Protein AF-0000000085166624 (afdb_homodimer)

Sequence (508 aa):
MRRLLRFPSCLATVLPLLALWLVGAPRPAMAADPHKLWEITSQQCVPHMQASGQPQPCAMVDLARGFVILKDLVGPAQYLLMPTRRLTGIESPELLEPQAPNYWAYAWQQRARVAQTLGRALSDEQLGVEVNSAAGRSQLHLHLHIDCMRRDVAASLAAHRDDPLQQWRPWHFEGHRYWVMRLPAEALAQHDPFKLAAARSAYAAANMASQSLLLTGARFADGGSGFFLVNMPVNFDLQEQGSAEVLMDHDCRWMRRLLRFPSCLATVLPLLALWLVGAPRPAMAADPHKLWEITSQQCVPHMQASGQPQPCAMVDLARGFVILKDLVGPAQYLLMPTRRLTGIESPELLEPQAPNYWAYAWQQRARVAQTLGRALSDEQLGVEVNSAAGRSQLHLHLHIDCMRRDVAASLAAHRDDPLQQWRPWHFEGHRYWVMRLPAEALAQHDPFKLAAARSAYAAANMASQSLLLTGARFADGGSGFFLVNMPVNFDLQEQGSAEVLMDHDCRW

Solvent-accessible surface area (backbone atoms only — not comparable to full-atom values): 27959 Å² total; per-residue (Å²): 136,84,80,76,78,79,76,79,81,80,79,76,77,76,71,80,77,76,77,76,75,75,75,72,72,79,70,76,74,74,75,78,67,37,54,51,67,46,46,46,44,66,70,31,17,50,50,32,28,74,72,71,68,40,22,52,85,27,79,38,64,39,77,90,81,38,32,34,31,32,70,42,87,63,43,86,37,26,32,30,37,29,55,68,60,95,43,52,38,68,52,37,71,64,63,67,41,93,82,38,76,54,59,65,45,58,44,60,72,50,48,61,53,30,28,62,64,69,71,46,90,68,59,54,52,43,31,34,40,30,33,42,7,48,43,41,52,72,56,64,35,35,53,35,39,34,34,30,30,29,62,67,49,45,59,58,54,50,77,47,43,78,53,64,70,78,39,82,38,84,40,79,56,96,90,38,77,33,34,36,22,31,37,55,65,64,37,58,82,76,47,45,71,67,46,58,54,25,64,72,37,74,65,38,49,75,41,35,16,38,32,9,35,31,40,30,35,34,68,31,83,87,69,46,56,26,30,37,42,34,39,25,46,21,23,49,95,74,72,31,61,5,45,39,61,78,53,41,24,61,78,54,81,109,136,82,77,76,79,79,75,80,78,77,77,75,76,75,72,77,78,75,78,77,74,74,74,72,71,77,69,76,76,74,75,77,68,37,53,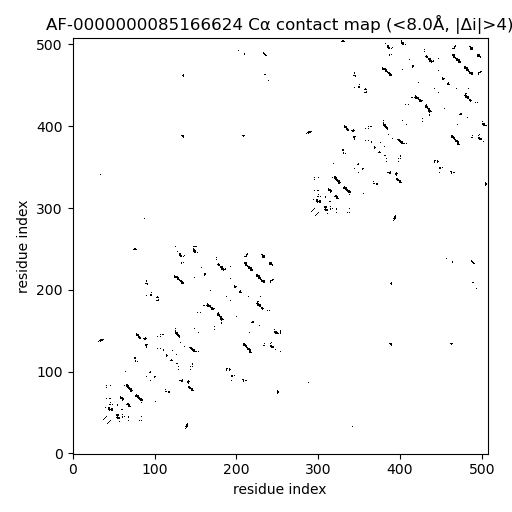50,66,46,46,46,43,66,69,30,16,50,50,32,29,74,72,70,69,41,24,52,86,26,78,36,63,38,78,90,80,37,33,33,33,32,70,42,86,62,42,86,36,26,31,30,36,30,56,66,58,95,41,52,36,70,51,36,70,63,63,67,42,92,83,39,76,54,61,63,44,57,44,59,72,49,48,62,55,31,27,61,65,68,71,45,91,68,59,55,50,42,31,33,40,29,35,41,7,48,43,40,52,72,56,63,36,37,52,34,39,33,32,30,29,27,60,70,51,46,59,59,54,52,76,48,44,80,52,65,69,79,38,82,38,83,41,79,59,96,92,40,77,33,34,35,23,34,37,56,67,63,36,57,82,77,49,44,71,69,48,56,53,24,67,74,36,75,65,39,49,77,40,35,16,39,33,10,36,30,40,29,35,35,69,32,82,88,70,47,55,25,29,38,41,35,38,25,47,20,23,50,93,74,72,31,62,5,44,37,60,78,53,41,24,61,78,54,81,108

pLDDT: mean 90.65, std 18.95, range [27.8, 99.0]

Radius of gyration: 30.93 Å; Cα contacts (8 Å, |Δi|>4): 1020; chains: 2; bounding box: 53×97×169 Å

Secondary structure (DSSP, 8-state):
------------------------------PPPTTHHHHIIIIIIHHHHHHHS--TTSSEEETTTTEEEEE-SSSSS-EEEEESS---STT-GGGGSTT---HHHHHHHTTHHHHHHHTS---GGGEEEEE--STT-S-SS--EEEEEBPHHHHHHHGGGTTSPBT-EEEEEETTEEEEEEEEETTHHHH--HHHHHHTT-HHHHHTGGG--EEEEEEE-TTS-EEEEEEE--EEGGGTEES-GGGGB-TT---/---------------------------------TTHHHHIIIIIIHHHHHHHS--TTSSEEETTTTEEEEE-SSSSS-EEEEESS---STT-GGGGSTT---HHHHHHHTTHHHHHHHTS---GGGEEEEE--STT-S-SS--EEEEEBPHHHHHHHGGGTTSPBT-EEEEEETTEEEEEEEEETTHHHH--HHHHHHTT-HHHHHTGGG--EEEEEEE-TTS-EEEEEEE--EEGGGTEES-GGGGB-TT---

Structure (mmCIF, N/CA/C/O backbone):
data_AF-0000000085166624-model_v1
#
loop_
_entity.id
_entity.type
_entity.pdbx_description
1 polymer 'CDP-diacylglycerol pyrophosphatase'
#
loop_
_atom_site.group_PDB
_atom_site.id
_atom_site.type_symbol
_atom_site.label_atom_id
_atom_site.label_alt_id
_atom_site.label_comp_id
_atom_site.label_asym_id
_atom_site.label_entity_id
_atom_site.label_seq_id
_atom_site.pdbx_PDB_ins_code
_atom_site.Cartn_x
_atom_site.Cartn_y
_atom_site.Cartn_z
_atom_site.occupancy
_atom_site.B_iso_or_equiv
_atom_site.auth_seq_id
_atom_site.auth_comp_id
_atom_site.auth_asym_id
_atom_site.auth_atom_id
_atom_site.pdbx_PDB_model_num
ATOM 1 N N . MET A 1 1 ? 24.156 47.969 -85.312 1 29.12 1 MET A N 1
ATOM 2 C CA . MET A 1 1 ? 23.344 46.844 -84.938 1 29.12 1 MET A CA 1
ATOM 3 C C . MET A 1 1 ? 23.719 46.375 -83.5 1 29.12 1 MET A C 1
ATOM 5 O O . MET A 1 1 ? 24.828 45.875 -83.312 1 29.12 1 MET A O 1
ATOM 9 N N . ARG A 1 2 ? 23.188 47.188 -82.438 1 28.31 2 ARG A N 1
ATOM 10 C CA . ARG A 1 2 ? 23.391 47.219 -81 1 28.31 2 ARG A CA 1
ATOM 11 C C . ARG A 1 2 ? 22.906 45.906 -80.375 1 28.31 2 ARG A C 1
ATOM 13 O O . ARG A 1 2 ? 21.734 45.562 -80.5 1 28.31 2 ARG A O 1
ATOM 20 N N . ARG A 1 3 ? 23.781 44.844 -80.375 1 33.06 3 ARG A N 1
ATOM 21 C CA . ARG A 1 3 ? 23.625 43.5 -79.812 1 33.06 3 ARG A CA 1
ATOM 22 C C . ARG A 1 3 ? 23.188 43.562 -78.312 1 33.06 3 ARG A C 1
ATOM 24 O O . ARG A 1 3 ? 23.906 44.125 -77.5 1 33.06 3 ARG A O 1
ATOM 31 N N . LEU A 1 4 ? 21.875 43.812 -78.062 1 35.03 4 LEU A N 1
ATOM 32 C CA . LEU A 1 4 ? 21.203 43.844 -76.812 1 35.03 4 LEU A CA 1
ATOM 33 C C . LEU A 1 4 ? 21.375 42.531 -76 1 35.03 4 LEU A C 1
ATOM 35 O O . LEU A 1 4 ? 21.016 41.469 -76.5 1 35.03 4 LEU A O 1
ATOM 39 N N . LEU A 1 5 ? 22.484 42.375 -75.312 1 34.97 5 LEU A N 1
ATOM 40 C CA . LEU A 1 5 ? 22.844 41.219 -74.5 1 34.97 5 LEU A CA 1
ATOM 41 C C . LEU A 1 5 ? 21.828 41.031 -73.375 1 34.97 5 LEU A C 1
ATOM 43 O O . LEU A 1 5 ? 21.594 41.938 -72.562 1 34.97 5 LEU A O 1
ATOM 47 N N . ARG A 1 6 ? 20.703 40.219 -73.625 1 34.09 6 ARG A N 1
ATOM 48 C CA . ARG A 1 6 ? 19.641 39.906 -72.688 1 34.09 6 ARG A CA 1
ATOM 49 C C . ARG A 1 6 ? 20.188 39.094 -71.5 1 34.09 6 ARG A C 1
ATOM 51 O O . ARG A 1 6 ? 20.922 38.125 -71.688 1 34.09 6 ARG A O 1
ATOM 58 N N . PHE A 1 7 ? 20.375 39.75 -70.312 1 39.56 7 PHE A N 1
ATOM 59 C CA . PHE A 1 7 ? 20.844 39.188 -69.062 1 39.56 7 PHE A CA 1
ATOM 60 C C . PHE A 1 7 ? 19.859 38.125 -68.562 1 39.56 7 PHE A C 1
ATOM 62 O O . PHE A 1 7 ? 18.656 38.344 -68.625 1 39.56 7 PHE A O 1
ATOM 69 N N . PRO A 1 8 ? 20.172 36.844 -68.688 1 38.47 8 PRO A N 1
ATOM 70 C CA . PRO A 1 8 ? 19.297 35.781 -68.188 1 38.47 8 PRO A CA 1
ATOM 71 C C . PRO A 1 8 ? 18.969 35.906 -66.688 1 38.47 8 PRO A C 1
ATOM 73 O O . PRO A 1 8 ? 19.75 36.5 -65.938 1 38.47 8 PRO A O 1
ATOM 76 N N . SER A 1 9 ? 17.719 36.219 -66.312 1 37.28 9 SER A N 1
ATOM 77 C CA . SER A 1 9 ? 17.156 36.281 -65 1 37.28 9 SER A CA 1
ATOM 78 C C . SER A 1 9 ? 17.312 34.938 -64.25 1 37.28 9 SER A C 1
ATOM 80 O O . SER A 1 9 ? 16.906 33.875 -64.75 1 37.28 9 SER A O 1
ATOM 82 N N . CYS A 1 10 ? 18.406 34.688 -63.562 1 36.03 10 CYS A N 1
ATOM 83 C CA . CYS A 1 10 ? 18.625 33.5 -62.719 1 36.03 10 CYS A CA 1
ATOM 84 C C . CYS A 1 10 ? 17.531 33.375 -61.656 1 36.03 10 CYS A C 1
ATOM 86 O O . CYS A 1 10 ? 17.312 34.312 -60.875 1 36.03 10 CYS A O 1
ATOM 88 N N . LEU A 1 11 ? 16.453 32.625 -61.938 1 36.91 11 LEU A N 1
ATOM 89 C CA . LEU A 1 11 ? 15.383 32.25 -61 1 36.91 11 LEU A CA 1
ATOM 90 C C . LEU A 1 11 ? 15.961 31.609 -59.75 1 36.91 11 LEU A C 1
ATOM 92 O O . LEU A 1 11 ? 16.656 30.594 -59.844 1 36.91 11 LEU A O 1
ATOM 96 N N . ALA A 1 12 ? 16.203 32.375 -58.656 1 40.66 12 ALA A N 1
ATOM 97 C CA . ALA A 1 12 ? 16.594 31.953 -57.312 1 40.66 12 ALA A CA 1
ATOM 98 C C . ALA A 1 12 ? 15.547 31.016 -56.719 1 40.66 12 ALA A C 1
ATOM 100 O O . ALA A 1 12 ? 14.391 31.406 -56.531 1 40.66 12 ALA A O 1
ATOM 101 N N . THR A 1 13 ? 15.578 29.75 -57.156 1 39.72 13 THR A N 1
ATOM 102 C CA . THR A 1 13 ? 14.719 28.781 -56.5 1 39.72 13 THR A CA 1
ATOM 103 C C . THR A 1 13 ? 14.938 28.797 -55 1 39.72 13 THR A C 1
ATOM 105 O O . THR A 1 13 ? 16.062 28.609 -54.531 1 39.72 13 THR A O 1
ATOM 108 N N . VAL A 1 14 ? 14.234 29.641 -54.281 1 44.03 14 VAL A N 1
ATOM 109 C CA . VAL A 1 14 ? 14.227 29.594 -52.812 1 44.03 14 VAL A CA 1
ATOM 110 C C . VAL A 1 14 ? 13.742 28.219 -52.344 1 44.03 14 VAL A C 1
ATOM 112 O O . VAL A 1 14 ? 12.625 27.812 -52.688 1 44.03 14 VAL A O 1
ATOM 115 N N . LEU A 1 15 ? 14.609 27.281 -52.219 1 43.97 15 LEU A N 1
ATOM 116 C CA . LEU A 1 15 ? 14.25 26.031 -51.562 1 43.97 15 LEU A CA 1
ATOM 117 C C . LEU A 1 15 ? 13.742 26.281 -50.156 1 43.97 15 LEU A C 1
ATOM 119 O O . LEU A 1 15 ? 14.391 26.984 -49.375 1 43.97 15 LEU A O 1
ATOM 123 N N . PRO A 1 16 ? 12.398 26.156 -49.969 1 44.03 16 PRO A N 1
ATOM 124 C CA . PRO A 1 16 ? 11.922 26.266 -48.594 1 44.03 16 PRO A CA 1
ATOM 125 C C . PRO A 1 16 ? 12.633 25.297 -47.656 1 44.03 16 PRO A C 1
ATOM 127 O O . PRO A 1 16 ? 12.844 24.141 -48 1 44.03 16 PRO A O 1
ATOM 130 N N . LEU A 1 17 ? 13.602 25.75 -46.875 1 44.53 17 LEU A N 1
ATOM 131 C CA . LEU A 1 17 ? 14.141 24.953 -45.781 1 44.53 17 LEU A CA 1
ATOM 132 C C . LEU A 1 17 ? 13.016 24.469 -44.875 1 44.53 17 LEU A C 1
ATOM 134 O O . LEU A 1 17 ? 12.273 25.266 -44.312 1 44.53 17 LEU A O 1
ATOM 138 N N . LEU A 1 18 ? 12.43 23.281 -45.188 1 43.69 18 LEU A N 1
ATOM 139 C CA . LEU A 1 18 ? 11.57 22.578 -44.25 1 43.69 18 LEU A CA 1
ATOM 140 C C . LEU A 1 18 ? 12.258 22.406 -42.906 1 43.69 18 LEU A C 1
ATOM 142 O O . LEU A 1 18 ? 13.273 21.719 -42.812 1 43.69 18 LEU A O 1
ATOM 146 N N . ALA A 1 19 ? 12.125 23.375 -41.969 1 42.5 19 ALA A N 1
ATOM 147 C CA . ALA A 1 19 ? 12.5 23.203 -40.562 1 42.5 19 ALA A CA 1
ATOM 148 C C . ALA A 1 19 ? 11.836 21.953 -40 1 42.5 19 ALA A C 1
ATOM 150 O O . ALA A 1 19 ? 10.609 21.922 -39.812 1 42.5 19 ALA A O 1
ATOM 151 N N . LEU A 1 20 ? 12.414 20.781 -40.188 1 42.94 20 LEU A N 1
ATOM 152 C CA . LEU A 1 20 ? 12 19.594 -39.469 1 42.94 20 LEU A CA 1
ATOM 153 C C . LEU A 1 20 ? 12 19.875 -37.969 1 42.94 20 LEU A C 1
ATOM 155 O O . LEU A 1 20 ? 13.055 20.062 -37.344 1 42.94 20 LEU A O 1
ATOM 159 N N . TRP A 1 21 ? 10.938 20.453 -37.438 1 42.88 21 TRP A N 1
ATOM 160 C CA . TRP A 1 21 ? 10.742 20.469 -36 1 42.88 21 TRP A CA 1
ATOM 161 C C . TRP A 1 21 ? 10.82 19.062 -35.406 1 42.88 21 TRP A C 1
ATOM 163 O O . TRP A 1 21 ? 9.953 18.219 -35.688 1 42.88 21 TRP A O 1
ATOM 173 N N . LEU A 1 22 ? 11.977 18.594 -35.156 1 41.28 22 LEU A N 1
ATOM 174 C CA . LEU A 1 22 ? 12.078 17.422 -34.281 1 41.28 22 LEU A CA 1
ATOM 175 C C . LEU A 1 22 ? 11.398 17.672 -32.938 1 41.28 22 LEU A C 1
ATOM 177 O O . LEU A 1 22 ? 11.875 18.469 -32.156 1 41.28 22 LEU A O 1
ATOM 181 N N . VAL A 1 23 ? 10.125 17.547 -32.844 1 40.47 23 VAL A N 1
ATOM 182 C CA . VAL A 1 23 ? 9.469 17.391 -31.547 1 40.47 23 VAL A CA 1
ATOM 183 C C . VAL A 1 23 ? 10.156 16.297 -30.75 1 40.47 23 VAL A C 1
ATOM 185 O O . VAL A 1 23 ? 10.156 15.125 -31.141 1 40.47 23 VAL A O 1
ATOM 188 N N . GLY A 1 24 ? 11.117 16.656 -29.953 1 39.62 24 GLY A N 1
ATOM 189 C CA . GLY A 1 24 ? 11.719 15.719 -29 1 39.62 24 GLY A CA 1
ATOM 190 C C . GLY A 1 24 ? 10.695 14.867 -28.266 1 39.62 24 GLY A C 1
ATOM 191 O O . GLY A 1 24 ? 9.641 15.367 -27.859 1 39.62 24 GLY A O 1
ATOM 192 N N . ALA A 1 25 ? 10.664 13.578 -28.516 1 46.09 25 ALA A N 1
ATOM 193 C CA . ALA A 1 25 ? 9.859 12.633 -27.75 1 46.09 25 ALA A CA 1
ATOM 194 C C . ALA A 1 25 ? 9.961 12.922 -26.25 1 46.09 25 ALA A C 1
ATOM 196 O O . ALA A 1 25 ? 11.055 13.18 -25.734 1 46.09 25 ALA A O 1
ATOM 197 N N . PRO A 1 26 ? 8.875 13.297 -25.578 1 41.06 26 PRO A N 1
ATOM 198 C CA . PRO A 1 26 ? 8.961 13.477 -24.125 1 41.06 26 PRO A CA 1
ATOM 199 C C . PRO A 1 26 ? 9.797 12.391 -23.438 1 41.06 26 PRO A C 1
ATOM 201 O O . PRO A 1 26 ? 9.734 11.219 -23.828 1 41.06 26 PRO A O 1
ATOM 204 N N . ARG A 1 27 ? 10.898 12.727 -22.969 1 42.47 27 ARG A N 1
ATOM 205 C CA . ARG A 1 27 ? 11.641 11.812 -22.109 1 42.47 27 ARG A CA 1
ATOM 206 C C . ARG A 1 27 ? 10.719 11.133 -21.094 1 42.47 27 ARG A C 1
ATOM 208 O O . ARG A 1 27 ? 9.914 11.797 -20.453 1 42.47 27 ARG A O 1
ATOM 215 N N . PRO A 1 28 ? 10.516 9.828 -21.156 1 40.41 28 PRO A N 1
ATOM 216 C CA . PRO A 1 28 ? 9.672 9.211 -20.125 1 40.41 28 PRO A CA 1
ATOM 217 C C . PRO A 1 28 ? 10 9.703 -18.719 1 40.41 28 PRO A C 1
ATOM 219 O O . PRO A 1 28 ? 11.172 9.883 -18.375 1 40.41 28 PRO A O 1
ATOM 222 N N . ALA A 1 29 ? 9.297 10.539 -18.156 1 42.22 29 ALA A N 1
ATOM 223 C CA . ALA A 1 29 ? 9.461 11.008 -16.781 1 42.22 29 ALA A CA 1
ATOM 224 C C . ALA A 1 29 ? 10 9.898 -15.883 1 42.22 29 ALA A C 1
ATOM 226 O O . ALA A 1 29 ? 9.352 8.867 -15.703 1 42.22 29 ALA A O 1
ATOM 227 N N . MET A 1 30 ? 11.336 9.617 -15.828 1 48.22 30 MET A N 1
ATOM 228 C CA . MET A 1 30 ? 11.922 8.711 -14.844 1 48.22 30 MET A CA 1
ATOM 229 C C . MET A 1 30 ? 11.117 8.719 -13.547 1 48.22 30 MET A C 1
ATOM 231 O O . MET A 1 30 ? 10.859 9.773 -12.977 1 48.22 30 MET A O 1
ATOM 235 N N . ALA A 1 31 ? 10.5 7.613 -13.367 1 60.78 31 ALA A N 1
ATOM 236 C CA . ALA A 1 31 ? 9.711 7.441 -12.148 1 60.78 31 ALA A CA 1
ATOM 237 C C . ALA A 1 31 ? 10.508 7.875 -10.922 1 60.78 31 ALA A C 1
ATOM 239 O O . ALA A 1 31 ? 11.703 7.582 -10.805 1 60.78 31 ALA A O 1
ATOM 240 N N . ALA A 1 32 ? 9.93 8.711 -10.062 1 78.81 32 ALA A N 1
ATOM 241 C CA . ALA A 1 32 ? 10.523 9.203 -8.828 1 78.81 32 ALA A CA 1
ATOM 242 C C . ALA A 1 32 ? 11.016 8.055 -7.957 1 78.81 32 ALA A C 1
ATOM 244 O O . ALA A 1 32 ? 10.391 6.992 -7.906 1 78.81 32 ALA A O 1
ATOM 245 N N . ASP A 1 33 ? 12.266 8.172 -7.461 1 92.5 33 ASP A N 1
ATOM 246 C CA . ASP A 1 33 ? 12.867 7.211 -6.543 1 92.5 33 ASP A CA 1
ATOM 247 C C . ASP A 1 33 ? 12.055 7.09 -5.262 1 92.5 33 ASP A C 1
ATOM 249 O O . ASP A 1 33 ? 11.969 8.039 -4.48 1 92.5 33 ASP A O 1
ATOM 253 N N . PRO A 1 34 ? 11.484 5.871 -5.008 1 96.62 34 PRO A N 1
ATOM 254 C CA . PRO A 1 34 ? 10.617 5.723 -3.84 1 96.62 34 PRO A CA 1
ATOM 255 C C . PRO A 1 34 ? 11.383 5.727 -2.521 1 96.62 34 PRO A C 1
ATOM 257 O O . PRO A 1 34 ? 10.781 5.695 -1.447 1 96.62 34 PRO A O 1
ATOM 260 N N . HIS A 1 35 ? 12.648 5.832 -2.531 1 96.06 35 HIS A N 1
ATOM 261 C CA . HIS A 1 35 ? 13.469 5.754 -1.329 1 96.06 35 HIS A CA 1
ATOM 262 C C . HIS A 1 35 ? 14.094 7.109 -0.999 1 96.06 35 HIS A C 1
ATOM 264 O O . HIS A 1 35 ? 14.867 7.227 -0.045 1 96.06 35 HIS A O 1
ATOM 270 N N . LYS A 1 36 ? 13.797 8.102 -1.761 1 97.81 36 LYS A N 1
ATOM 271 C CA . LYS A 1 36 ? 14.461 9.398 -1.69 1 97.81 36 LYS A CA 1
ATOM 272 C C . LYS A 1 36 ? 14.273 10.039 -0.32 1 97.81 36 LYS A C 1
ATOM 274 O O . LYS A 1 36 ? 15.219 10.578 0.259 1 97.81 36 LYS A O 1
ATOM 279 N N . LEU A 1 37 ? 13.094 9.961 0.281 1 98.62 37 LEU A N 1
ATOM 280 C CA . LEU A 1 37 ? 12.836 10.609 1.562 1 98.62 37 LEU A CA 1
ATOM 281 C C . LEU A 1 37 ? 13.648 9.961 2.674 1 98.62 37 LEU A C 1
ATOM 283 O O . LEU A 1 37 ? 14.188 10.648 3.545 1 98.62 37 LEU A O 1
ATOM 287 N N . TRP A 1 38 ? 13.734 8.633 2.617 1 98.44 38 TRP A N 1
ATOM 288 C CA . TRP A 1 38 ? 14.555 7.961 3.623 1 98.44 38 TRP A CA 1
ATOM 289 C C . TRP A 1 38 ? 16.031 8.328 3.459 1 98.44 38 TRP A C 1
ATOM 291 O O . TRP A 1 38 ? 16.719 8.555 4.449 1 98.44 38 TRP A O 1
ATOM 301 N N . GLU A 1 39 ? 16.453 8.375 2.242 1 98.44 39 GLU A N 1
ATOM 302 C CA . GLU A 1 39 ? 17.844 8.75 1.969 1 98.44 39 GLU A CA 1
ATOM 303 C C . GLU A 1 39 ? 18.156 10.148 2.496 1 98.44 39 GLU A C 1
ATOM 305 O O . GLU A 1 39 ? 19.188 10.359 3.131 1 98.44 39 GLU A O 1
ATOM 310 N N . ILE A 1 40 ? 17.266 11.07 2.266 1 98.81 40 ILE A N 1
ATOM 311 C CA . ILE A 1 40 ? 17.453 12.438 2.74 1 98.81 40 ILE A CA 1
ATOM 312 C C . ILE A 1 40 ? 17.531 12.445 4.266 1 98.81 40 ILE A C 1
ATOM 314 O O . ILE A 1 40 ? 18.422 13.07 4.84 1 98.81 40 ILE A O 1
ATOM 318 N N . THR A 1 41 ? 16.672 11.695 4.902 1 98.88 41 THR A N 1
ATOM 319 C CA . THR A 1 41 ? 16.594 11.672 6.359 1 98.88 41 THR A CA 1
ATOM 320 C C . THR A 1 41 ? 17.828 10.992 6.953 1 98.88 41 THR A C 1
ATOM 322 O O . THR A 1 41 ? 18.516 11.57 7.801 1 98.88 41 THR A O 1
ATOM 325 N N . SER A 1 42 ? 18.172 9.812 6.434 1 98.75 42 SER A N 1
ATOM 326 C CA . SER A 1 42 ? 19.141 8.938 7.086 1 98.75 42 SER A CA 1
ATOM 327 C C . SER A 1 42 ? 20.562 9.266 6.648 1 98.75 42 SER A C 1
ATOM 329 O O . SER A 1 42 ? 21.531 9 7.379 1 98.75 42 SER A O 1
ATOM 331 N N . GLN A 1 43 ? 20.703 9.891 5.453 1 98.69 43 GLN A N 1
ATOM 332 C CA . GLN A 1 43 ? 22.047 10.07 4.926 1 98.69 43 GLN A CA 1
ATOM 333 C C . GLN A 1 43 ? 22.453 11.539 4.906 1 98.69 43 GLN A C 1
ATOM 335 O O . GLN A 1 43 ? 23.625 11.875 4.738 1 98.69 43 GLN A O 1
ATOM 340 N N . GLN A 1 44 ? 21.469 12.375 5.148 1 98.88 44 GLN A N 1
ATOM 341 C CA . GLN A 1 44 ? 21.797 13.797 5.074 1 98.88 44 GLN A CA 1
ATOM 342 C C . GLN A 1 44 ? 21.375 14.523 6.344 1 98.88 44 GLN A C 1
ATOM 344 O O . GLN A 1 44 ? 22.219 14.82 7.203 1 98.88 44 GLN A O 1
ATOM 349 N N . CYS A 1 45 ? 20.156 14.586 6.641 1 98.94 45 CYS A N 1
ATOM 350 C CA . CYS A 1 45 ? 19.641 15.438 7.699 1 98.94 45 CYS A CA 1
ATOM 351 C C . CYS A 1 45 ? 20.172 15.008 9.062 1 98.94 45 CYS A C 1
ATOM 353 O O . CYS A 1 45 ? 20.734 15.828 9.797 1 98.94 45 CYS A O 1
ATOM 355 N N . VAL A 1 46 ? 19.984 13.727 9.359 1 98.94 46 VAL A N 1
ATOM 356 C CA . VAL A 1 46 ? 20.359 13.227 10.68 1 98.94 46 VAL A CA 1
ATOM 357 C C . VAL A 1 46 ? 21.875 13.258 10.844 1 98.94 46 VAL A C 1
ATOM 359 O O . VAL A 1 46 ? 22.391 13.812 11.812 1 98.94 46 VAL A O 1
ATOM 362 N N . PRO A 1 47 ? 22.609 12.742 9.852 1 98.81 47 PRO A N 1
ATOM 363 C CA . PRO A 1 47 ? 24.062 12.82 9.992 1 98.81 47 PRO A CA 1
ATOM 364 C C . PRO A 1 47 ? 24.578 14.25 10.07 1 98.81 47 PRO A C 1
ATOM 366 O O . PRO A 1 47 ? 25.484 14.547 10.859 1 98.81 47 PRO A O 1
ATOM 369 N N . HIS A 1 48 ? 24.016 15.164 9.289 1 98.62 48 HIS A N 1
ATOM 370 C CA . HIS A 1 48 ? 24.438 16.562 9.344 1 98.62 48 HIS A CA 1
ATOM 371 C C . HIS A 1 48 ? 24.156 17.156 10.711 1 98.62 48 HIS A C 1
ATOM 373 O O . HIS A 1 48 ? 25.016 17.875 11.266 1 98.62 48 HIS A O 1
ATOM 379 N N . MET A 1 49 ? 23.016 16.859 11.273 1 98.75 49 MET A N 1
ATOM 380 C CA . MET A 1 49 ? 22.672 17.375 12.594 1 98.75 49 MET A CA 1
ATOM 381 C C . MET A 1 49 ? 23.609 16.828 13.664 1 98.75 49 MET A C 1
ATOM 383 O O . MET A 1 49 ? 24.062 17.578 14.539 1 98.75 49 MET A O 1
ATOM 387 N N . GLN A 1 50 ? 23.922 15.594 13.602 1 98.56 50 GLN A N 1
ATOM 388 C CA . GLN A 1 50 ? 24.781 14.945 14.586 1 98.56 50 GLN A CA 1
ATOM 389 C C . GLN A 1 50 ? 26.219 15.469 14.492 1 98.56 50 GLN A C 1
ATOM 391 O O . GLN A 1 50 ? 26.875 15.664 15.516 1 98.56 50 GLN A O 1
ATOM 396 N N . ALA A 1 51 ? 26.594 15.703 13.305 1 98.19 51 ALA A N 1
ATOM 397 C CA . ALA A 1 51 ? 27.984 16.062 13.078 1 98.19 51 ALA A CA 1
ATOM 398 C C . ALA A 1 51 ? 28.219 17.547 13.336 1 98.19 51 ALA A C 1
ATOM 400 O O . ALA A 1 51 ? 29.266 17.922 13.883 1 98.19 51 ALA A O 1
ATOM 401 N N . SER A 1 52 ? 27.312 18.406 12.938 1 97.75 52 SER A N 1
ATOM 402 C CA . SER A 1 52 ? 27.625 19.828 12.938 1 97.75 52 SER A CA 1
ATOM 403 C C . SER A 1 52 ? 26.484 20.641 13.539 1 97.75 52 SER A C 1
ATOM 405 O O . SER A 1 52 ? 26.531 21.875 13.562 1 97.75 52 SER A O 1
ATOM 407 N N . GLY A 1 53 ? 25.422 19.969 13.883 1 97.62 53 GLY A N 1
ATOM 408 C CA . GLY A 1 53 ? 24.297 20.672 14.438 1 97.62 53 GLY A CA 1
ATOM 409 C C . GLY A 1 53 ? 23.453 21.391 13.391 1 97.62 53 GLY A C 1
ATOM 410 O O . GLY A 1 53 ? 22.641 22.25 13.711 1 97.62 53 GLY A O 1
ATOM 411 N N . GLN A 1 54 ? 23.781 21.078 12.102 1 97.94 54 GLN A N 1
ATOM 412 C CA . GLN A 1 54 ? 23.062 21.672 10.984 1 97.94 54 GLN A CA 1
ATOM 413 C C . GLN A 1 54 ? 22.125 20.656 10.328 1 97.94 54 GLN A C 1
ATOM 415 O O . GLN A 1 54 ? 22.578 19.625 9.836 1 97.94 54 GLN A O 1
ATOM 420 N N . PRO A 1 55 ? 20.859 20.922 10.258 1 98.31 55 PRO A N 1
ATOM 421 C CA . PRO A 1 55 ? 19.891 19.906 9.828 1 98.31 55 PRO A CA 1
ATOM 422 C C . PRO A 1 55 ? 19.766 19.812 8.305 1 98.31 55 PRO A C 1
ATOM 424 O O . PRO A 1 55 ? 19.047 18.969 7.793 1 98.31 55 PRO A O 1
ATOM 427 N N . GLN A 1 56 ? 20.422 20.656 7.5 1 98.25 56 GLN A N 1
ATOM 428 C CA . GLN A 1 56 ? 20.188 20.719 6.059 1 98.25 56 GLN A CA 1
ATOM 429 C C . GLN A 1 56 ? 20.359 19.344 5.41 1 98.25 56 GLN A C 1
ATOM 431 O O . GLN A 1 56 ? 21.234 18.578 5.793 1 98.25 56 GLN A O 1
ATOM 436 N N . PRO A 1 57 ? 19.453 19.047 4.355 1 98.69 57 PRO A N 1
ATOM 437 C CA . PRO A 1 57 ? 18.484 19.938 3.689 1 98.69 57 PRO A CA 1
ATOM 438 C C . PRO A 1 57 ? 17.156 20.031 4.43 1 98.69 57 PRO A C 1
ATOM 440 O O . PRO A 1 57 ? 16.219 20.672 3.947 1 98.69 57 PRO A O 1
ATOM 443 N N . CYS A 1 58 ? 17.062 19.359 5.586 1 98.94 58 CYS A N 1
ATOM 444 C CA . CYS A 1 58 ? 15.852 19.484 6.375 1 98.94 58 CYS A CA 1
AT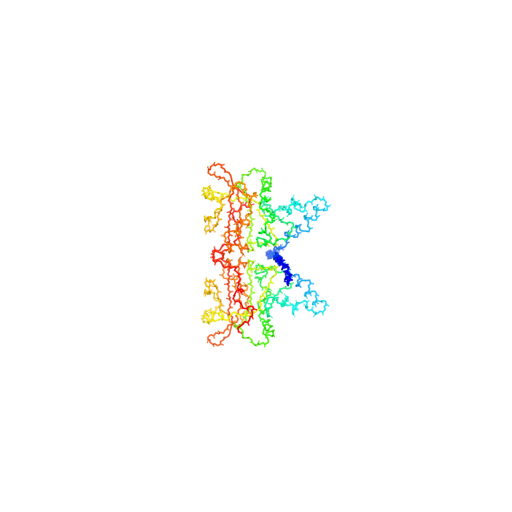OM 445 C C . CYS A 1 58 ? 15.781 20.844 7.062 1 98.94 58 CYS A C 1
ATOM 447 O O . CYS A 1 58 ? 16.812 21.484 7.277 1 98.94 58 CYS A O 1
ATOM 449 N N . ALA A 1 59 ? 14.562 21.297 7.301 1 98.88 59 ALA A N 1
ATOM 450 C CA . ALA A 1 59 ? 14.352 22.531 8.039 1 98.88 59 ALA A CA 1
ATOM 451 C C . ALA A 1 59 ? 14.68 22.359 9.516 1 98.88 59 ALA A C 1
ATOM 453 O O . ALA A 1 59 ? 15.078 23.297 10.195 1 98.88 59 ALA A O 1
ATOM 454 N N . MET A 1 60 ? 14.484 21.125 9.977 1 98.69 60 MET A N 1
ATOM 455 C CA . MET A 1 60 ? 14.711 20.828 11.391 1 98.69 60 MET A CA 1
ATOM 456 C C . MET A 1 60 ? 14.977 19.328 11.594 1 98.69 60 MET A C 1
ATOM 458 O O . MET A 1 60 ? 14.469 18.5 10.844 1 98.69 60 MET A O 1
ATOM 462 N N . VAL A 1 61 ? 15.805 19.031 12.555 1 98.94 61 VAL A N 1
ATOM 463 C CA . VAL A 1 61 ? 15.977 17.688 13.086 1 98.94 61 VAL A CA 1
ATOM 464 C C . VAL A 1 61 ? 15.828 17.719 14.609 1 98.94 61 VAL A C 1
ATOM 466 O O . VAL A 1 61 ? 16.531 18.453 15.297 1 98.94 61 VAL A O 1
ATOM 469 N N . ASP A 1 62 ? 14.914 17.016 15.094 1 98.88 62 ASP A N 1
ATOM 470 C CA . ASP A 1 62 ? 14.781 16.812 16.531 1 98.88 62 ASP A CA 1
ATOM 471 C C . ASP A 1 62 ? 15.242 15.406 16.938 1 98.88 62 ASP A C 1
ATOM 473 O O . ASP A 1 62 ? 14.453 14.461 16.891 1 98.88 62 ASP A O 1
ATOM 477 N N . LEU A 1 63 ? 16.469 15.305 17.344 1 98.5 63 LEU A N 1
ATOM 478 C CA . LEU A 1 63 ? 17.062 14.008 17.641 1 98.5 63 LEU A CA 1
ATOM 479 C C . LEU A 1 63 ? 16.406 13.383 18.859 1 98.5 63 LEU A C 1
ATOM 481 O O . LEU A 1 63 ? 16.203 12.164 18.906 1 98.5 63 LEU A O 1
ATOM 485 N N . ALA A 1 64 ? 16.062 14.133 19.828 1 98.25 64 ALA A N 1
ATOM 486 C CA . ALA A 1 64 ? 15.492 13.633 21.078 1 98.25 64 ALA A CA 1
ATOM 487 C C . ALA A 1 64 ? 14.102 13.039 20.844 1 98.25 64 ALA A C 1
ATOM 489 O O . ALA A 1 64 ? 13.789 11.961 21.359 1 98.25 64 ALA A O 1
ATOM 490 N N . ARG A 1 65 ? 13.297 13.703 20.062 1 98.44 65 ARG A N 1
ATOM 491 C CA . ARG A 1 65 ? 11.922 13.266 19.828 1 98.44 65 ARG A CA 1
ATOM 492 C C . ARG A 1 65 ? 11.852 12.367 18.594 1 98.44 65 ARG A C 1
ATOM 494 O O . ARG A 1 65 ? 10.82 11.734 18.344 1 98.44 65 ARG A O 1
ATOM 501 N N . GLY A 1 66 ? 12.914 12.336 17.766 1 98.69 66 GLY A N 1
ATOM 502 C CA . GLY A 1 66 ? 13.078 11.328 16.734 1 98.69 66 GLY A CA 1
ATOM 503 C C . GLY A 1 66 ? 12.328 11.656 15.453 1 98.69 66 GLY A C 1
ATOM 504 O O . GLY A 1 66 ? 11.664 10.797 14.875 1 98.69 66 GLY A O 1
ATOM 505 N N . PHE A 1 67 ? 12.422 12.969 15.023 1 98.94 67 PHE A N 1
ATOM 506 C CA . PHE A 1 67 ? 11.812 13.297 13.734 1 98.94 67 PHE A CA 1
ATOM 507 C C . PHE A 1 67 ? 12.555 14.438 13.055 1 98.94 67 PHE A C 1
ATOM 509 O O . PHE A 1 67 ? 13.375 15.117 13.688 1 98.94 67 PHE A O 1
ATOM 516 N N . VAL A 1 68 ? 12.328 14.594 11.734 1 99 68 VAL A N 1
ATOM 517 C CA . VAL A 1 68 ? 12.844 15.703 10.938 1 99 68 VAL A CA 1
ATOM 518 C C . VAL A 1 68 ? 11.695 16.438 10.258 1 99 68 VAL A C 1
ATOM 520 O O . VAL A 1 68 ? 10.594 15.891 10.125 1 99 68 VAL A O 1
ATOM 523 N N . ILE A 1 69 ? 11.867 17.703 9.898 1 99 69 ILE A N 1
ATOM 524 C CA . ILE A 1 69 ? 10.961 18.5 9.086 1 99 69 ILE A CA 1
ATOM 525 C C . ILE A 1 69 ? 11.641 18.875 7.77 1 99 69 ILE A C 1
ATOM 527 O O . ILE A 1 69 ? 12.75 19.406 7.77 1 99 69 ILE A O 1
ATOM 531 N N . LEU A 1 70 ? 11.016 18.547 6.684 1 98.94 70 LEU A N 1
ATOM 532 C CA . LEU A 1 70 ? 11.539 18.844 5.355 1 98.94 70 LEU A CA 1
ATOM 533 C C . LEU A 1 70 ? 10.555 19.703 4.566 1 98.94 70 LEU A C 1
ATOM 535 O O . LEU A 1 70 ? 9.359 19.391 4.504 1 98.94 70 LEU A O 1
ATOM 539 N N . LYS A 1 71 ? 11.016 20.844 4.016 1 98.81 71 LYS A N 1
ATOM 540 C CA . LYS A 1 71 ? 10.188 21.562 3.051 1 98.81 71 LYS A CA 1
ATOM 541 C C . LYS A 1 71 ? 10 20.75 1.773 1 98.81 71 LYS A C 1
ATOM 543 O O . LYS A 1 71 ? 10.969 20.406 1.104 1 98.81 71 LYS A O 1
ATOM 548 N N . ASP A 1 72 ? 8.781 20.469 1.533 1 97.94 72 ASP A N 1
ATOM 549 C CA . ASP A 1 72 ? 8.477 19.656 0.362 1 97.94 72 ASP A CA 1
ATOM 550 C C . ASP A 1 72 ? 8.664 20.453 -0.927 1 97.94 72 ASP A C 1
ATOM 552 O O . ASP A 1 72 ? 8.523 21.672 -0.929 1 97.94 72 ASP A O 1
ATOM 556 N N . LEU A 1 73 ? 8.922 19.703 -1.995 1 95.06 73 LEU A N 1
ATOM 557 C CA . LEU A 1 73 ? 9.047 20.328 -3.307 1 95.06 73 LEU A CA 1
ATOM 558 C C . LEU A 1 73 ? 7.684 20.781 -3.828 1 95.06 73 LEU A C 1
ATOM 560 O O . LEU A 1 73 ? 7.594 21.734 -4.598 1 95.06 73 LEU A O 1
ATOM 564 N N . VAL A 1 74 ? 6.656 20.031 -3.355 1 95.44 74 VAL A N 1
ATOM 565 C CA . VAL A 1 74 ? 5.301 20.297 -3.828 1 95.44 74 VAL A CA 1
ATOM 566 C C . VAL A 1 74 ? 4.711 21.484 -3.072 1 95.44 74 VAL A C 1
ATOM 568 O O . VAL A 1 74 ? 4.645 21.469 -1.841 1 95.44 74 VAL A O 1
ATOM 571 N N . GLY A 1 75 ? 4.27 22.516 -3.791 1 97.12 75 GLY A N 1
ATOM 572 C CA . GLY A 1 75 ? 3.604 23.672 -3.207 1 97.12 75 GLY A CA 1
ATOM 573 C C . GLY A 1 75 ? 4.566 24.656 -2.564 1 97.12 75 GLY A C 1
ATOM 574 O O . GLY A 1 75 ? 5.695 24.297 -2.23 1 97.12 75 GLY A O 1
ATOM 575 N N . PRO A 1 76 ? 4.109 25.859 -2.33 1 98.25 76 PRO A N 1
ATOM 576 C CA . PRO A 1 76 ? 4.977 26.906 -1.765 1 98.25 76 PRO A CA 1
ATOM 577 C C . PRO A 1 76 ? 5.238 26.703 -0.273 1 98.25 76 PRO A C 1
ATOM 579 O O . PRO A 1 76 ? 6.266 27.141 0.242 1 98.25 76 PRO A O 1
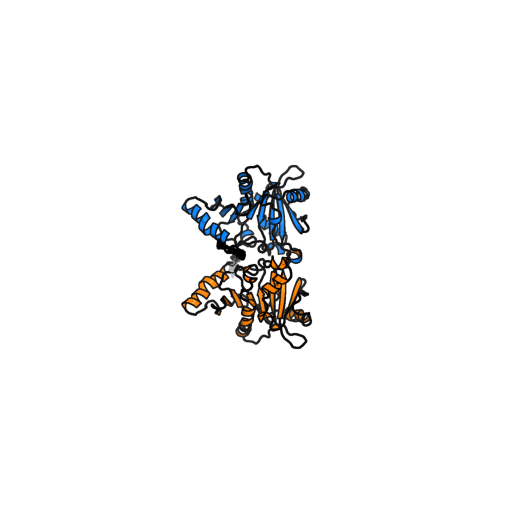ATOM 582 N N . ALA A 1 77 ? 4.352 25.906 0.43 1 98.69 77 ALA A N 1
ATOM 583 C CA . ALA A 1 77 ? 4.453 26.016 1.883 1 98.69 77 ALA A CA 1
ATOM 584 C C . ALA A 1 77 ? 4.312 24.656 2.545 1 98.69 77 ALA A C 1
ATOM 586 O O . ALA A 1 77 ? 4.258 24.547 3.773 1 98.69 77 ALA A O 1
ATOM 587 N N . GLN A 1 78 ? 4.23 23.562 1.785 1 98.81 78 GLN A N 1
ATOM 588 C CA . GLN A 1 78 ? 4.055 22.234 2.357 1 98.81 78 GLN A CA 1
ATOM 589 C C . GLN A 1 78 ? 5.328 21.766 3.057 1 98.81 78 GLN A C 1
ATOM 591 O O . GLN A 1 78 ? 6.43 21.922 2.521 1 98.81 78 GLN A O 1
ATOM 596 N N . TYR A 1 79 ? 5.219 21.219 4.184 1 98.94 79 TYR A N 1
ATOM 597 C CA . TYR A 1 79 ? 6.305 20.578 4.914 1 98.94 79 TYR A CA 1
ATOM 598 C C . TYR A 1 79 ? 5.965 19.109 5.215 1 98.94 79 TYR A C 1
ATOM 600 O O . TYR A 1 79 ? 4.793 18.734 5.227 1 98.94 79 TYR A O 1
ATOM 608 N N . LEU A 1 80 ? 7.004 18.297 5.426 1 98.94 80 LEU A N 1
ATOM 609 C CA . LEU A 1 80 ? 6.875 16.906 5.805 1 98.94 80 LEU A CA 1
ATOM 610 C C . LEU A 1 80 ? 7.508 16.641 7.168 1 98.94 80 LEU A C 1
ATOM 612 O O . LEU A 1 80 ? 8.617 17.109 7.438 1 98.94 80 LEU A O 1
ATOM 616 N N . LEU A 1 81 ? 6.781 15.992 8.016 1 99 81 LEU A N 1
ATOM 617 C CA . LEU A 1 81 ? 7.418 15.375 9.18 1 99 81 LEU A CA 1
ATOM 618 C C . LEU A 1 81 ? 7.738 13.906 8.906 1 99 81 LEU A C 1
ATOM 620 O O . LEU A 1 81 ? 6.883 13.156 8.438 1 99 81 LEU A O 1
ATOM 624 N N . MET A 1 82 ? 8.984 13.5 9.195 1 98.94 82 MET A N 1
ATOM 625 C CA . MET A 1 82 ? 9.43 12.125 9.016 1 98.94 82 MET A CA 1
ATOM 626 C C . MET A 1 82 ? 10.188 11.633 10.242 1 98.94 82 MET A C 1
ATOM 628 O O . MET A 1 82 ? 10.977 12.375 10.828 1 98.94 82 MET A O 1
ATOM 632 N N . PRO A 1 83 ? 9.953 10.383 10.594 1 98.94 83 PRO A N 1
ATOM 633 C CA . PRO A 1 83 ? 10.727 9.828 11.711 1 98.94 83 PRO A CA 1
ATOM 634 C C . PRO A 1 83 ? 12.211 9.664 11.367 1 98.94 83 PRO A C 1
ATOM 636 O O . PRO A 1 83 ? 12.562 9.414 10.211 1 98.94 83 PRO A O 1
ATOM 639 N N . THR A 1 84 ? 13.07 9.719 12.383 1 98.88 84 THR A N 1
ATOM 640 C CA . THR A 1 84 ? 14.492 9.453 12.195 1 98.88 84 THR A CA 1
ATOM 641 C C . THR A 1 84 ? 14.766 7.953 12.117 1 98.88 84 THR A C 1
ATOM 643 O O . THR A 1 84 ? 15.82 7.531 11.656 1 98.88 84 THR A O 1
ATOM 646 N N . ARG A 1 85 ? 13.891 7.18 12.68 1 97.75 85 ARG A N 1
ATOM 647 C CA . ARG A 1 85 ? 13.977 5.738 12.484 1 97.75 85 ARG A CA 1
ATOM 648 C C . ARG A 1 85 ? 13.219 5.309 11.227 1 97.75 85 ARG A C 1
ATOM 650 O O . ARG A 1 85 ? 12.281 5.988 10.797 1 97.75 85 ARG A O 1
ATOM 657 N N . ARG A 1 86 ? 13.648 4.238 10.719 1 97.06 86 ARG A N 1
ATOM 658 C CA . ARG A 1 86 ? 13.039 3.789 9.469 1 97.06 86 ARG A CA 1
ATOM 659 C C . ARG A 1 86 ? 11.688 3.141 9.719 1 97.06 86 ARG A C 1
ATOM 661 O O . ARG A 1 86 ? 11.602 2.068 10.32 1 97.06 86 ARG A O 1
ATOM 668 N N . LEU A 1 87 ? 10.641 3.771 9.297 1 98 87 LEU A N 1
ATOM 669 C CA . LEU A 1 87 ? 9.266 3.285 9.273 1 98 87 LEU A CA 1
ATOM 670 C C . LEU A 1 87 ? 8.688 3.381 7.863 1 98 87 LEU A C 1
ATOM 672 O O . LEU A 1 87 ? 8.781 4.426 7.219 1 98 87 LEU A O 1
ATOM 676 N N . THR A 1 88 ? 8.117 2.363 7.418 1 97.38 88 THR A N 1
ATOM 677 C CA . THR A 1 88 ? 7.664 2.32 6.031 1 97.38 88 THR A CA 1
ATOM 678 C C . THR A 1 88 ? 6.523 3.307 5.805 1 97.38 88 THR A C 1
ATOM 680 O O . THR A 1 88 ? 6.523 4.047 4.816 1 97.38 88 THR A O 1
ATOM 683 N N . GLY A 1 89 ? 5.527 3.291 6.594 1 98.38 89 GLY A N 1
ATOM 684 C CA . GLY A 1 89 ? 4.312 4.078 6.469 1 98.38 89 GLY A CA 1
ATOM 685 C C . GLY A 1 89 ? 3.295 3.789 7.555 1 98.38 89 GLY A C 1
ATOM 686 O O . GLY A 1 89 ? 3.646 3.27 8.617 1 98.38 89 GLY A O 1
ATOM 687 N N . ILE A 1 90 ? 2.057 4.148 7.285 1 98.81 90 ILE A N 1
ATOM 688 C CA . ILE A 1 90 ? 0.952 4.051 8.234 1 98.81 90 ILE A CA 1
ATOM 689 C C . ILE A 1 90 ? 0.781 2.6 8.672 1 98.81 90 ILE A C 1
ATOM 691 O O . ILE A 1 90 ? 0.211 2.328 9.734 1 98.81 90 ILE A O 1
ATOM 695 N N . GLU A 1 91 ? 1.311 1.664 7.922 1 98.12 91 GLU A N 1
ATOM 696 C CA . GLU A 1 91 ? 1.166 0.239 8.203 1 98.12 91 GLU A CA 1
ATOM 697 C C . GLU A 1 91 ? 2.201 -0.231 9.219 1 98.12 91 GLU A C 1
ATOM 699 O O . GLU A 1 91 ? 2.152 -1.374 9.68 1 98.12 91 GLU A O 1
ATOM 704 N N . SER A 1 92 ? 3.195 0.578 9.562 1 98.19 92 SER A N 1
ATOM 705 C CA . SER A 1 92 ? 4.219 0.141 10.508 1 98.19 92 SER A CA 1
ATOM 706 C C . SER A 1 92 ? 3.609 -0.242 11.852 1 98.19 92 SER A C 1
ATOM 708 O O . SER A 1 92 ? 3.002 0.594 12.523 1 98.19 92 SER A O 1
ATOM 710 N N . PRO A 1 93 ? 3.82 -1.511 12.289 1 97.12 93 PRO A N 1
ATOM 711 C CA . PRO A 1 93 ? 3.164 -1.931 13.523 1 97.12 93 PRO A CA 1
ATOM 712 C C . PRO A 1 93 ? 3.666 -1.163 14.75 1 97.12 93 PRO A C 1
ATOM 714 O O . PRO A 1 93 ? 2.939 -1.023 15.734 1 97.12 93 PRO A O 1
ATOM 717 N N . GLU A 1 94 ? 4.844 -0.588 14.656 1 97.56 94 GLU A N 1
ATOM 718 C CA . GLU A 1 94 ? 5.453 0.179 15.742 1 97.56 94 GLU A CA 1
ATOM 719 C C . GLU A 1 94 ? 4.578 1.364 16.141 1 97.56 94 GLU A C 1
ATOM 721 O O . GLU A 1 94 ? 4.609 1.808 17.281 1 97.56 94 GLU A O 1
ATOM 726 N N . LEU A 1 95 ? 3.789 1.819 15.211 1 98.62 95 LEU A N 1
ATOM 727 C CA . LEU A 1 95 ? 2.998 3.025 15.422 1 98.62 95 LEU A CA 1
ATOM 728 C C . LEU A 1 95 ? 1.875 2.77 16.422 1 98.62 95 LEU A C 1
ATOM 730 O O . LEU A 1 95 ? 1.353 3.707 17.031 1 98.62 95 LEU A O 1
ATOM 734 N N . LEU A 1 96 ? 1.499 1.53 16.578 1 98.38 96 LEU A N 1
ATOM 735 C CA . LEU A 1 96 ? 0.37 1.204 17.453 1 98.38 96 LEU A CA 1
ATOM 736 C C . LEU A 1 96 ? 0.85 0.766 18.828 1 98.38 96 LEU A C 1
ATOM 738 O O . LEU A 1 96 ? 0.037 0.504 19.719 1 98.38 96 LEU A O 1
ATOM 742 N N . GLU A 1 97 ? 2.148 0.723 19.016 1 97.56 97 GLU A N 1
ATOM 743 C CA . GLU A 1 97 ? 2.701 0.38 20.328 1 97.56 97 GLU A CA 1
ATOM 744 C C . GLU A 1 97 ? 2.439 1.487 21.344 1 97.56 97 GLU A C 1
ATOM 746 O O . GLU A 1 97 ? 2.361 2.664 20.984 1 97.56 97 GLU A O 1
ATOM 751 N N . PRO A 1 98 ? 2.322 1.15 22.609 1 95.94 98 PRO A N 1
ATOM 752 C CA . PRO A 1 98 ? 2.002 2.135 23.641 1 95.94 98 PRO A CA 1
ATOM 753 C C . PRO A 1 98 ? 3.027 3.264 23.719 1 95.94 98 PRO A C 1
ATOM 755 O O . PRO A 1 98 ? 2.664 4.418 23.969 1 95.94 98 PRO A O 1
ATOM 758 N N . GLN A 1 99 ? 4.328 2.959 23.422 1 95.12 99 GLN A N 1
ATOM 759 C CA . GLN A 1 99 ? 5.375 3.957 23.625 1 95.12 99 GLN A CA 1
ATOM 760 C C . GLN A 1 99 ? 5.719 4.656 22.312 1 95.12 99 GLN A C 1
ATOM 762 O O . GLN A 1 99 ? 6.719 5.375 22.219 1 95.12 99 GLN A O 1
ATOM 767 N N . ALA A 1 100 ? 4.934 4.383 21.312 1 97.19 100 ALA A N 1
ATOM 768 C CA . ALA A 1 100 ? 5.195 5.039 20.031 1 97.19 100 ALA A CA 1
ATOM 769 C C . ALA A 1 100 ? 5.102 6.559 20.156 1 97.19 100 ALA A C 1
ATOM 771 O O . ALA A 1 100 ? 4.203 7.074 20.828 1 97.19 100 ALA A O 1
ATOM 772 N N . PRO A 1 101 ? 6.09 7.285 19.531 1 97.69 101 PRO A N 1
ATOM 773 C CA . PRO A 1 101 ? 5.945 8.742 19.516 1 97.69 101 PRO A CA 1
ATOM 774 C C . PRO A 1 101 ? 4.652 9.195 18.844 1 97.69 101 PRO A C 1
ATOM 776 O O . PRO A 1 101 ? 4.23 8.594 17.844 1 97.69 101 PRO A O 1
ATOM 779 N N . ASN A 1 102 ? 4.039 10.273 19.406 1 98.31 102 ASN A N 1
ATOM 780 C CA . ASN A 1 102 ? 2.881 10.867 18.75 1 98.31 102 ASN A CA 1
ATOM 781 C C . ASN A 1 102 ? 3.301 11.836 17.641 1 98.31 102 ASN A C 1
ATOM 783 O O . ASN A 1 102 ? 3.246 13.055 17.828 1 98.31 102 ASN A O 1
ATOM 787 N N . TYR A 1 103 ? 3.637 11.336 16.5 1 98.88 103 TYR A N 1
ATOM 788 C CA . TYR A 1 103 ? 4.141 12.133 15.375 1 98.88 103 TYR A CA 1
ATOM 789 C C . TYR A 1 103 ? 3.107 13.156 14.93 1 98.88 103 TYR A C 1
ATOM 791 O O . TYR A 1 103 ? 3.463 14.203 14.375 1 98.88 103 TYR A O 1
ATOM 799 N N . TRP A 1 104 ? 1.822 12.891 15.18 1 98.94 104 TRP A N 1
ATOM 800 C CA . TRP A 1 104 ? 0.772 13.836 14.82 1 98.94 104 TRP A CA 1
ATOM 801 C C . TRP A 1 104 ? 0.872 15.102 15.672 1 98.94 104 TRP A C 1
ATOM 803 O O . TRP A 1 104 ? 0.729 16.219 15.156 1 98.94 104 TRP A O 1
ATOM 813 N N . ALA A 1 105 ? 1.03 14.859 16.938 1 98.81 105 ALA A N 1
ATOM 814 C CA . ALA A 1 105 ? 1.217 16 17.828 1 98.81 105 ALA A CA 1
ATOM 815 C C . ALA A 1 105 ? 2.441 16.812 17.422 1 98.81 105 ALA A C 1
ATOM 817 O O . ALA A 1 105 ? 2.385 18.047 17.375 1 98.81 105 ALA A O 1
ATOM 818 N N . TYR A 1 106 ? 3.545 16.109 17.125 1 98.88 106 TYR A N 1
ATOM 819 C CA . TYR A 1 106 ? 4.758 16.797 16.688 1 98.88 106 TYR A CA 1
ATOM 820 C C . TYR A 1 106 ? 4.52 17.562 15.398 1 98.88 106 TYR A C 1
ATOM 822 O O . TYR A 1 106 ? 4.969 18.703 15.258 1 98.88 106 TYR A O 1
ATOM 830 N N . ALA A 1 107 ? 3.828 16.969 14.453 1 98.94 107 ALA A N 1
ATOM 831 C CA . ALA A 1 107 ? 3.545 17.625 13.18 1 98.94 107 ALA A CA 1
ATOM 832 C C . ALA A 1 107 ? 2.678 18.859 13.383 1 98.94 107 ALA A C 1
ATOM 834 O O . ALA A 1 107 ? 2.945 19.922 12.805 1 98.94 107 ALA A O 1
ATOM 835 N N . TRP A 1 108 ? 1.669 18.703 14.188 1 98.88 108 TRP A N 1
ATOM 836 C CA . TRP A 1 108 ? 0.775 19.828 14.438 1 98.88 108 TRP A CA 1
ATOM 837 C C . TRP A 1 108 ? 1.533 21 15.055 1 98.88 108 TRP A C 1
ATOM 839 O O . TRP A 1 108 ? 1.24 22.156 14.766 1 98.88 108 TRP A O 1
ATOM 849 N N . GLN A 1 109 ? 2.463 20.719 15.867 1 98.5 109 GLN A N 1
ATOM 850 C CA . GLN A 1 109 ? 3.277 21.75 16.5 1 98.5 109 GLN A CA 1
ATOM 851 C C . GLN A 1 109 ? 4.121 22.5 15.477 1 98.5 109 GLN A C 1
ATOM 853 O O . GLN A 1 109 ? 4.621 23.594 15.758 1 98.5 109 GLN A O 1
ATOM 858 N N . GLN A 1 110 ? 4.293 21.891 14.305 1 98.75 110 GLN A N 1
ATOM 859 C CA . GLN A 1 110 ? 5.125 22.516 13.273 1 98.75 110 GLN A CA 1
ATOM 860 C C . GLN A 1 110 ? 4.277 23.281 12.266 1 98.75 110 GLN A C 1
ATOM 862 O O . GLN A 1 110 ? 4.809 23.844 11.305 1 98.75 110 GLN A O 1
ATOM 867 N N . ARG A 1 111 ? 2.99 23.391 12.5 1 98.5 111 ARG A N 1
ATOM 868 C CA . ARG A 1 111 ? 2.066 23.938 11.516 1 98.5 111 ARG A CA 1
ATOM 869 C C . ARG A 1 111 ? 2.354 25.422 11.258 1 98.5 111 ARG A C 1
ATOM 871 O O . ARG A 1 111 ? 2.094 25.922 10.164 1 98.5 111 ARG A O 1
ATOM 878 N N . ALA A 1 112 ? 2.977 26.109 12.188 1 98.31 112 ALA A N 1
ATOM 879 C CA . ALA A 1 112 ? 3.273 27.531 12.047 1 98.31 112 ALA A CA 1
ATOM 880 C C . ALA A 1 112 ? 4.227 27.781 10.883 1 98.31 112 ALA A C 1
ATOM 882 O O . ALA A 1 112 ? 4.266 28.891 10.336 1 98.31 112 ALA A O 1
ATOM 883 N N . ARG A 1 113 ? 5.02 26.781 10.484 1 98.75 113 ARG A N 1
ATOM 884 C CA . ARG A 1 113 ? 5.961 26.906 9.375 1 98.75 113 ARG A CA 1
ATOM 885 C C . ARG A 1 113 ? 5.238 27.266 8.086 1 98.75 113 ARG A C 1
ATOM 887 O O . ARG A 1 113 ? 5.773 28 7.25 1 98.75 113 ARG A O 1
ATOM 894 N N . VAL A 1 114 ? 4.039 26.734 7.953 1 98.88 114 VAL A N 1
ATOM 895 C CA . VAL A 1 114 ? 3.26 27.016 6.75 1 98.88 114 VAL A CA 1
ATOM 896 C C . VAL A 1 114 ? 2.932 28.5 6.676 1 98.88 114 VAL A C 1
ATOM 898 O O . VAL A 1 114 ? 3.225 29.156 5.672 1 98.88 114 VAL A O 1
ATOM 901 N N . ALA A 1 115 ? 2.391 29.078 7.777 1 98.38 115 ALA A N 1
ATOM 902 C CA . ALA A 1 115 ? 2.041 30.484 7.832 1 98.38 115 ALA A CA 1
ATOM 903 C C . ALA A 1 115 ? 3.275 31.375 7.645 1 98.38 115 ALA A C 1
ATOM 905 O O . ALA A 1 115 ? 3.227 32.375 6.926 1 98.38 115 ALA A O 1
ATOM 906 N N . GLN A 1 116 ? 4.34 30.984 8.281 1 98.5 116 GLN A N 1
ATOM 907 C CA . GLN A 1 116 ? 5.582 31.75 8.18 1 98.5 116 GLN A CA 1
ATOM 908 C C . GLN A 1 116 ? 6.09 31.797 6.746 1 98.5 116 GLN A C 1
ATOM 910 O O . GLN A 1 116 ? 6.512 32.844 6.262 1 98.5 116 GLN A O 1
ATOM 915 N N . THR A 1 117 ? 6.027 30.688 6.082 1 98.5 117 THR A N 1
ATOM 916 C CA . THR A 1 117 ? 6.496 30.609 4.703 1 98.5 117 THR A CA 1
ATOM 917 C C . THR A 1 117 ? 5.613 31.438 3.779 1 98.5 117 THR A C 1
ATOM 919 O O . THR A 1 117 ? 6.109 32.062 2.842 1 98.5 117 THR A O 1
ATOM 922 N N . LEU A 1 118 ? 4.332 31.5 4.086 1 98.31 118 LEU A N 1
ATOM 923 C CA . LEU A 1 118 ? 3.381 32.219 3.252 1 98.31 118 LEU A CA 1
ATOM 924 C C . LEU A 1 118 ? 3.4 33.719 3.582 1 98.31 118 LEU A C 1
ATOM 926 O O . LEU A 1 118 ? 2.902 34.531 2.807 1 98.31 118 LEU A O 1
ATOM 930 N N . GLY A 1 119 ? 3.9 34.062 4.789 1 97.75 119 GLY A N 1
ATOM 931 C CA . GLY A 1 119 ? 3.953 35.469 5.207 1 97.75 119 GLY A CA 1
ATOM 932 C C . GLY A 1 119 ? 2.607 36 5.652 1 97.75 119 GLY A C 1
ATOM 933 O O . GLY A 1 119 ? 2.328 37.188 5.5 1 97.75 119 GLY A O 1
ATOM 934 N N . ARG A 1 120 ? 1.699 35.125 6.066 1 96.88 120 ARG A N 1
ATOM 935 C CA . ARG A 1 120 ? 0.402 35.562 6.578 1 96.88 120 ARG A CA 1
ATOM 936 C C . ARG A 1 120 ? -0.1 34.594 7.656 1 96.88 120 ARG A C 1
ATOM 938 O O . ARG A 1 120 ? 0.275 33.438 7.68 1 96.88 120 ARG A O 1
ATOM 945 N N . ALA A 1 121 ? -0.929 35.125 8.453 1 96.88 121 ALA A N 1
ATOM 946 C CA . ALA A 1 121 ? -1.511 34.312 9.523 1 96.88 121 ALA A CA 1
ATOM 947 C C . ALA A 1 121 ? -2.537 33.344 8.977 1 96.88 121 ALA A C 1
ATOM 949 O O . ALA A 1 121 ? -3.281 33.656 8.047 1 96.88 121 ALA A O 1
ATOM 950 N N . LEU A 1 122 ? -2.551 32.188 9.492 1 98 122 LEU A N 1
ATOM 951 C CA . LEU A 1 122 ? -3.541 31.141 9.195 1 98 122 LEU A CA 1
ATOM 952 C C . LEU A 1 122 ? -4.207 30.656 10.477 1 98 122 LEU A C 1
ATOM 954 O O . LEU A 1 122 ? -3.539 30.453 11.492 1 98 122 LEU A O 1
ATOM 958 N N . SER A 1 123 ? -5.543 30.594 10.422 1 97 123 SER A N 1
ATOM 959 C CA . SER A 1 123 ? -6.234 29.938 11.531 1 97 123 SER A CA 1
ATOM 960 C C . SER A 1 123 ? -6.09 28.422 11.461 1 97 123 SER A C 1
ATOM 962 O O . SER A 1 123 ? -5.711 27.875 10.422 1 97 123 SER A O 1
ATOM 964 N N . ASP A 1 124 ? -6.367 27.766 12.523 1 97.5 124 ASP A N 1
ATOM 965 C CA . ASP A 1 124 ? -6.148 26.312 12.633 1 97.5 124 ASP A CA 1
ATOM 966 C C . ASP A 1 124 ? -7.016 25.562 11.633 1 97.5 124 ASP A C 1
ATOM 968 O O . ASP A 1 124 ? -6.613 24.5 11.125 1 97.5 124 ASP A O 1
ATOM 972 N N . GLU A 1 125 ? -8.234 26.094 11.281 1 97.06 125 GLU A N 1
ATOM 973 C CA . GLU A 1 125 ? -9.117 25.422 10.336 1 97.06 125 GLU A CA 1
ATOM 974 C C . GLU A 1 125 ? -8.547 25.469 8.922 1 97.06 125 GLU A C 1
ATOM 976 O O . GLU A 1 125 ? -8.992 24.734 8.039 1 97.06 125 GLU A O 1
ATOM 981 N N . GLN A 1 126 ? -7.543 26.297 8.742 1 98.5 126 GLN A N 1
ATOM 982 C CA . GLN A 1 126 ? -6.934 26.469 7.426 1 98.5 126 GLN A CA 1
ATOM 983 C C . GLN A 1 126 ? -5.73 25.547 7.254 1 98.5 126 GLN A C 1
ATOM 985 O O . GLN A 1 126 ? -5.117 25.5 6.188 1 98.5 126 GLN A O 1
ATOM 990 N N . LEU A 1 127 ? -5.363 24.812 8.266 1 98.81 127 LEU A N 1
ATOM 991 C CA . LEU A 1 127 ? -4.18 23.953 8.266 1 98.81 127 LEU A CA 1
ATOM 992 C C . LEU A 1 127 ? -4.562 22.5 8.492 1 98.81 127 LEU A C 1
ATOM 994 O O . LEU A 1 127 ? -5.566 22.219 9.148 1 98.81 127 LEU A O 1
ATOM 998 N N . GLY A 1 128 ? -3.799 21.594 7.91 1 98.88 128 GLY A N 1
ATOM 999 C CA . GLY A 1 128 ? -4.016 20.172 8.109 1 98.88 128 GLY A CA 1
ATOM 1000 C C . GLY A 1 128 ? -2.73 19.375 8.125 1 98.88 128 GLY A C 1
ATOM 1001 O O . GLY A 1 128 ? -1.695 19.828 7.648 1 98.88 128 GLY A O 1
ATOM 1002 N N . VAL A 1 129 ? -2.73 18.203 8.734 1 98.94 129 VAL A N 1
ATOM 1003 C CA . VAL A 1 129 ? -1.714 17.156 8.719 1 98.94 129 VAL A CA 1
ATOM 1004 C C . VAL A 1 129 ? -2.295 15.891 8.109 1 98.94 129 VAL A C 1
ATOM 1006 O O . VAL A 1 129 ? -3.4 15.477 8.461 1 98.94 129 VAL A O 1
ATOM 1009 N N . GLU A 1 130 ? -1.583 15.312 7.164 1 98.94 130 GLU A N 1
ATOM 1010 C CA . GLU A 1 130 ? -2.174 14.211 6.41 1 98.94 130 GLU A CA 1
ATOM 1011 C C . GLU A 1 130 ? -1.158 13.094 6.172 1 98.94 130 GLU A C 1
ATOM 1013 O O . GLU A 1 130 ? 0.031 13.359 5.984 1 98.94 130 GLU A O 1
ATOM 1018 N N . VAL A 1 131 ? -1.567 11.852 6.215 1 98.94 131 VAL A N 1
ATOM 1019 C CA . VAL A 1 131 ? -0.783 10.688 5.816 1 98.94 131 VAL A CA 1
ATOM 1020 C C . VAL A 1 131 ? -1.585 9.836 4.84 1 98.94 131 VAL A C 1
ATOM 1022 O O . VAL A 1 131 ? -2.795 9.664 5 1 98.94 131 VAL A O 1
ATOM 1025 N N . ASN A 1 132 ? -0.951 9.281 3.779 1 98.81 132 ASN A N 1
ATOM 1026 C CA . ASN A 1 132 ? -1.61 8.477 2.76 1 98.81 132 ASN A CA 1
ATOM 1027 C C . ASN A 1 132 ? -1.516 6.984 3.076 1 98.81 132 ASN A C 1
ATOM 1029 O O . ASN A 1 132 ? -0.653 6.562 3.85 1 98.81 132 ASN A O 1
ATOM 1033 N N . SER A 1 133 ? -2.41 6.207 2.459 1 98.88 133 SER A N 1
ATOM 1034 C CA . SER A 1 133 ? -2.361 4.75 2.496 1 98.88 133 SER A CA 1
ATOM 1035 C C . SER A 1 133 ? -1.136 4.219 1.762 1 98.88 133 SER A C 1
ATOM 1037 O O . SER A 1 133 ? -0.433 4.977 1.087 1 98.88 133 SER A O 1
ATOM 1039 N N . ALA A 1 134 ? -0.883 2.918 1.97 1 98.62 134 ALA A N 1
ATOM 1040 C CA . ALA A 1 134 ? 0.211 2.283 1.238 1 98.62 134 ALA A CA 1
ATOM 1041 C C . ALA A 1 134 ? -0.003 2.389 -0.269 1 98.62 134 ALA A C 1
ATOM 1043 O O . ALA A 1 134 ? 0.956 2.543 -1.029 1 98.62 134 ALA A O 1
ATOM 1044 N N . ALA A 1 135 ? -1.219 2.359 -0.695 1 97.81 135 ALA A N 1
ATOM 1045 C CA . ALA A 1 135 ? -1.53 2.406 -2.121 1 97.81 135 ALA A CA 1
ATOM 1046 C C . ALA A 1 135 ? -1.538 3.844 -2.635 1 97.81 135 ALA A C 1
ATOM 1048 O O . ALA A 1 135 ? -1.423 4.078 -3.84 1 97.81 135 ALA A O 1
ATOM 1049 N N . GLY A 1 136 ? -1.67 4.785 -1.72 1 97.44 136 GLY A N 1
ATOM 1050 C CA . GLY A 1 136 ? -1.857 6.172 -2.117 1 97.44 136 GLY A CA 1
ATOM 1051 C C . GLY A 1 136 ? -0.593 7 -1.997 1 97.44 136 GLY A C 1
ATOM 1052 O O . GLY A 1 136 ? -0.657 8.227 -1.92 1 97.44 136 GLY A O 1
ATOM 1053 N N . ARG A 1 137 ? 0.586 6.258 -1.948 1 96.88 137 ARG A N 1
ATOM 1054 C CA . ARG A 1 137 ? 1.815 7.02 -1.753 1 96.88 137 ARG A CA 1
ATOM 1055 C C . ARG A 1 137 ? 2.893 6.586 -2.742 1 96.88 137 ARG A C 1
ATOM 1057 O O . ARG A 1 137 ? 2.822 5.488 -3.303 1 96.88 137 ARG A O 1
ATOM 1064 N N . SER A 1 138 ? 3.963 7.516 -2.818 1 94.88 138 SER A N 1
ATOM 1065 C CA . SER A 1 138 ? 5.035 7.23 -3.766 1 94.88 138 SER A CA 1
ATOM 1066 C C . SER A 1 138 ? 6.355 6.965 -3.045 1 94.88 138 SER A C 1
ATOM 1068 O O . SER A 1 138 ? 7.32 6.508 -3.656 1 94.88 138 SER A O 1
ATOM 1070 N N . GLN A 1 139 ? 6.387 7.32 -1.765 1 97.19 139 GLN A N 1
ATOM 1071 C CA . GLN A 1 139 ? 7.613 7.176 -0.991 1 97.19 139 GLN A CA 1
ATOM 1072 C C . GLN A 1 139 ? 7.473 6.094 0.076 1 97.19 139 GLN A C 1
ATOM 1074 O O . GLN A 1 139 ? 6.391 5.914 0.642 1 97.19 139 GLN A O 1
ATOM 1079 N N . LEU A 1 140 ? 8.555 5.379 0.342 1 97.56 140 LEU A N 1
ATOM 1080 C CA . LEU A 1 140 ? 8.562 4.25 1.265 1 97.56 140 LEU A CA 1
ATOM 1081 C C . LEU A 1 140 ? 9.227 4.629 2.584 1 97.56 140 LEU A C 1
ATOM 1083 O O . LEU A 1 140 ? 10.102 3.908 3.072 1 97.56 140 LEU A O 1
ATOM 1087 N N . HIS A 1 141 ? 8.836 5.73 3.08 1 98.5 141 HIS A N 1
ATOM 1088 C CA . HIS A 1 141 ? 9.164 6.234 4.41 1 98.5 141 HIS A CA 1
ATOM 1089 C C . HIS A 1 141 ? 8.023 7.07 4.977 1 98.5 141 HIS A C 1
ATOM 1091 O O . HIS A 1 141 ? 7.488 7.945 4.289 1 98.5 141 HIS A O 1
ATOM 1097 N N . LEU A 1 142 ? 7.621 6.703 6.195 1 98.88 142 LEU A N 1
ATOM 1098 C CA . LEU A 1 142 ? 6.504 7.426 6.793 1 98.88 142 LEU A CA 1
ATOM 1099 C C . LEU A 1 142 ? 6.719 8.938 6.695 1 98.88 142 LEU A C 1
ATOM 1101 O O . LEU A 1 142 ? 7.789 9.438 7.051 1 98.88 142 LEU A O 1
ATOM 1105 N N . HIS A 1 143 ? 5.738 9.648 6.176 1 98.94 143 HIS A N 1
ATOM 1106 C CA . HIS A 1 143 ? 5.801 11.102 6.07 1 98.94 143 HIS A CA 1
ATOM 1107 C C . HIS A 1 143 ? 4.418 11.719 6.207 1 98.94 143 HIS A C 1
ATOM 1109 O O . HIS A 1 143 ? 3.484 11.336 5.5 1 98.94 143 HIS A O 1
ATOM 1115 N N . LEU A 1 144 ? 4.305 12.609 7.129 1 98.94 144 LEU A N 1
ATOM 1116 C CA . LEU A 1 144 ? 3.08 13.375 7.32 1 98.94 144 LEU A CA 1
ATOM 1117 C C . LEU A 1 144 ? 3.166 14.719 6.602 1 98.94 144 LEU A C 1
ATOM 1119 O O . LEU A 1 144 ? 4.145 15.453 6.762 1 98.94 144 LEU A O 1
ATOM 1123 N N . HIS A 1 145 ? 2.172 15.031 5.793 1 98.94 145 HIS A N 1
ATOM 1124 C CA . HIS A 1 145 ? 2.074 16.312 5.098 1 98.94 145 HIS A CA 1
ATOM 1125 C C . HIS A 1 145 ? 1.479 17.391 6.004 1 98.94 145 HIS A C 1
ATOM 1127 O O . HIS A 1 145 ? 0.424 17.188 6.605 1 98.94 145 HIS A O 1
ATOM 1133 N N . ILE A 1 146 ? 2.141 18.469 6.133 1 98.94 146 ILE A N 1
ATOM 1134 C CA . ILE A 1 146 ? 1.656 19.641 6.836 1 98.94 146 ILE A CA 1
ATOM 1135 C C . ILE A 1 146 ? 1.416 20.781 5.844 1 98.94 146 ILE A C 1
ATOM 1137 O O . ILE A 1 146 ? 2.359 21.297 5.242 1 98.94 146 ILE A O 1
ATOM 1141 N N . ASP A 1 147 ? 0.149 21.172 5.645 1 98.94 147 ASP A N 1
ATOM 1142 C CA . ASP A 1 147 ? -0.126 22.141 4.594 1 98.94 147 ASP A CA 1
ATOM 1143 C C . ASP A 1 147 ? -1.515 22.75 4.762 1 98.94 147 ASP A C 1
ATOM 1145 O O . ASP A 1 147 ? -2.172 22.547 5.785 1 98.94 147 ASP A O 1
ATOM 1149 N N . CYS A 1 148 ? -1.951 23.594 3.768 1 98.94 148 CYS A N 1
ATOM 1150 C CA . CYS A 1 148 ? -3.23 24.297 3.787 1 98.94 148 CYS A CA 1
ATOM 1151 C C . CYS A 1 148 ? -4.375 23.344 3.459 1 98.94 148 CYS A C 1
ATOM 1153 O O . CYS A 1 148 ? -4.211 22.422 2.662 1 98.94 148 CYS A O 1
ATOM 1155 N N . MET A 1 149 ? -5.516 23.703 4.086 1 98.81 149 MET A N 1
ATOM 1156 C CA . MET A 1 149 ? -6.766 23.031 3.768 1 98.81 149 MET A CA 1
ATOM 1157 C C . MET A 1 149 ? -7.496 23.734 2.625 1 98.81 149 MET A C 1
ATOM 1159 O O . MET A 1 149 ? -7.348 24.938 2.441 1 98.81 149 MET A O 1
ATOM 1163 N N . ARG A 1 150 ? -8.227 22.891 1.91 1 98.81 150 ARG A N 1
ATOM 1164 C CA . ARG A 1 150 ? -9.195 23.516 1.021 1 98.81 150 ARG A CA 1
ATOM 1165 C C . ARG A 1 150 ? -10.281 24.234 1.817 1 98.81 150 ARG A C 1
ATOM 1167 O O . ARG A 1 150 ? -10.781 23.703 2.811 1 98.81 150 ARG A O 1
ATOM 1174 N N . ARG A 1 151 ? -10.68 25.375 1.295 1 98.06 151 ARG A N 1
ATOM 1175 C CA . ARG A 1 151 ? -11.688 26.188 1.972 1 98.06 151 ARG A CA 1
ATOM 1176 C C . ARG A 1 151 ? -13.031 25.453 2.025 1 98.06 151 ARG A C 1
ATOM 1178 O O . ARG A 1 151 ? -13.711 25.469 3.053 1 98.06 151 ARG A O 1
ATOM 1185 N N . ASP A 1 152 ? -13.398 24.859 0.909 1 98.56 152 ASP A N 1
ATOM 1186 C CA . ASP A 1 152 ? -14.695 24.188 0.84 1 98.56 152 ASP A CA 1
ATOM 1187 C C . ASP A 1 152 ? -14.734 22.953 1.738 1 98.56 152 ASP A C 1
ATOM 1189 O O . ASP A 1 152 ? -15.789 22.578 2.24 1 98.56 152 ASP A O 1
ATOM 1193 N N . VAL A 1 153 ? -13.609 22.344 1.947 1 98.69 153 VAL A N 1
ATOM 1194 C CA . VAL A 1 153 ? -13.523 21.203 2.852 1 98.69 153 VAL A CA 1
ATOM 1195 C C . VAL A 1 153 ? -13.75 21.672 4.289 1 98.69 153 VAL A C 1
ATOM 1197 O O . VAL A 1 153 ? -14.555 21.078 5.016 1 98.69 153 VAL A O 1
ATOM 1200 N N . ALA A 1 154 ? -13.07 22.734 4.691 1 98.06 154 ALA A N 1
ATOM 1201 C CA . ALA A 1 154 ? -13.25 23.266 6.035 1 98.06 154 ALA A CA 1
ATOM 1202 C C . ALA A 1 154 ? -14.711 23.656 6.277 1 98.06 154 ALA A C 1
ATOM 1204 O O . ALA A 1 154 ? -15.258 23.375 7.348 1 98.06 154 ALA A O 1
ATOM 1205 N N . ALA A 1 155 ? -15.305 24.266 5.277 1 97.31 155 ALA A N 1
ATOM 1206 C CA . ALA A 1 155 ? -16.703 24.656 5.383 1 97.31 155 ALA A CA 1
ATOM 1207 C C . ALA A 1 155 ? -17.609 23.438 5.547 1 97.31 155 ALA A C 1
ATOM 1209 O O . ALA A 1 155 ? -18.547 23.453 6.352 1 97.31 155 ALA A O 1
ATOM 1210 N N . SER A 1 156 ? -17.359 22.406 4.762 1 98.56 156 SER A N 1
ATOM 1211 C CA . SER A 1 156 ? -18.172 21.188 4.82 1 98.56 156 SER A CA 1
ATOM 1212 C C . SER A 1 156 ? -18.016 20.5 6.164 1 98.56 156 SER A C 1
ATOM 1214 O O . SER A 1 156 ? -19 20.016 6.734 1 98.56 156 SER A O 1
ATOM 1216 N N . LEU A 1 157 ? -16.812 20.484 6.695 1 98.44 157 LEU A N 1
ATOM 1217 C CA . LEU A 1 157 ? -16.531 19.828 7.969 1 98.44 157 LEU A CA 1
ATOM 1218 C C . LEU A 1 157 ? -17.219 20.547 9.117 1 98.44 157 LEU A C 1
ATOM 1220 O O . LEU A 1 157 ? -17.516 19.953 10.148 1 98.44 157 LEU A O 1
ATOM 1224 N N . ALA A 1 158 ? -17.469 21.812 8.945 1 95.81 158 ALA A N 1
ATOM 1225 C CA . ALA A 1 158 ? -18.109 22.625 9.984 1 95.81 158 ALA A CA 1
ATOM 1226 C C . ALA A 1 158 ? -19.484 22.078 10.344 1 95.81 158 ALA A C 1
ATOM 1228 O O . ALA A 1 158 ? -19.969 22.297 11.453 1 95.81 158 ALA A O 1
ATOM 1229 N N . ALA A 1 159 ? -20.078 21.297 9.453 1 96.62 159 ALA A N 1
ATOM 1230 C CA . ALA A 1 159 ? -21.375 20.672 9.719 1 96.62 159 ALA A CA 1
ATOM 1231 C C . ALA A 1 159 ? -21.266 19.641 10.828 1 96.62 159 ALA A C 1
ATOM 1233 O O . ALA A 1 159 ? -22.281 19.234 11.398 1 96.62 159 ALA A O 1
ATOM 1234 N N . HIS A 1 160 ? -20.078 19.281 11.211 1 97.69 160 HIS A N 1
ATOM 1235 C CA . HIS A 1 160 ? -19.859 18.234 12.219 1 97.69 160 HIS A CA 1
ATOM 1236 C C . HIS A 1 160 ? -19.438 18.844 13.555 1 97.69 160 HIS A C 1
ATOM 1238 O O . HIS A 1 160 ? -18.984 18.125 14.445 1 97.69 160 HIS A O 1
ATOM 1244 N N . ARG A 1 161 ? -19.609 20.141 13.742 1 96.31 161 ARG A N 1
ATOM 1245 C CA . ARG A 1 161 ? -19.094 20.859 14.906 1 96.31 161 ARG A CA 1
ATOM 1246 C C . ARG A 1 161 ? -19.875 20.5 16.172 1 96.31 161 ARG A C 1
ATOM 1248 O O . ARG A 1 161 ? -19.422 20.781 17.281 1 96.31 161 ARG A O 1
ATOM 1255 N N . ASP A 1 162 ? -21.062 19.844 15.992 1 95.5 162 ASP A N 1
ATOM 1256 C CA . ASP A 1 162 ? -21.875 19.484 17.156 1 95.5 162 ASP A CA 1
ATOM 1257 C C . ASP A 1 162 ? -21.938 17.969 17.328 1 95.5 162 ASP A C 1
ATOM 1259 O O . ASP A 1 162 ? -22.703 17.484 18.156 1 95.5 162 ASP A O 1
ATOM 1263 N N . ASP A 1 163 ? -21.188 17.25 16.531 1 96.88 163 ASP A N 1
ATOM 1264 C CA . ASP A 1 163 ? -21.188 15.797 16.656 1 96.88 163 ASP A CA 1
ATOM 1265 C C . ASP A 1 163 ? -20.641 15.375 18.031 1 96.88 163 ASP A C 1
ATOM 1267 O O . ASP A 1 163 ? -19.922 16.141 18.672 1 96.88 163 ASP A O 1
ATOM 1271 N N . PRO A 1 164 ? -21.094 14.141 18.453 1 96.81 164 PRO A N 1
ATOM 1272 C CA . PRO A 1 164 ? -20.469 13.641 19.672 1 96.81 164 PRO A CA 1
ATOM 1273 C C . PRO A 1 164 ? -18.953 13.477 19.531 1 96.81 164 PRO A C 1
ATOM 1275 O O . PRO A 1 164 ? -18.469 13.094 18.469 1 96.81 164 PRO A O 1
ATOM 1278 N N . LEU A 1 165 ? -18.266 13.805 20.625 1 96.31 165 LEU A N 1
ATOM 1279 C CA . LEU A 1 165 ? -16.797 13.703 20.641 1 96.31 165 LEU A CA 1
ATOM 1280 C C . LEU A 1 165 ? -16.359 12.25 20.516 1 96.31 165 LEU A C 1
ATOM 1282 O O . LEU A 1 165 ? -17 11.352 21.062 1 96.31 165 LEU A O 1
ATOM 1286 N N . GLN A 1 166 ? -15.281 11.984 19.734 1 97.25 166 GLN A N 1
ATOM 1287 C CA . GLN A 1 166 ? -14.508 10.75 19.703 1 97.25 166 GLN A CA 1
ATOM 1288 C C . GLN A 1 166 ? -15.344 9.594 19.156 1 97.25 166 GLN A C 1
ATOM 1290 O O . GLN A 1 166 ? -15.242 8.461 19.625 1 97.25 166 GLN A O 1
ATOM 1295 N N . GLN A 1 167 ? -16.297 9.961 18.281 1 98.12 167 GLN A N 1
ATOM 1296 C CA . GLN A 1 167 ? -17.078 8.977 17.562 1 98.12 167 GLN A CA 1
ATOM 1297 C C . GLN A 1 167 ? -16.969 9.172 16.047 1 98.12 167 GLN A C 1
ATOM 1299 O O . GLN A 1 167 ? -17.109 10.289 15.555 1 98.12 167 GLN A O 1
ATOM 1304 N N . TRP A 1 168 ? -16.719 8.078 15.414 1 98.44 168 TRP A N 1
ATOM 1305 C CA . TRP A 1 168 ? -16.656 8.148 13.961 1 98.44 168 TRP A CA 1
ATOM 1306 C C . TRP A 1 168 ? -18.062 8.344 13.375 1 98.44 168 TRP A C 1
ATOM 1308 O O . TRP A 1 168 ? -19 7.645 13.758 1 98.44 168 TRP A O 1
ATOM 1318 N N . ARG A 1 169 ? -18.172 9.305 12.477 1 98.12 169 ARG A N 1
ATOM 1319 C CA . ARG A 1 169 ? -19.391 9.562 11.727 1 98.12 169 ARG A CA 1
ATOM 1320 C C . ARG A 1 169 ? -19.125 9.609 10.227 1 98.12 169 ARG A C 1
ATOM 1322 O O . ARG A 1 169 ? -18.062 10.062 9.797 1 98.12 169 ARG A O 1
ATOM 1329 N N . PRO A 1 170 ? -20.094 9.117 9.438 1 97.38 170 PRO A N 1
ATOM 1330 C CA . PRO A 1 170 ? -19.875 9.258 7.996 1 97.38 170 PRO A CA 1
ATOM 1331 C C . PRO A 1 170 ? -19.891 10.719 7.543 1 97.38 170 PRO A C 1
ATOM 1333 O O . PRO A 1 170 ? -20.656 11.531 8.07 1 97.38 170 PRO A O 1
ATOM 1336 N N . TRP A 1 171 ? -19.078 11.07 6.672 1 98.19 171 TRP A N 1
ATOM 1337 C CA . TRP A 1 171 ? -19 12.375 6.02 1 98.19 171 TRP A CA 1
ATOM 1338 C C . TRP A 1 171 ? -18.859 12.219 4.508 1 98.19 171 TRP A C 1
ATOM 1340 O O . TRP A 1 171 ? -17.969 11.523 4.023 1 98.19 171 TRP A O 1
ATOM 1350 N N . HIS A 1 172 ? -19.859 12.828 3.73 1 97.25 172 HIS A N 1
ATOM 1351 C CA . HIS A 1 172 ? -19.828 12.766 2.273 1 97.25 172 HIS A CA 1
ATOM 1352 C C . HIS A 1 172 ? -19.344 14.078 1.668 1 97.25 172 HIS A C 1
ATOM 1354 O O . HIS A 1 172 ? -19.828 15.148 2.016 1 97.25 172 HIS A O 1
ATOM 1360 N N . PHE A 1 173 ? -18.391 13.977 0.845 1 98 173 PHE A N 1
ATOM 1361 C CA . PHE A 1 173 ? -17.812 15.141 0.185 1 98 173 PHE A CA 1
ATOM 1362 C C . PHE A 1 173 ? -17.391 14.805 -1.237 1 98 173 PHE A C 1
ATOM 1364 O O . PHE A 1 173 ? -16.656 13.836 -1.457 1 98 173 PHE A O 1
ATOM 1371 N N . GLU A 1 174 ? -17.859 15.492 -2.24 1 96.81 174 GLU A N 1
ATOM 1372 C CA . GLU A 1 174 ? -17.562 15.359 -3.664 1 96.81 174 GLU A CA 1
ATOM 1373 C C . GLU A 1 174 ? -17.734 13.922 -4.141 1 96.81 174 GLU A C 1
ATOM 1375 O O . GLU A 1 174 ? -16.875 13.375 -4.82 1 96.81 174 GLU A O 1
ATOM 1380 N N . GLY A 1 175 ? -18.75 13.289 -3.623 1 96.06 175 GLY A N 1
ATOM 1381 C CA . GLY A 1 175 ? -19.188 12 -4.129 1 96.06 175 GLY A CA 1
ATOM 1382 C C . GLY A 1 175 ? -18.5 10.828 -3.443 1 96.06 175 GLY A C 1
ATOM 1383 O O . GLY A 1 175 ? -18.75 9.672 -3.783 1 96.06 175 GLY A O 1
ATOM 1384 N N . HIS A 1 176 ? -17.672 11.117 -2.434 1 96.62 176 HIS A N 1
ATOM 1385 C CA . HIS A 1 176 ? -16.969 10.062 -1.711 1 96.62 176 HIS A CA 1
ATOM 1386 C C . HIS A 1 176 ? -17.391 10.031 -0.243 1 96.62 176 HIS A C 1
ATOM 1388 O O . HIS A 1 176 ? -17.781 11.062 0.316 1 96.62 176 HIS A O 1
ATOM 1394 N N . ARG A 1 177 ? -17.375 8.875 0.266 1 94.19 177 ARG A N 1
ATOM 1395 C CA . ARG A 1 177 ? -17.641 8.734 1.693 1 94.19 177 ARG A CA 1
ATOM 1396 C C . ARG A 1 177 ? -16.344 8.727 2.498 1 94.19 177 ARG A C 1
ATOM 1398 O O . ARG A 1 177 ? -15.422 7.969 2.193 1 94.19 177 ARG A O 1
ATOM 1405 N N . TYR A 1 178 ? -16.266 9.547 3.41 1 98 178 TYR A N 1
ATOM 1406 C CA . TYR A 1 178 ? -15.242 9.625 4.441 1 98 178 TYR A CA 1
ATOM 1407 C C . TYR A 1 178 ? -15.82 9.305 5.816 1 98 178 TYR A C 1
ATOM 1409 O O . TYR A 1 178 ? -17.031 9.086 5.953 1 98 178 TYR A O 1
ATOM 1417 N N . TRP A 1 179 ? -14.945 9.188 6.73 1 98.38 179 TRP A N 1
ATOM 1418 C CA . TRP A 1 179 ? -15.328 9.141 8.141 1 98.38 179 TRP A CA 1
ATOM 1419 C C . TRP A 1 179 ? -14.672 10.281 8.914 1 98.38 179 TRP A C 1
ATOM 1421 O O . TRP A 1 179 ? -13.5 10.586 8.703 1 98.38 179 TRP A O 1
ATOM 1431 N N . VAL A 1 180 ? -15.445 10.93 9.773 1 98.81 180 VAL A N 1
ATOM 1432 C CA . VAL A 1 180 ? -14.93 12.078 10.516 1 98.81 180 VAL A CA 1
ATOM 1433 C C . VAL A 1 180 ? -15.172 11.883 12.008 1 98.81 180 VAL A C 1
ATOM 1435 O O . VAL A 1 180 ? -16.188 11.312 12.406 1 98.81 180 VAL A O 1
ATOM 1438 N N . MET A 1 181 ? -14.227 12.273 12.789 1 98.75 181 MET A N 1
ATOM 1439 C CA . MET A 1 181 ? -14.305 12.281 14.25 1 98.75 181 MET A CA 1
ATOM 1440 C C . MET A 1 181 ? -13.992 13.664 14.805 1 98.75 181 MET A C 1
ATOM 1442 O O . MET A 1 181 ? -12.969 14.266 14.461 1 98.75 181 MET A O 1
ATOM 1446 N N . ARG A 1 182 ? -14.914 14.18 15.609 1 98.44 182 ARG A N 1
ATOM 1447 C CA . ARG A 1 182 ? -14.664 15.414 16.359 1 98.44 182 ARG A CA 1
ATOM 1448 C C . ARG A 1 182 ? -13.828 15.141 17.594 1 98.44 182 ARG A C 1
ATOM 1450 O O . ARG A 1 182 ? -14.133 14.227 18.375 1 98.44 182 ARG A O 1
ATOM 1457 N N . LEU A 1 183 ? -12.773 15.906 17.781 1 98.5 183 LEU A N 1
ATOM 1458 C CA . LEU A 1 183 ? -11.867 15.75 18.922 1 98.5 183 LEU A CA 1
ATOM 1459 C C . LEU A 1 183 ? -11.727 17.062 19.688 1 98.5 183 LEU A C 1
ATOM 1461 O O . LEU A 1 183 ? -11.719 18.141 19.078 1 98.5 183 LEU A O 1
ATOM 1465 N N . PRO A 1 184 ? -11.594 17 21 1 97.06 184 PRO A N 1
ATOM 1466 C CA . PRO A 1 184 ? -11.406 18.219 21.766 1 97.06 184 PRO A CA 1
ATOM 1467 C C . PRO A 1 184 ? -10.008 18.812 21.594 1 97.06 184 PRO A C 1
ATOM 1469 O O . PRO A 1 184 ? -9.133 18.188 20.984 1 97.06 184 PRO A O 1
ATOM 1472 N N . ALA A 1 185 ? -9.789 19.922 22.156 1 94.62 185 ALA A N 1
ATOM 1473 C CA . ALA A 1 185 ? -8.57 20.703 21.984 1 94.62 185 ALA A CA 1
ATOM 1474 C C . ALA A 1 185 ? -7.359 19.953 22.547 1 94.62 185 ALA A C 1
ATOM 1476 O O . ALA A 1 185 ? -6.254 20.062 22 1 94.62 185 ALA A O 1
ATOM 1477 N N . GLU A 1 186 ? -7.57 19.141 23.562 1 95.31 186 GLU A N 1
ATOM 1478 C CA . GLU A 1 186 ? -6.465 18.484 24.25 1 95.31 186 GLU A CA 1
ATOM 1479 C C . GLU A 1 186 ? -6.227 17.078 23.703 1 95.31 186 GLU A C 1
ATOM 1481 O O . GLU A 1 186 ? -5.406 16.328 24.219 1 95.31 186 GLU A O 1
ATOM 1486 N N . ALA A 1 187 ? -6.91 16.812 22.609 1 94.94 187 ALA A N 1
ATOM 1487 C CA . ALA A 1 187 ? -6.93 15.438 22.109 1 94.94 187 ALA A CA 1
ATOM 1488 C C . ALA A 1 187 ? -5.527 14.969 21.75 1 94.94 187 ALA A C 1
ATOM 1490 O O . ALA A 1 187 ? -5.156 13.828 22.047 1 94.94 187 ALA A O 1
ATOM 1491 N N . LEU A 1 188 ? -4.711 15.789 21.125 1 96 188 LEU A N 1
ATOM 1492 C CA . LEU A 1 188 ? -3.41 15.352 20.641 1 96 188 LEU A CA 1
ATOM 1493 C C . LEU A 1 188 ? -2.445 15.117 21.797 1 96 188 LEU A C 1
ATOM 1495 O O . LEU A 1 188 ? -1.401 14.484 21.625 1 96 188 LEU A O 1
ATOM 1499 N N . ALA A 1 189 ? -2.752 15.602 22.938 1 94.12 189 ALA A N 1
ATOM 1500 C CA . ALA A 1 189 ? -1.954 15.305 24.125 1 94.12 189 ALA A CA 1
ATOM 1501 C C . ALA A 1 189 ? -2.26 13.906 24.656 1 94.12 189 ALA A C 1
ATOM 1503 O O . ALA A 1 189 ? -1.409 13.281 25.297 1 94.12 189 ALA A O 1
ATOM 1504 N N . GLN A 1 190 ? -3.4 13.453 24.328 1 92.31 190 GLN A N 1
ATOM 1505 C CA . GLN A 1 190 ? -3.883 12.234 24.984 1 92.31 190 GLN A CA 1
ATOM 1506 C C . GLN A 1 190 ? -4.059 11.102 23.984 1 92.31 190 GLN A C 1
ATOM 1508 O O . GLN A 1 190 ? -4.074 9.93 24.359 1 92.31 190 GLN A O 1
ATOM 1513 N N . HIS A 1 191 ? -4.246 11.523 22.766 1 96.06 191 HIS A N 1
ATOM 1514 C CA . HIS A 1 191 ? -4.602 10.531 21.75 1 96.06 191 HIS A CA 1
ATOM 1515 C C . HIS A 1 191 ? -3.668 10.609 20.547 1 96.06 191 HIS A C 1
ATOM 1517 O O . HIS A 1 191 ? -3.166 11.688 20.219 1 96.06 191 HIS A O 1
ATOM 1523 N N . ASP A 1 192 ? -3.439 9.453 19.969 1 98.44 192 ASP A N 1
ATOM 1524 C CA . ASP A 1 192 ? -2.689 9.297 18.734 1 98.44 192 ASP A CA 1
ATOM 1525 C C . ASP A 1 192 ? -3.613 8.938 17.578 1 98.44 192 ASP A C 1
ATOM 1527 O O . ASP A 1 192 ? -4.238 7.875 17.578 1 98.44 192 ASP A O 1
ATOM 1531 N N . PRO A 1 193 ? -3.725 9.781 16.547 1 98.88 193 PRO A N 1
ATOM 1532 C CA . PRO A 1 193 ? -4.664 9.539 15.453 1 98.88 193 PRO A CA 1
ATOM 1533 C C . PRO A 1 193 ? -4.477 8.164 14.805 1 98.88 193 PRO A C 1
ATOM 1535 O O . PRO A 1 193 ? -5.445 7.559 14.344 1 98.88 193 PRO A O 1
ATOM 1538 N N . PHE A 1 194 ? -3.234 7.609 14.734 1 98.94 194 PHE A N 1
ATOM 1539 C CA . PHE A 1 194 ? -3.061 6.25 14.242 1 98.94 194 PHE A CA 1
ATOM 1540 C C . PHE A 1 194 ? -3.836 5.258 15.094 1 98.94 194 PHE A C 1
ATOM 1542 O O . PHE A 1 194 ? -4.512 4.367 14.57 1 98.94 194 PHE A O 1
ATOM 1549 N N . LYS A 1 195 ? -3.725 5.43 16.375 1 98.81 195 LYS A N 1
ATOM 1550 C CA . LYS A 1 195 ? -4.375 4.516 17.312 1 98.81 195 LYS A CA 1
ATOM 1551 C C . LYS A 1 195 ? -5.887 4.707 17.312 1 98.81 195 LYS A C 1
ATOM 1553 O O . LYS A 1 195 ? -6.641 3.746 17.484 1 98.81 195 LYS A O 1
ATOM 1558 N N . LEU A 1 196 ? -6.336 5.957 17.141 1 98.75 196 LEU A N 1
ATOM 1559 C CA . LEU A 1 196 ? -7.77 6.203 17.016 1 98.75 196 LEU A CA 1
ATOM 1560 C C . LEU A 1 196 ? -8.336 5.504 15.781 1 98.75 196 LEU A C 1
ATOM 1562 O O . LEU A 1 196 ? -9.422 4.922 15.836 1 98.75 196 LEU A O 1
ATOM 1566 N N . ALA A 1 197 ? -7.633 5.539 14.672 1 98.88 197 ALA A N 1
ATOM 1567 C CA . ALA A 1 197 ? -8.07 4.848 13.461 1 98.88 197 ALA A CA 1
ATOM 1568 C C . ALA A 1 197 ? -8.102 3.338 13.672 1 98.88 197 ALA A C 1
ATOM 1570 O O . ALA A 1 197 ? -9.055 2.668 13.258 1 98.88 197 ALA A O 1
ATOM 1571 N N . ALA A 1 198 ? -7.066 2.801 14.281 1 98.81 198 ALA A N 1
ATOM 1572 C CA . ALA A 1 198 ? -6.977 1.367 14.539 1 98.81 198 ALA A CA 1
ATOM 1573 C C . ALA A 1 198 ? -8.117 0.899 15.438 1 98.81 198 ALA A C 1
ATOM 1575 O O . ALA A 1 198 ? -8.641 -0.205 15.258 1 98.81 198 ALA A O 1
ATOM 1576 N N . ALA A 1 199 ? -8.547 1.734 16.344 1 98.44 199 ALA A N 1
ATOM 1577 C CA . ALA A 1 199 ? -9.516 1.362 17.375 1 98.44 199 ALA A CA 1
ATOM 1578 C C . ALA A 1 199 ? -10.922 1.247 16.781 1 98.44 199 ALA A C 1
ATOM 1580 O O . ALA A 1 199 ? -11.844 0.779 17.453 1 98.44 199 ALA A O 1
ATOM 1581 N N . ARG A 1 200 ? -11.102 1.653 15.578 1 97.81 200 ARG A N 1
ATOM 1582 C CA . ARG A 1 200 ? -12.43 1.648 14.977 1 97.81 200 ARG A CA 1
ATOM 1583 C C . ARG A 1 200 ? -12.992 0.233 14.906 1 97.81 200 ARG A C 1
ATOM 1585 O O . ARG A 1 200 ? -14.203 0.03 15.078 1 97.81 200 ARG A O 1
ATOM 1592 N N . SER A 1 201 ? -12.188 -0.747 14.609 1 97.75 201 SER A N 1
ATOM 1593 C CA . SER A 1 201 ? -12.562 -2.154 14.523 1 97.75 201 SER A CA 1
ATOM 1594 C C . SER A 1 201 ? -11.328 -3.055 14.492 1 97.75 201 SER A C 1
ATOM 1596 O O . SER A 1 201 ? -10.211 -2.578 14.297 1 97.75 201 SER A O 1
ATOM 1598 N N . ALA A 1 202 ? -11.57 -4.332 14.688 1 98.12 202 ALA A N 1
ATOM 1599 C CA . ALA A 1 202 ? -10.477 -5.297 14.562 1 98.12 202 ALA A CA 1
ATOM 1600 C C . ALA A 1 202 ? -9.891 -5.281 13.156 1 98.12 202 ALA A C 1
ATOM 1602 O O . ALA A 1 202 ? -8.672 -5.379 12.984 1 98.12 202 ALA A O 1
ATOM 1603 N N . TYR A 1 203 ? -10.734 -5.105 12.148 1 98 203 TYR A N 1
ATOM 1604 C CA . TYR A 1 203 ? -10.266 -5.059 10.766 1 98 203 TYR A CA 1
ATOM 1605 C C . TYR A 1 203 ? -9.422 -3.812 10.523 1 98 203 TYR A C 1
ATOM 1607 O O . TYR A 1 203 ? -8.375 -3.881 9.867 1 98 203 TYR A O 1
ATOM 1615 N N . ALA A 1 204 ? -9.891 -2.713 11.016 1 98.56 204 ALA A N 1
ATOM 1616 C CA . ALA A 1 204 ? -9.141 -1.47 10.867 1 98.56 204 ALA A CA 1
ATOM 1617 C C . ALA A 1 204 ? -7.746 -1.594 11.469 1 98.56 204 ALA A C 1
ATOM 1619 O O . ALA A 1 204 ? -6.758 -1.188 10.852 1 98.56 204 ALA A O 1
ATOM 1620 N N . ALA A 1 205 ? -7.68 -2.205 12.602 1 98.5 205 ALA A N 1
ATOM 1621 C CA . ALA A 1 205 ? -6.406 -2.361 13.305 1 98.5 205 ALA A CA 1
ATOM 1622 C C . ALA A 1 205 ? -5.445 -3.234 12.5 1 98.5 205 ALA A C 1
ATOM 1624 O O . ALA A 1 205 ? -4.242 -2.965 12.453 1 98.5 205 ALA A O 1
ATOM 1625 N N . ALA A 1 206 ? -5.973 -4.199 11.859 1 97.88 206 ALA A N 1
ATOM 1626 C CA . ALA A 1 206 ? -5.152 -5.168 11.141 1 97.88 206 ALA A CA 1
ATOM 1627 C C . ALA A 1 206 ? -4.809 -4.668 9.742 1 97.88 206 ALA A C 1
ATOM 1629 O O . ALA A 1 206 ? -3.975 -5.258 9.047 1 97.88 206 ALA A O 1
ATOM 1630 N N . ASN A 1 207 ? -5.484 -3.553 9.312 1 98.25 207 ASN A N 1
ATOM 1631 C CA . ASN A 1 207 ? -5.332 -3.09 7.938 1 98.25 207 ASN A CA 1
ATOM 1632 C C . ASN A 1 207 ? -5.082 -1.586 7.875 1 98.25 207 ASN A C 1
ATOM 1634 O O . ASN A 1 207 ? -5.746 -0.873 7.121 1 98.25 207 ASN A O 1
ATOM 1638 N N . MET A 1 208 ? -4.113 -1.174 8.664 1 98.81 208 MET A N 1
ATOM 1639 C CA . MET A 1 208 ? -3.748 0.241 8.664 1 98.81 208 MET A CA 1
ATOM 1640 C C . MET A 1 208 ? -3.271 0.685 7.289 1 98.81 208 MET A C 1
ATOM 1642 O O . MET A 1 208 ? -3.514 1.822 6.879 1 98.81 208 MET A O 1
ATOM 1646 N N . ALA A 1 209 ? -2.67 -0.222 6.52 1 98.81 209 ALA A N 1
ATOM 1647 C CA . ALA A 1 209 ? -2.055 0.062 5.227 1 98.81 209 ALA A CA 1
ATOM 1648 C C . ALA A 1 209 ? -3.086 0.595 4.234 1 98.81 209 ALA A C 1
ATOM 1650 O O . ALA A 1 209 ? -2.734 1.289 3.277 1 98.81 209 ALA A O 1
ATOM 1651 N N . SER A 1 210 ? -4.355 0.345 4.453 1 98.81 210 SER A N 1
ATOM 1652 C CA . SER A 1 210 ? -5.41 0.687 3.504 1 98.81 210 SER A CA 1
ATOM 1653 C C . SER A 1 210 ? -6.133 1.965 3.916 1 98.81 210 SER A C 1
ATOM 1655 O O . SER A 1 210 ? -7.195 2.287 3.377 1 98.81 210 SER A O 1
ATOM 1657 N N . GLN A 1 211 ? -5.59 2.613 4.906 1 98.88 211 GLN A N 1
ATOM 1658 C CA . GLN A 1 211 ? -6.227 3.816 5.43 1 98.88 211 GLN A CA 1
ATOM 1659 C C . GLN A 1 211 ? -5.371 5.051 5.172 1 98.88 211 GLN A C 1
ATOM 1661 O O . GLN A 1 211 ? -4.148 4.953 5.055 1 98.88 211 GLN A O 1
ATOM 1666 N N . SER A 1 212 ? -5.969 6.156 5.008 1 98.94 212 SER A N 1
ATOM 1667 C CA . SER A 1 212 ? -5.363 7.484 5.023 1 98.94 212 SER A CA 1
ATOM 1668 C C . SER A 1 212 ? -6.047 8.391 6.043 1 98.94 212 SER A C 1
ATOM 1670 O O . SER A 1 212 ? -7.238 8.234 6.316 1 98.94 212 SER A O 1
ATOM 1672 N N . LEU A 1 213 ? -5.285 9.281 6.629 1 98.94 213 LEU A N 1
ATOM 1673 C CA . LEU A 1 213 ? -5.805 10.117 7.707 1 98.94 213 LEU A CA 1
ATOM 1674 C C . LEU A 1 213 ? -5.453 11.586 7.48 1 98.94 213 LEU A C 1
ATOM 1676 O O . LEU A 1 213 ? -4.383 11.891 6.953 1 98.94 213 LEU A O 1
ATOM 1680 N N . LEU A 1 214 ? -6.371 12.43 7.852 1 98.94 214 LEU A N 1
ATOM 1681 C CA . LEU A 1 214 ? -6.168 13.875 7.859 1 98.94 214 LEU A CA 1
ATOM 1682 C C . LEU A 1 214 ? -6.684 14.484 9.156 1 98.94 214 LEU A C 1
ATOM 1684 O O . LEU A 1 214 ? -7.805 14.195 9.586 1 98.94 214 LEU A O 1
ATOM 1688 N N . LEU A 1 215 ? -5.879 15.219 9.82 1 98.94 215 LEU A N 1
ATOM 1689 C CA . LEU A 1 215 ? -6.23 15.992 11.008 1 98.94 215 LEU A CA 1
ATOM 1690 C C . LEU A 1 215 ? -6.227 17.484 10.703 1 98.94 215 LEU A C 1
ATOM 1692 O O . LEU A 1 215 ? -5.27 18 10.117 1 98.94 215 LEU A O 1
ATOM 1696 N N . THR A 1 216 ? -7.281 18.203 11.039 1 98.88 216 THR A N 1
ATOM 1697 C CA . THR A 1 216 ? -7.348 19.656 10.867 1 98.88 216 THR A CA 1
ATOM 1698 C C . THR A 1 216 ? -7.961 20.312 12.094 1 98.88 216 THR A C 1
ATOM 1700 O O . THR A 1 216 ? -8.648 19.672 12.883 1 98.88 216 THR A O 1
ATOM 1703 N N . GLY A 1 217 ? -7.629 21.562 12.266 1 98.38 217 GLY A N 1
ATOM 1704 C CA . GLY A 1 217 ? -8.258 22.328 13.336 1 98.38 217 GLY A CA 1
ATOM 1705 C C . GLY A 1 217 ? -9.734 22.562 13.117 1 98.38 217 GLY A C 1
ATOM 1706 O O . GLY A 1 217 ? -10.203 22.578 11.977 1 98.38 217 GLY A O 1
ATOM 1707 N N . ALA A 1 218 ? -10.406 22.734 14.266 1 97.25 218 ALA A N 1
ATOM 1708 C CA . ALA A 1 218 ? -11.852 22.953 14.211 1 97.25 218 ALA A CA 1
ATOM 1709 C C . ALA A 1 218 ? -12.273 24.031 15.203 1 97.25 218 ALA A C 1
ATOM 1711 O O . ALA A 1 218 ? -11.703 24.141 16.297 1 97.25 218 ALA A O 1
ATOM 1712 N N . ARG A 1 219 ? -13.219 24.781 14.758 1 94 219 ARG A N 1
ATOM 1713 C CA . ARG A 1 219 ? -13.969 25.656 15.656 1 94 219 ARG A CA 1
ATOM 1714 C C . ARG A 1 219 ? -15.375 25.109 15.883 1 94 219 ARG A C 1
ATOM 1716 O O . ARG A 1 219 ? -16.078 24.781 14.93 1 94 219 ARG A O 1
ATOM 1723 N N . PHE A 1 220 ? -15.711 25.078 17.203 1 93.06 220 PHE A N 1
ATOM 1724 C CA . PHE A 1 220 ? -16.984 24.453 17.531 1 93.06 220 PHE A CA 1
ATOM 1725 C C . PHE A 1 220 ? -18.062 25.5 17.766 1 93.06 220 PHE A C 1
ATOM 1727 O O . PHE A 1 220 ? -17.766 26.703 17.797 1 93.06 220 PHE A O 1
ATOM 1734 N N . ALA A 1 221 ? -19.266 25.031 17.828 1 86.5 221 ALA A N 1
ATOM 1735 C CA . ALA A 1 221 ? -20.422 25.906 17.938 1 86.5 221 ALA A CA 1
ATOM 1736 C C . ALA A 1 221 ? -20.406 26.672 19.266 1 86.5 221 ALA A C 1
ATOM 1738 O O . ALA A 1 221 ? -20.859 27.812 19.344 1 86.5 221 ALA A O 1
ATOM 1739 N N . ASP A 1 222 ? -19.859 26.094 20.266 1 88.69 222 ASP A N 1
ATOM 1740 C CA . ASP A 1 222 ? -19.844 26.703 21.578 1 88.69 222 ASP A CA 1
ATOM 1741 C C . ASP A 1 222 ? -18.672 27.672 21.719 1 88.69 222 ASP A C 1
ATOM 1743 O O . ASP A 1 222 ? -18.406 28.188 22.812 1 88.69 222 ASP A O 1
ATOM 1747 N N . GLY A 1 223 ? -17.953 27.859 20.672 1 88.88 223 GLY A N 1
ATOM 1748 C CA . GLY A 1 223 ? -16.812 28.766 20.688 1 88.88 223 GLY A CA 1
ATOM 1749 C C . GLY A 1 223 ? -15.492 28.062 20.984 1 88.88 223 GLY A C 1
ATOM 1750 O O . GLY A 1 223 ? -14.422 28.641 20.797 1 88.88 223 GLY A O 1
ATOM 1751 N N . GLY A 1 224 ? -15.633 26.875 21.391 1 92.94 224 GLY A N 1
ATOM 1752 C CA . GLY A 1 224 ? -14.43 26.094 21.656 1 92.94 224 GLY A CA 1
ATOM 1753 C C . GLY A 1 224 ? -13.695 25.672 20.391 1 92.94 224 GLY A C 1
ATOM 1754 O O . GLY A 1 224 ? -14.164 25.953 19.281 1 92.94 224 GLY A O 1
ATOM 1755 N N . SER A 1 225 ? -12.477 25.203 20.609 1 95.81 225 SER A N 1
ATOM 1756 C CA . SER A 1 225 ? -11.672 24.719 19.484 1 95.81 225 SER A CA 1
ATOM 1757 C C . SER A 1 225 ? -11.312 23.25 19.672 1 95.81 225 SER A C 1
ATOM 1759 O O . SER A 1 225 ? -11.469 22.688 20.766 1 95.81 225 SER A O 1
ATOM 1761 N N . GLY A 1 226 ? -10.969 22.578 18.656 1 97.88 226 GLY A N 1
ATOM 1762 C CA . GLY A 1 226 ? -10.523 21.188 18.641 1 97.88 226 GLY A CA 1
ATOM 1763 C C . GLY A 1 226 ? -10.039 20.734 17.281 1 97.88 226 GLY A C 1
ATOM 1764 O O . GLY A 1 226 ? -9.344 21.484 16.578 1 97.88 226 GLY A O 1
ATOM 1765 N N . PHE A 1 227 ? -10.375 19.453 17 1 98.75 227 PHE A N 1
ATOM 1766 C CA . PHE A 1 227 ? -9.898 18.875 15.742 1 98.75 227 PHE A CA 1
ATOM 1767 C C . PHE A 1 227 ? -10.992 18.062 15.062 1 98.75 227 PHE A C 1
ATOM 1769 O O . PHE A 1 227 ? -11.906 17.562 15.727 1 98.75 227 PHE A O 1
ATOM 1776 N N . PHE A 1 228 ? -10.922 18.016 13.773 1 98.88 228 PHE A N 1
ATOM 1777 C CA . PHE A 1 228 ? -11.531 16.922 13.016 1 98.88 228 PHE A CA 1
ATOM 1778 C C . PHE A 1 228 ? -10.469 15.938 12.539 1 98.88 228 PHE A C 1
ATOM 1780 O O . PHE A 1 228 ? -9.445 16.344 11.984 1 98.88 228 PHE A O 1
ATOM 1787 N N . LEU A 1 229 ? -10.656 14.672 12.836 1 98.94 229 LEU A N 1
ATOM 1788 C CA . LEU A 1 229 ? -9.891 13.586 12.242 1 98.94 229 LEU A CA 1
ATOM 1789 C C . LEU A 1 229 ? -10.688 12.883 11.148 1 98.94 229 LEU A C 1
ATOM 1791 O O . LEU A 1 229 ? -11.789 12.391 11.406 1 98.94 229 LEU A O 1
ATOM 1795 N N . VAL A 1 230 ? -10.117 12.875 9.961 1 98.94 230 VAL A N 1
ATOM 1796 C CA . VAL A 1 230 ? -10.797 12.297 8.805 1 98.94 230 VAL A CA 1
ATOM 1797 C C . VAL A 1 230 ? -10.07 11.031 8.359 1 98.94 230 VAL A C 1
ATOM 1799 O O . VAL A 1 230 ? -8.844 10.984 8.344 1 98.94 230 VAL A O 1
ATOM 1802 N N . ASN A 1 231 ? -10.797 10.008 8.086 1 98.81 231 ASN A N 1
ATOM 1803 C CA . ASN A 1 231 ? -10.297 8.766 7.5 1 98.81 231 ASN A CA 1
ATOM 1804 C C . ASN A 1 231 ? -10.883 8.523 6.113 1 98.81 231 ASN A C 1
ATOM 1806 O O . ASN A 1 231 ? -12.102 8.602 5.93 1 98.81 231 ASN A O 1
ATOM 1810 N N . MET A 1 232 ? -10 8.359 5.141 1 97.75 232 MET A N 1
ATOM 1811 C CA . MET A 1 232 ? -10.375 7.91 3.801 1 97.75 232 MET A CA 1
ATOM 1812 C C . MET A 1 232 ? -9.672 6.602 3.447 1 97.75 232 MET A C 1
ATOM 1814 O O . MET A 1 232 ? -8.531 6.609 2.988 1 97.75 232 MET A O 1
ATOM 1818 N N . PRO A 1 233 ? -10.336 5.504 3.578 1 98.12 233 PRO A N 1
ATOM 1819 C CA . PRO A 1 233 ? -9.703 4.23 3.23 1 98.12 233 PRO A CA 1
ATOM 1820 C C . PRO A 1 233 ? -9.68 3.973 1.726 1 98.12 233 PRO A C 1
ATOM 1822 O O . PRO A 1 233 ? -10.328 4.699 0.962 1 98.12 233 PRO A O 1
ATOM 1825 N N . VAL A 1 234 ? -8.906 2.998 1.294 1 98.75 234 VAL A N 1
ATOM 1826 C CA . VAL A 1 234 ? -8.891 2.537 -0.09 1 98.75 234 VAL A CA 1
ATOM 1827 C C . VAL A 1 234 ? -10.164 1.745 -0.38 1 98.75 234 VAL A C 1
ATOM 1829 O O . VAL A 1 234 ? -10.5 0.805 0.345 1 98.75 234 VAL A O 1
ATOM 1832 N N . ASN A 1 235 ? -10.945 2.154 -1.312 1 98.38 235 ASN A N 1
ATOM 1833 C CA . ASN A 1 235 ? -12.031 1.403 -1.934 1 98.38 235 ASN A CA 1
ATOM 1834 C C . ASN A 1 235 ? -11.953 1.465 -3.457 1 98.38 235 ASN A C 1
ATOM 1836 O O . ASN A 1 235 ? -12.469 2.4 -4.07 1 98.38 235 ASN A O 1
ATOM 1840 N N . PHE A 1 236 ? -11.312 0.493 -4.02 1 98.31 236 PHE A N 1
ATOM 1841 C CA . PHE A 1 236 ? -11 0.478 -5.445 1 98.31 236 PHE A CA 1
ATOM 1842 C C . PHE A 1 236 ? -12.266 0.584 -6.281 1 98.31 236 PHE A C 1
ATOM 1844 O O . PHE A 1 236 ? -12.32 1.358 -7.242 1 98.31 236 PHE A O 1
ATOM 1851 N N . ASP A 1 237 ? -13.32 -0.175 -5.918 1 96.5 237 ASP A N 1
ATOM 1852 C CA . ASP A 1 237 ? -14.547 -0.234 -6.699 1 96.5 237 ASP A CA 1
ATOM 1853 C C . ASP A 1 237 ? -15.289 1.103 -6.668 1 96.5 237 ASP A C 1
ATOM 1855 O O . ASP A 1 237 ? -16.141 1.368 -7.52 1 96.5 237 ASP A O 1
ATOM 1859 N N . LEU A 1 238 ? -14.953 1.91 -5.652 1 96.62 238 LEU A N 1
ATOM 1860 C CA . LEU A 1 238 ? -15.547 3.238 -5.543 1 96.62 238 LEU A CA 1
ATOM 1861 C C . LEU A 1 238 ? -14.578 4.309 -6.035 1 96.62 238 LEU A C 1
ATOM 1863 O O . LEU A 1 238 ? -14.828 5.504 -5.871 1 96.62 238 LEU A O 1
ATOM 1867 N N . GLN A 1 239 ? -13.438 3.938 -6.543 1 96.69 239 GLN A N 1
ATOM 1868 C CA . GLN A 1 239 ? -12.375 4.801 -7.039 1 96.69 239 GLN A CA 1
ATOM 1869 C C . GLN A 1 239 ? -11.859 5.727 -5.938 1 96.69 239 GLN A C 1
ATOM 1871 O O . GLN A 1 239 ? -11.672 6.926 -6.164 1 96.69 239 GLN A O 1
ATOM 1876 N N . GLU A 1 240 ? -11.781 5.172 -4.734 1 97.06 240 GLU A N 1
ATOM 1877 C CA . GLU A 1 240 ? -11.156 5.816 -3.58 1 97.06 240 GLU A CA 1
ATOM 1878 C C . GLU A 1 240 ? -9.734 5.316 -3.367 1 97.06 240 GLU A C 1
ATOM 1880 O O . GLU A 1 240 ? -9.523 4.16 -2.984 1 97.06 240 GLU A O 1
ATOM 1885 N N . GLN A 1 241 ? -8.742 6.152 -3.467 1 96.31 241 GLN A N 1
ATOM 1886 C CA . GLN A 1 241 ? -7.344 5.754 -3.576 1 96.31 241 GLN A CA 1
ATOM 1887 C C . GLN A 1 241 ? -6.699 5.617 -2.199 1 96.31 241 GLN A C 1
ATOM 1889 O O . GLN A 1 241 ? -5.598 5.078 -2.074 1 96.31 241 GLN A O 1
ATOM 1894 N N . GLY A 1 242 ? -7.422 6.074 -1.152 1 98.12 242 GLY A N 1
ATOM 1895 C CA . GLY A 1 242 ? -6.781 6.105 0.154 1 98.12 242 GLY A CA 1
ATOM 1896 C C . GLY A 1 242 ? -5.781 7.238 0.302 1 98.12 242 GLY A C 1
ATOM 1897 O O . GLY A 1 242 ? -4.676 7.035 0.807 1 98.12 242 GLY A O 1
ATOM 1898 N N . SER A 1 243 ? -6.113 8.383 -0.219 1 98 243 SER A N 1
ATOM 1899 C CA . SER A 1 243 ? -5.328 9.609 -0.091 1 98 243 SER A CA 1
ATOM 1900 C C . SER A 1 243 ? -6.191 10.773 0.381 1 98 243 SER A C 1
ATOM 1902 O O . SER A 1 243 ? -6.832 11.445 -0.429 1 98 243 SER A O 1
ATOM 1904 N N . ALA A 1 244 ? -6.129 11.094 1.634 1 98.19 244 ALA A N 1
ATOM 1905 C CA . ALA A 1 244 ? -6.855 12.242 2.172 1 98.19 244 ALA A CA 1
ATOM 1906 C C . ALA A 1 244 ? -6.184 13.555 1.773 1 98.19 244 ALA A C 1
ATOM 1908 O O . ALA A 1 244 ? -6.73 14.633 2.008 1 98.19 244 ALA A O 1
ATOM 1909 N N . GLU A 1 245 ? -5.082 13.469 1.073 1 98.12 245 GLU A N 1
ATOM 1910 C CA . GLU A 1 245 ? -4.352 14.633 0.587 1 98.12 245 GLU A CA 1
ATOM 1911 C C . GLU A 1 245 ? -5.211 15.469 -0.357 1 98.12 245 GLU A C 1
ATOM 1913 O O . GLU A 1 245 ? -5.023 16.688 -0.47 1 98.12 245 GLU A O 1
ATOM 1918 N N . VAL A 1 246 ? -6.191 14.828 -1.016 1 97.88 246 VAL A N 1
ATOM 1919 C CA . VAL A 1 246 ? -7.062 15.5 -1.975 1 97.88 246 VAL A CA 1
ATOM 1920 C C . VAL A 1 246 ? -7.871 16.578 -1.269 1 97.88 246 VAL A C 1
ATOM 1922 O O . VAL A 1 246 ? -8.422 17.484 -1.918 1 97.88 246 VAL A O 1
ATOM 1925 N N . LEU A 1 247 ? -7.945 16.547 0.066 1 98.75 247 LEU A N 1
ATOM 1926 C CA . LEU A 1 247 ? -8.703 17.516 0.854 1 98.75 247 LEU A CA 1
ATOM 1927 C C . LEU A 1 247 ? -7.871 18.75 1.159 1 98.75 247 LEU A C 1
ATOM 1929 O O . LEU A 1 247 ? -8.375 19.719 1.712 1 98.75 247 LEU A O 1
ATOM 1933 N N . MET A 1 248 ? -6.605 18.734 0.825 1 98.75 248 MET A N 1
ATOM 1934 C CA . MET A 1 248 ? -5.684 19.844 1.044 1 98.75 248 MET A CA 1
ATOM 1935 C C . MET A 1 248 ? -5.551 20.688 -0.213 1 98.75 248 MET A C 1
ATOM 1937 O O . MET A 1 248 ? -5.887 20.25 -1.312 1 98.75 248 MET A O 1
ATOM 1941 N N . ASP A 1 249 ? -5.168 21.922 -0.013 1 98.75 249 ASP A N 1
ATOM 1942 C CA . ASP A 1 249 ? -4.836 22.844 -1.087 1 98.75 249 ASP A CA 1
ATOM 1943 C C . ASP A 1 249 ? -3.35 23.203 -1.062 1 98.75 249 ASP A C 1
ATOM 1945 O O . ASP A 1 249 ? -2.938 24.109 -0.337 1 98.75 249 ASP A O 1
ATOM 1949 N N . HIS A 1 250 ? -2.576 22.609 -1.949 1 98.19 250 HIS A N 1
ATOM 1950 C CA . HIS A 1 250 ? -1.126 22.766 -1.898 1 98.19 250 HIS A CA 1
ATOM 1951 C C . HIS A 1 250 ? -0.698 24.125 -2.471 1 98.19 250 HIS A C 1
ATOM 1953 O O . HIS A 1 250 ? 0.454 24.531 -2.311 1 98.19 250 HIS A O 1
ATOM 1959 N N . ASP A 1 251 ? -1.64 24.859 -3.01 1 98 251 ASP A N 1
ATOM 1960 C CA . ASP A 1 251 ? -1.342 26.203 -3.484 1 98 251 ASP A CA 1
ATOM 1961 C C . ASP A 1 251 ? -1.656 27.25 -2.412 1 98 251 ASP A C 1
ATOM 1963 O O . ASP A 1 251 ? -1.275 28.406 -2.541 1 98 251 ASP A O 1
ATOM 1967 N N . CYS A 1 252 ? -2.4 26.859 -1.425 1 98.25 252 CYS A N 1
ATOM 1968 C CA . CYS A 1 252 ? -2.773 27.688 -0.283 1 98.25 252 CYS A CA 1
ATOM 1969 C C . CYS A 1 252 ? -3.486 28.953 -0.739 1 98.25 252 CYS A C 1
ATOM 1971 O O . CYS A 1 252 ? -3.105 30.062 -0.352 1 98.25 252 CYS A O 1
ATOM 1973 N N . ARG A 1 253 ? -4.551 28.75 -1.44 1 94.44 253 ARG A N 1
ATOM 1974 C CA . ARG A 1 253 ? -5.227 29.875 -2.074 1 94.44 253 ARG A CA 1
ATOM 1975 C C . ARG A 1 253 ? -6.355 30.406 -1.193 1 94.44 253 ARG A C 1
ATOM 1977 O O . ARG A 1 253 ? -7.047 31.344 -1.564 1 94.44 253 ARG A O 1
ATOM 1984 N N . TRP A 1 254 ? -6.477 29.828 -0.043 1 89.94 254 TRP A N 1
ATOM 1985 C CA . TRP A 1 254 ? -7.527 30.297 0.851 1 89.94 254 TRP A CA 1
ATOM 1986 C C . TRP A 1 254 ? -7.352 31.781 1.156 1 89.94 254 TRP A C 1
ATOM 1988 O O . TRP A 1 254 ? -6.238 32.25 1.439 1 89.94 254 TRP A O 1
ATOM 1998 N N . MET B 1 1 ? 2.586 -51.375 84.312 1 27.8 1 MET B N 1
ATOM 1999 C CA . MET B 1 1 ? 2.221 -50 84 1 27.8 1 MET B CA 1
ATOM 2000 C C . MET B 1 1 ? 2.939 -49.531 82.75 1 27.8 1 MET B C 1
ATOM 2002 O O . MET B 1 1 ? 4.145 -49.281 82.75 1 27.8 1 MET B O 1
ATOM 2006 N N . ARG B 1 2 ? 2.523 -50.156 81.5 1 30.62 2 ARG B N 1
ATOM 2007 C CA . ARG B 1 2 ? 3 -50.125 80.125 1 30.62 2 ARG B CA 1
ATOM 2008 C C . ARG B 1 2 ? 2.875 -48.75 79.562 1 30.62 2 ARG B C 1
ATOM 2010 O O . ARG B 1 2 ? 1.766 -48.25 79.375 1 30.62 2 ARG B O 1
ATOM 2017 N N . ARG B 1 3 ? 3.662 -47.781 80.062 1 29.17 3 ARG B N 1
ATOM 2018 C CA . ARG B 1 3 ? 3.65 -46.375 79.625 1 29.17 3 ARG B CA 1
ATOM 2019 C C . ARG B 1 3 ? 3.795 -46.25 78.125 1 29.17 3 ARG B C 1
ATOM 2021 O O . ARG B 1 3 ? 4.77 -46.75 77.562 1 29.17 3 ARG B O 1
ATOM 2028 N N . LEU B 1 4 ? 2.707 -46.312 77.438 1 36.81 4 LEU B N 1
ATOM 2029 C CA . LEU B 1 4 ? 2.496 -46.125 76 1 36.81 4 LEU B CA 1
ATOM 2030 C C . LEU B 1 4 ? 3 -44.781 75.562 1 36.81 4 LEU B C 1
ATOM 2032 O O . LEU B 1 4 ? 2.549 -43.75 76.062 1 36.81 4 LEU B O 1
ATOM 20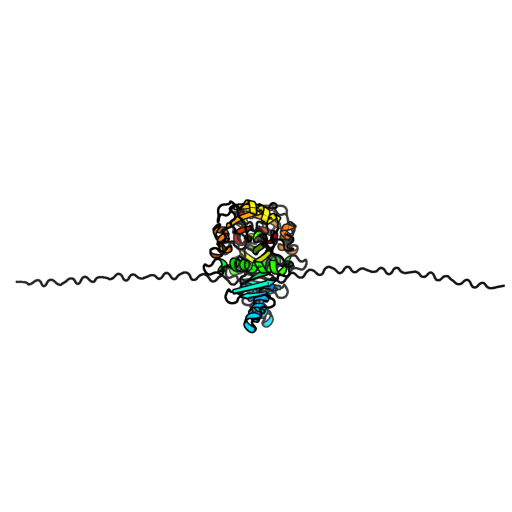36 N N . LEU B 1 5 ? 4.309 -44.656 75.312 1 35.72 5 LEU B N 1
ATOM 2037 C CA . LEU B 1 5 ? 4.953 -43.438 74.875 1 35.72 5 LEU B CA 1
ATOM 2038 C C . LEU B 1 5 ? 4.332 -42.969 73.562 1 35.72 5 LEU B C 1
ATOM 2040 O O . LEU B 1 5 ? 4.242 -43.75 72.562 1 35.72 5 LEU B O 1
ATOM 2044 N N . ARG B 1 6 ? 3.369 -42 73.562 1 34.41 6 ARG B N 1
ATOM 2045 C CA . ARG B 1 6 ? 2.645 -41.375 72.5 1 34.41 6 ARG B CA 1
ATOM 2046 C C . ARG B 1 6 ? 3.594 -40.594 71.562 1 34.41 6 ARG B C 1
ATOM 2048 O O . ARG B 1 6 ? 4.391 -39.781 72.062 1 34.41 6 ARG B O 1
ATOM 2055 N N . PHE B 1 7 ? 4.055 -41.25 70.438 1 39.72 7 PHE B N 1
ATOM 2056 C CA . PHE B 1 7 ? 4.938 -40.625 69.5 1 39.72 7 PHE B CA 1
ATOM 2057 C C . PHE B 1 7 ? 4.289 -39.406 68.875 1 39.72 7 PHE B C 1
ATOM 2059 O O . PHE B 1 7 ? 3.086 -39.406 68.562 1 39.72 7 PHE B O 1
ATOM 2066 N N . PRO B 1 8 ? 4.812 -38.188 69.125 1 38.72 8 PRO B N 1
ATOM 2067 C CA . PRO B 1 8 ? 4.273 -36.969 68.625 1 38.72 8 PRO B CA 1
ATOM 2068 C C . PRO B 1 8 ? 4.297 -36.938 67.062 1 38.72 8 PRO B C 1
ATOM 2070 O O . PRO B 1 8 ? 5.156 -37.562 66.438 1 38.72 8 PRO B O 1
ATOM 2073 N N . SER B 1 9 ? 3.146 -37.062 66.375 1 39 9 SER B N 1
ATOM 2074 C CA . SER B 1 9 ? 2.951 -36.969 64.938 1 39 9 SER B CA 1
ATOM 2075 C C . SER B 1 9 ? 3.414 -35.625 64.438 1 39 9 SER B C 1
ATOM 2077 O O . SER B 1 9 ? 2.949 -34.562 64.875 1 39 9 SER B O 1
ATOM 2079 N N . CYS B 1 10 ? 4.723 -35.406 64.188 1 36.31 10 CYS B N 1
ATOM 2080 C CA . CYS B 1 10 ? 5.211 -34.188 63.562 1 36.31 10 CYS B CA 1
ATOM 2081 C C . CYS B 1 10 ? 4.48 -33.906 62.25 1 36.31 10 CYS B C 1
ATOM 2083 O O . CYS B 1 10 ? 4.43 -34.781 61.375 1 36.31 10 CYS B O 1
ATOM 2085 N N . LEU B 1 11 ? 3.453 -33.062 62.281 1 37.5 11 LEU B N 1
ATOM 2086 C CA . LEU B 1 11 ? 2.703 -32.531 61.125 1 37.5 11 LEU B CA 1
ATOM 2087 C C . LEU B 1 11 ? 3.635 -31.859 60.125 1 37.5 11 LEU B C 1
ATOM 2089 O O . LEU B 1 11 ? 4.297 -30.875 60.469 1 37.5 11 LEU B O 1
ATOM 2093 N N . ALA B 1 12 ? 4.289 -32.594 59.219 1 41.38 12 ALA B N 1
ATOM 2094 C CA . ALA B 1 12 ? 5.062 -32.031 58.094 1 41.38 12 ALA B CA 1
ATOM 2095 C C . ALA B 1 12 ? 4.215 -31.094 57.25 1 41.38 12 ALA B C 1
ATOM 2097 O O . ALA B 1 12 ? 3.193 -31.5 56.688 1 41.38 12 ALA B O 1
ATOM 2098 N N . THR B 1 13 ? 4.113 -29.844 57.75 1 39.78 13 THR B N 1
ATOM 2099 C CA . THR B 1 13 ? 3.469 -28.844 56.906 1 39.78 13 THR B CA 1
ATOM 2100 C C . THR B 1 13 ? 4.094 -28.812 55.5 1 39.78 13 THR B C 1
ATOM 2102 O O . THR B 1 13 ? 5.301 -28.609 55.375 1 39.78 13 THR B O 1
ATOM 2105 N N . VAL B 1 14 ? 3.619 -29.625 54.594 1 44.12 14 VAL B N 1
ATOM 2106 C CA . VAL B 1 14 ? 4.004 -29.531 53.188 1 44.12 14 VAL B CA 1
ATOM 2107 C C . VAL B 1 14 ? 3.699 -28.141 52.656 1 44.12 14 VAL B C 1
ATOM 2109 O O . VAL B 1 14 ? 2.549 -27.688 52.688 1 44.12 14 VAL B O 1
ATOM 2112 N N . LEU B 1 15 ? 4.625 -27.234 52.844 1 44.34 15 LEU B N 1
ATOM 2113 C CA . LEU B 1 15 ? 4.473 -25.953 52.156 1 44.34 15 LEU B CA 1
ATOM 2114 C C . LEU B 1 15 ? 4.328 -26.156 50.656 1 44.34 15 LEU B C 1
ATOM 2116 O O . LEU B 1 15 ? 5.145 -26.828 50.031 1 44.34 15 LEU B O 1
ATOM 2120 N N . PRO B 1 16 ? 3.064 -26.016 50.156 1 43.91 16 PRO B N 1
ATOM 2121 C CA . PRO B 1 16 ? 2.955 -26.094 48.688 1 43.91 16 PRO B CA 1
ATOM 2122 C C . PRO B 1 16 ? 3.871 -25.094 48 1 43.91 16 PRO B C 1
ATOM 2124 O O . PRO B 1 16 ? 3.932 -23.922 48.375 1 43.91 16 PRO B O 1
ATOM 2127 N N . LEU B 1 17 ? 5.051 -25.5 47.594 1 44.28 17 LEU B N 1
ATOM 2128 C CA . LEU B 1 17 ? 5.828 -24.656 46.688 1 44.28 17 LEU B CA 1
ATOM 2129 C C . LEU B 1 17 ? 4.969 -24.172 45.5 1 44.28 17 LEU B C 1
ATOM 2131 O O . LEU B 1 17 ? 4.438 -24.984 44.75 1 44.28 17 LEU B O 1
ATOM 2135 N N . LEU B 1 18 ? 4.293 -23.031 45.688 1 43.44 18 LEU B N 1
ATOM 2136 C CA . LEU B 1 18 ? 3.682 -22.312 44.594 1 43.44 18 LEU B CA 1
ATOM 2137 C C . LEU B 1 18 ? 4.688 -22.094 43.469 1 43.44 18 LEU B C 1
ATOM 2139 O O . LEU B 1 18 ? 5.676 -21.375 43.625 1 43.44 18 LEU B O 1
ATOM 2143 N N . ALA B 1 19 ? 4.883 -23.062 42.562 1 42.16 19 ALA B N 1
ATOM 2144 C CA . ALA B 1 19 ? 5.602 -22.828 41.312 1 42.16 19 ALA B CA 1
ATOM 2145 C C . ALA B 1 19 ? 5.047 -21.594 40.594 1 42.16 19 ALA B C 1
ATOM 2147 O O . ALA B 1 19 ? 3.904 -21.609 40.125 1 42.16 19 ALA B O 1
ATOM 2148 N N . LEU B 1 20 ? 5.523 -20.422 40.969 1 42.56 20 LEU B N 1
ATOM 2149 C CA . LEU B 1 20 ? 5.258 -19.234 40.156 1 42.56 20 LEU B CA 1
ATOM 2150 C C . LEU B 1 20 ? 5.625 -19.469 38.688 1 42.56 20 LEU B C 1
ATOM 2152 O O . LEU B 1 20 ? 6.805 -19.609 38.344 1 42.56 20 LEU B O 1
ATOM 2156 N N . TRP B 1 21 ? 4.75 -20.141 37.938 1 42.09 21 TRP B N 1
ATOM 2157 C CA . TRP B 1 21 ? 4.898 -20.125 36.5 1 42.09 21 TRP B CA 1
ATOM 2158 C C . TRP B 1 21 ? 5.035 -18.703 35.969 1 42.09 21 TRP B C 1
ATOM 2160 O O . TRP B 1 21 ? 4.086 -17.922 36.031 1 42.09 21 TRP B O 1
ATOM 2170 N N . LEU B 1 22 ? 6.195 -18.172 36 1 40.72 22 LEU B N 1
ATOM 2171 C CA . LEU B 1 22 ? 6.426 -16.969 35.188 1 40.72 22 LEU B CA 1
ATOM 2172 C C . LEU B 1 22 ? 6.09 -17.234 33.719 1 40.72 22 LEU B C 1
ATOM 2174 O O . LEU B 1 22 ? 6.785 -17.984 33.062 1 40.72 22 LEU B O 1
ATOM 2178 N N . VAL B 1 23 ? 4.879 -17.172 33.344 1 39.5 23 VAL B N 1
ATOM 2179 C CA . VAL B 1 23 ? 4.52 -17.031 31.953 1 39.5 23 VAL B CA 1
ATOM 2180 C C . VAL B 1 23 ? 5.316 -15.891 31.328 1 39.5 23 VAL B C 1
ATOM 2182 O O . VAL B 1 23 ? 5.16 -14.734 31.719 1 39.5 23 VAL B O 1
ATOM 2185 N N . GLY B 1 24 ? 6.453 -16.172 30.781 1 39.28 24 GLY B N 1
ATOM 2186 C CA . GLY B 1 24 ? 7.184 -15.188 30 1 39.28 24 GLY B CA 1
ATOM 2187 C C . GLY B 1 24 ? 6.297 -14.398 29.062 1 39.28 24 GLY B C 1
ATOM 2188 O O . GLY B 1 24 ? 5.387 -14.953 28.438 1 39.28 24 GLY B O 1
ATOM 2189 N N . ALA B 1 25 ? 6.168 -13.102 29.312 1 45.34 25 ALA B N 1
ATOM 2190 C CA . ALA B 1 25 ? 5.48 -12.203 28.391 1 45.34 25 ALA B CA 1
ATOM 2191 C C . ALA B 1 25 ? 5.902 -12.469 26.953 1 45.34 25 ALA B C 1
ATOM 2193 O O . ALA B 1 25 ? 7.09 -12.648 26.672 1 45.34 25 ALA B O 1
ATOM 2194 N N . PRO B 1 26 ? 5.016 -12.938 26.062 1 40.56 26 PRO B N 1
ATOM 2195 C CA . PRO B 1 26 ? 5.41 -13.086 24.672 1 40.56 26 PRO B CA 1
ATOM 2196 C C . PRO B 1 26 ? 6.289 -11.945 24.172 1 40.56 26 PRO B C 1
ATOM 2198 O O . PRO B 1 26 ? 6.059 -10.781 24.531 1 40.56 26 PRO B O 1
ATOM 2201 N N . ARG B 1 27 ? 7.492 -12.203 23.953 1 42 27 ARG B N 1
ATOM 2202 C CA . ARG B 1 27 ? 8.328 -11.227 23.25 1 42 27 ARG B CA 1
ATOM 2203 C C . ARG B 1 27 ? 7.578 -10.594 22.078 1 42 27 ARG B C 1
ATOM 2205 O O . ARG B 1 27 ? 6.953 -11.305 21.281 1 42 27 ARG B O 1
ATOM 2212 N N . PRO B 1 28 ? 7.281 -9.297 22.094 1 40.16 28 PRO B N 1
ATOM 2213 C CA . PRO B 1 28 ? 6.613 -8.727 20.922 1 40.16 28 PRO B CA 1
ATOM 2214 C C . PRO B 1 28 ? 7.23 -9.195 19.609 1 40.16 28 PRO B C 1
ATOM 2216 O O . PRO B 1 28 ? 8.453 -9.289 19.5 1 40.16 28 PRO B O 1
ATOM 2219 N N . ALA B 1 29 ? 6.742 -10.078 18.906 1 41.78 29 ALA B N 1
ATOM 2220 C CA . ALA B 1 29 ? 7.188 -10.516 17.594 1 41.78 29 ALA B CA 1
ATOM 2221 C C . ALA B 1 29 ? 7.805 -9.359 16.812 1 41.78 29 ALA B C 1
ATOM 2223 O O . ALA B 1 29 ? 7.137 -8.367 16.531 1 41.78 29 ALA B O 1
ATOM 2224 N N . MET B 1 30 ? 9.102 -8.977 17 1 48 30 MET B N 1
ATOM 2225 C CA . MET B 1 30 ? 9.797 -8.031 16.141 1 48 30 MET B CA 1
ATOM 2226 C C . MET B 1 30 ? 9.25 -8.086 14.719 1 48 30 MET B C 1
ATOM 2228 O O . MET B 1 30 ? 9.18 -9.156 14.117 1 48 30 MET B O 1
ATOM 2232 N N . ALA B 1 31 ? 8.594 -7.039 14.422 1 60.59 31 ALA B N 1
ATOM 2233 C CA . ALA B 1 31 ? 8.031 -6.926 13.078 1 60.59 31 ALA B CA 1
ATOM 2234 C C . ALA B 1 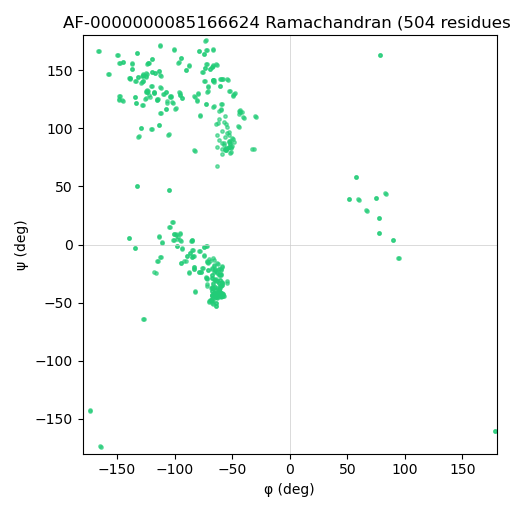31 ? 9.07 -7.273 12.016 1 60.59 31 ALA B C 1
ATOM 2236 O O . ALA B 1 31 ? 10.234 -6.879 12.125 1 60.59 31 ALA B O 1
ATOM 2237 N N . ALA B 1 32 ? 8.742 -8.141 11.102 1 78.5 32 ALA B N 1
ATOM 2238 C CA . ALA B 1 32 ? 9.594 -8.57 9.992 1 78.5 32 ALA B CA 1
ATOM 2239 C C . ALA B 1 32 ? 10.141 -7.375 9.219 1 78.5 32 ALA B C 1
ATOM 2241 O O . ALA B 1 32 ? 9.445 -6.371 9.055 1 78.5 32 ALA B O 1
ATOM 2242 N N . ASP B 1 33 ? 11.469 -7.379 8.953 1 92.44 33 ASP B N 1
ATOM 2243 C CA . ASP B 1 33 ? 12.148 -6.359 8.156 1 92.44 33 ASP B CA 1
ATOM 2244 C C . ASP B 1 33 ? 11.562 -6.289 6.746 1 92.44 33 ASP B C 1
ATOM 2246 O O . ASP B 1 33 ? 11.688 -7.234 5.965 1 92.44 33 ASP B O 1
ATOM 2250 N N . PRO B 1 34 ? 10.945 -5.121 6.402 1 96.62 34 PRO B N 1
ATOM 2251 C CA . PRO B 1 34 ? 10.281 -5.027 5.098 1 96.62 34 PRO B CA 1
ATOM 2252 C C . PRO B 1 34 ? 11.266 -4.957 3.936 1 96.62 34 PRO B C 1
ATOM 2254 O O . PRO B 1 34 ? 10.859 -4.965 2.771 1 96.62 34 PRO B O 1
ATOM 2257 N N . HIS B 1 35 ? 12.516 -4.953 4.164 1 96.06 35 HIS B N 1
ATOM 2258 C CA . HIS B 1 35 ? 13.531 -4.797 3.123 1 96.06 35 HIS B CA 1
ATOM 2259 C C . HIS B 1 35 ? 14.305 -6.094 2.914 1 96.06 35 HIS B C 1
ATOM 2261 O O . HIS B 1 35 ? 15.242 -6.141 2.111 1 96.06 35 HIS B O 1
ATOM 2267 N N . LYS B 1 36 ? 13.969 -7.117 3.619 1 97.81 36 LYS B N 1
ATOM 2268 C CA . LYS B 1 36 ? 14.742 -8.359 3.672 1 97.81 36 LYS B CA 1
ATOM 2269 C C . LYS B 1 36 ? 14.844 -9 2.293 1 97.81 36 LYS B C 1
ATOM 2271 O O . LYS B 1 36 ? 15.914 -9.453 1.891 1 97.81 36 LYS B O 1
ATOM 2276 N N . LEU B 1 37 ? 13.781 -9.008 1.489 1 98.62 37 LEU B N 1
ATOM 2277 C CA . LEU B 1 37 ? 13.805 -9.664 0.189 1 98.62 37 LEU B CA 1
ATOM 2278 C C . LEU B 1 37 ? 14.742 -8.945 -0.773 1 98.62 37 LEU B C 1
ATOM 2280 O O . LEU B 1 37 ? 15.477 -9.578 -1.532 1 98.62 37 LEU B O 1
ATOM 2284 N N . TRP B 1 38 ? 14.711 -7.617 -0.713 1 98.44 38 TRP B N 1
ATOM 2285 C CA . TRP B 1 38 ? 15.633 -6.875 -1.566 1 98.44 38 TRP B CA 1
ATOM 2286 C C . TRP B 1 38 ? 17.078 -7.121 -1.147 1 98.44 38 TRP B C 1
ATOM 2288 O O . TRP B 1 38 ? 17.953 -7.281 -1.997 1 98.44 38 TRP B O 1
ATOM 2298 N N . GLU B 1 39 ? 17.297 -7.141 0.13 1 98.44 39 GLU B N 1
ATOM 2299 C CA . GLU B 1 39 ? 18.641 -7.402 0.641 1 98.44 39 GLU B CA 1
ATOM 2300 C C . GLU B 1 39 ? 19.156 -8.766 0.185 1 98.44 39 GLU B C 1
ATOM 2302 O O . GLU B 1 39 ? 20.297 -8.891 -0.261 1 98.44 39 GLU B O 1
ATOM 2307 N N . ILE B 1 40 ? 18.328 -9.766 0.266 1 98.81 40 ILE B N 1
ATOM 2308 C CA . ILE B 1 40 ? 18.688 -11.117 -0.161 1 98.81 40 ILE B CA 1
ATOM 2309 C C . ILE B 1 40 ? 19.031 -11.109 -1.649 1 98.81 40 ILE B C 1
ATOM 2311 O O . ILE B 1 40 ? 20.062 -11.656 -2.059 1 98.81 40 ILE B O 1
ATOM 2315 N N . THR B 1 41 ? 18.234 -10.414 -2.432 1 98.88 41 THR B N 1
ATOM 2316 C CA . THR B 1 41 ? 18.422 -10.391 -3.879 1 98.88 41 THR B CA 1
ATOM 2317 C C . THR B 1 41 ? 19.672 -9.609 -4.254 1 98.88 41 THR B C 1
ATOM 2319 O O . THR B 1 41 ? 20.531 -10.125 -4.973 1 98.88 41 THR B O 1
ATOM 2322 N N . SER B 1 42 ? 19.828 -8.414 -3.695 1 98.75 42 SER B N 1
ATOM 2323 C CA . SER B 1 42 ? 20.812 -7.457 -4.172 1 98.75 42 SER B CA 1
ATOM 2324 C C . SER B 1 42 ? 22.156 -7.68 -3.498 1 98.75 42 SER B C 1
ATOM 2326 O O . SER B 1 42 ? 23.203 -7.336 -4.059 1 98.75 42 SER B O 1
ATOM 2328 N N . GLN B 1 43 ? 22.141 -8.297 -2.291 1 98.69 43 GLN B N 1
ATOM 2329 C CA . GLN B 1 43 ? 23.391 -8.367 -1.539 1 98.69 43 GLN B CA 1
ATOM 2330 C C . GLN B 1 43 ? 23.891 -9.797 -1.442 1 98.69 43 GLN B C 1
ATOM 2332 O O . GLN B 1 43 ? 25.047 -10.039 -1.077 1 98.69 43 GLN B O 1
ATOM 2337 N N . GLN B 1 44 ? 23.047 -10.703 -1.837 1 98.88 44 GLN B N 1
ATOM 2338 C CA . GLN B 1 44 ? 23.469 -12.094 -1.699 1 98.88 44 GLN B CA 1
ATOM 2339 C C . GLN B 1 44 ? 23.344 -12.844 -3.02 1 98.88 44 GLN B C 1
ATOM 2341 O O . GLN B 1 44 ? 24.328 -13.07 -3.721 1 98.88 44 GLN B O 1
ATOM 2346 N N . CYS B 1 45 ? 22.188 -13.008 -3.525 1 98.94 45 CYS B N 1
ATOM 2347 C CA . CYS B 1 45 ? 21.938 -13.891 -4.656 1 98.94 45 CYS B CA 1
ATOM 2348 C C . CYS B 1 45 ? 22.656 -13.406 -5.906 1 98.94 45 CYS B C 1
ATOM 2350 O O . CYS B 1 45 ? 23.406 -14.164 -6.527 1 98.94 45 CYS B O 1
ATOM 2352 N N . VAL B 1 46 ? 22.438 -12.141 -6.246 1 98.94 46 VAL B N 1
ATOM 2353 C CA . VAL B 1 46 ? 22.984 -11.609 -7.488 1 98.94 46 VAL B CA 1
ATOM 2354 C C . VAL B 1 46 ? 24.5 -11.508 -7.387 1 98.94 46 VAL B C 1
ATOM 2356 O O . VAL B 1 46 ? 25.219 -12.016 -8.25 1 98.94 46 VAL B O 1
ATOM 2359 N N . PRO B 1 47 ? 25 -10.945 -6.281 1 98.81 47 PRO B N 1
ATOM 2360 C CA . PRO B 1 47 ? 26.469 -10.898 -6.172 1 98.81 47 PRO B CA 1
ATOM 2361 C C . PRO B 1 47 ? 27.109 -12.281 -6.16 1 98.81 47 PRO B C 1
ATOM 2363 O O . PRO B 1 47 ? 28.141 -12.492 -6.781 1 98.81 47 PRO B O 1
ATOM 2366 N N . HIS B 1 48 ? 26.5 -13.234 -5.48 1 98.62 48 HIS B N 1
ATOM 2367 C CA . HIS B 1 48 ? 27.031 -14.594 -5.453 1 98.62 48 HIS B CA 1
ATOM 2368 C C . HIS B 1 48 ? 27.047 -15.211 -6.848 1 98.62 48 HIS B C 1
ATOM 2370 O O . HIS B 1 48 ? 28.031 -15.844 -7.242 1 98.62 48 HIS B O 1
ATOM 2376 N N . MET B 1 49 ? 26 -14.992 -7.602 1 98.75 49 MET B N 1
ATOM 2377 C CA . MET B 1 49 ? 25.906 -15.531 -8.961 1 98.75 49 MET B CA 1
ATOM 2378 C C . MET B 1 49 ? 26.984 -14.906 -9.852 1 98.75 49 MET B C 1
ATOM 2380 O O . MET B 1 49 ? 27.625 -15.609 -10.633 1 98.75 49 MET B O 1
ATOM 2384 N N . GLN B 1 50 ? 27.172 -13.648 -9.758 1 98.56 50 GLN B N 1
ATOM 2385 C CA . GLN B 1 50 ? 28.125 -12.93 -10.578 1 98.56 50 GLN B CA 1
ATOM 2386 C C . GLN B 1 50 ? 29.562 -13.328 -10.242 1 98.56 50 GLN B C 1
ATOM 2388 O O . GLN B 1 50 ? 30.406 -13.461 -11.133 1 98.56 50 GLN B O 1
ATOM 2393 N N . ALA B 1 51 ? 29.75 -13.547 -9 1 98.19 51 ALA B N 1
ATOM 2394 C CA . ALA B 1 51 ? 31.109 -13.789 -8.531 1 98.19 51 ALA B CA 1
ATOM 2395 C C . ALA B 1 51 ? 31.516 -15.25 -8.742 1 98.19 51 ALA B C 1
ATOM 2397 O O . ALA B 1 51 ? 32.656 -15.539 -9.102 1 98.19 51 ALA B O 1
ATOM 2398 N N . SER B 1 52 ? 30.609 -16.172 -8.492 1 97.75 52 SER B N 1
ATOM 2399 C CA . SER B 1 52 ? 31.031 -17.578 -8.422 1 97.75 52 SER B CA 1
ATOM 2400 C C . SER B 1 52 ? 30.078 -18.469 -9.203 1 97.75 52 SER B C 1
ATOM 2402 O O . SER B 1 52 ? 30.219 -19.703 -9.195 1 97.75 52 SER B O 1
ATOM 2404 N N . GLY B 1 53 ? 29.062 -17.875 -9.727 1 97.69 53 GLY B N 1
ATOM 2405 C CA . GLY B 1 53 ? 28.094 -18.688 -10.469 1 97.69 53 GLY B CA 1
ATOM 2406 C C . GLY B 1 53 ? 27.156 -19.469 -9.57 1 97.69 53 GLY B C 1
ATOM 2407 O O . GLY B 1 53 ? 26.5 -20.391 -10.016 1 97.69 53 GLY B O 1
ATOM 2408 N N . GLN B 1 54 ? 27.234 -19.125 -8.25 1 97.94 54 GLN B N 1
ATOM 2409 C CA . GLN B 1 54 ? 26.375 -19.781 -7.273 1 97.94 54 GLN B CA 1
ATOM 2410 C C . GLN B 1 54 ? 25.266 -18.859 -6.793 1 97.94 54 GLN B C 1
ATOM 2412 O O . GLN B 1 54 ? 25.547 -17.797 -6.234 1 97.94 54 GLN B O 1
ATOM 2417 N N . PRO B 1 55 ? 24.031 -19.234 -6.926 1 98.31 55 PRO B N 1
ATOM 2418 C CA . PRO B 1 55 ? 22.922 -18.312 -6.676 1 98.31 55 PRO B CA 1
ATOM 2419 C C . PRO B 1 55 ? 22.531 -18.234 -5.199 1 98.31 55 PRO B C 1
ATOM 2421 O O . PRO B 1 55 ? 21.672 -17.438 -4.816 1 98.31 55 PRO B O 1
ATOM 2424 N N . GLN B 1 56 ? 23.094 -19.016 -4.289 1 98.25 56 GLN B N 1
ATOM 2425 C CA . GLN B 1 56 ? 22.641 -19.109 -2.906 1 98.25 56 GLN B CA 1
ATOM 2426 C C . GLN B 1 56 ? 22.578 -17.734 -2.254 1 98.25 56 GLN B C 1
ATOM 2428 O O . GLN B 1 56 ? 23.438 -16.891 -2.492 1 98.25 56 GLN B O 1
ATOM 2433 N N . PRO B 1 57 ? 21.484 -17.531 -1.38 1 98.69 57 PRO B N 1
ATOM 2434 C CA . PRO B 1 57 ? 20.5 -18.5 -0.88 1 98.69 57 PRO B CA 1
ATOM 2435 C C . PRO B 1 57 ? 19.328 -18.688 -1.834 1 98.69 57 PRO B C 1
ATOM 2437 O O . PRO B 1 57 ? 18.375 -19.422 -1.514 1 98.69 57 PRO B O 1
ATOM 2440 N N . CYS B 1 58 ? 19.375 -18.031 -2.984 1 98.94 58 CYS B N 1
ATOM 2441 C CA . CYS B 1 58 ? 18.328 -18.25 -3.969 1 98.94 58 CYS B CA 1
ATOM 2442 C C . CYS B 1 58 ? 18.484 -19.594 -4.648 1 98.94 58 CYS B C 1
ATOM 2444 O O . CYS B 1 58 ? 19.578 -20.156 -4.684 1 98.94 58 CYS B O 1
ATOM 2446 N N . ALA B 1 59 ? 17.359 -20.141 -5.09 1 98.88 59 ALA B N 1
ATOM 2447 C CA . ALA B 1 59 ? 17.375 -21.391 -5.844 1 98.88 59 ALA B CA 1
ATOM 2448 C C . ALA B 1 59 ? 17.938 -21.172 -7.25 1 98.88 59 ALA B C 1
ATOM 2450 O O . ALA B 1 59 ? 18.531 -22.078 -7.836 1 98.88 59 ALA B O 1
ATOM 2451 N N . MET B 1 60 ? 17.734 -19.953 -7.746 1 98.69 60 MET B N 1
ATOM 2452 C CA . MET B 1 60 ? 18.172 -19.625 -9.102 1 98.69 60 MET B CA 1
ATOM 2453 C C . MET B 1 60 ? 18.344 -18.125 -9.266 1 98.69 60 MET B C 1
ATOM 2455 O O . MET B 1 60 ? 17.641 -17.344 -8.617 1 98.69 60 MET B O 1
ATOM 2459 N N . VAL B 1 61 ? 19.297 -17.75 -10.07 1 98.94 61 VAL B N 1
ATOM 2460 C CA . VAL B 1 61 ? 19.453 -16.391 -10.578 1 98.94 61 VAL B CA 1
ATOM 2461 C C . VAL B 1 61 ? 19.562 -16.406 -12.102 1 98.94 61 VAL B C 1
ATOM 2463 O O . VAL B 1 61 ? 20.438 -17.094 -12.648 1 98.94 61 VAL B O 1
ATOM 2466 N N . ASP B 1 62 ? 18.703 -15.781 -12.742 1 98.88 62 ASP B N 1
ATOM 2467 C CA . ASP B 1 62 ? 18.797 -15.586 -14.18 1 98.88 62 ASP B CA 1
ATOM 2468 C C . ASP B 1 62 ? 19.203 -14.148 -14.508 1 98.88 62 ASP B C 1
ATOM 2470 O O . ASP B 1 62 ? 18.344 -13.266 -14.609 1 98.88 62 ASP B O 1
ATOM 2474 N N . LEU B 1 63 ? 20.469 -13.953 -14.68 1 98.5 63 LEU B N 1
ATOM 2475 C CA . LEU B 1 63 ? 21 -12.602 -14.883 1 98.5 63 LEU B CA 1
ATOM 2476 C C . LEU B 1 63 ? 20.516 -12.023 -16.203 1 98.5 63 LEU B C 1
ATOM 2478 O O . LEU B 1 63 ? 20.219 -10.828 -16.297 1 98.5 63 LEU B O 1
ATOM 2482 N N . ALA B 1 64 ? 20.406 -12.789 -17.219 1 98.25 64 ALA B N 1
ATOM 2483 C CA . ALA B 1 64 ? 20.016 -12.32 -18.547 1 98.25 64 ALA B CA 1
ATOM 2484 C C . ALA B 1 64 ? 18.562 -11.844 -18.562 1 98.25 64 ALA B C 1
ATOM 2486 O O . ALA B 1 64 ? 18.25 -10.797 -19.125 1 98.25 64 ALA B O 1
ATOM 2487 N N . ARG B 1 65 ? 17.688 -12.586 -17.938 1 98.44 65 ARG B N 1
ATOM 2488 C CA . ARG B 1 65 ? 16.266 -12.258 -17.922 1 98.44 65 ARG B CA 1
ATOM 2489 C C . ARG B 1 65 ? 15.914 -11.375 -16.734 1 98.44 65 ARG B C 1
ATOM 2491 O O . ARG B 1 65 ? 14.805 -10.836 -16.672 1 98.44 65 ARG B O 1
ATOM 2498 N N . GLY B 1 66 ? 16.812 -11.258 -15.75 1 98.69 66 GLY B N 1
ATOM 2499 C CA . GLY B 1 66 ? 16.719 -10.25 -14.703 1 98.69 66 GLY B CA 1
ATOM 2500 C C . GLY B 1 66 ? 15.789 -10.656 -13.57 1 98.69 66 GLY B C 1
ATOM 2501 O O . GLY B 1 66 ? 14.969 -9.852 -13.125 1 98.69 66 GLY B O 1
ATOM 2502 N N . PHE B 1 67 ? 15.914 -11.961 -13.125 1 98.94 67 PHE B N 1
ATOM 2503 C CA . PHE B 1 67 ? 15.125 -12.344 -11.969 1 98.94 67 PHE B CA 1
ATOM 2504 C C . PHE B 1 67 ? 15.836 -13.422 -11.156 1 98.94 67 PHE B C 1
ATOM 2506 O O . PHE B 1 67 ? 16.797 -14.023 -11.625 1 98.94 67 PHE B O 1
ATOM 2513 N N . VAL B 1 68 ? 15.391 -13.609 -9.891 1 99 68 VAL B N 1
ATOM 2514 C CA . VAL B 1 68 ? 15.852 -14.672 -9.008 1 99 68 VAL B CA 1
ATOM 2515 C C . VAL B 1 68 ? 14.664 -15.5 -8.531 1 99 68 VAL B C 1
ATOM 2517 O O . VAL B 1 68 ? 13.523 -15.047 -8.586 1 99 68 VAL B O 1
ATOM 2520 N N . ILE B 1 69 ? 14.875 -16.75 -8.156 1 99 69 ILE B N 1
ATOM 2521 C CA . ILE B 1 69 ? 13.914 -17.625 -7.5 1 99 69 ILE B CA 1
ATOM 2522 C C . ILE B 1 69 ? 14.391 -17.953 -6.086 1 99 69 ILE B C 1
ATOM 2524 O O . ILE B 1 69 ? 15.523 -18.391 -5.891 1 99 69 ILE B O 1
ATOM 2528 N N . LEU B 1 70 ? 13.555 -17.688 -5.117 1 98.94 70 LEU B N 1
ATOM 2529 C CA . LEU B 1 70 ? 13.867 -17.969 -3.717 1 98.94 70 LEU B CA 1
ATOM 2530 C C . LEU B 1 70 ? 12.828 -18.906 -3.104 1 98.94 70 LEU B C 1
ATOM 2532 O O . LEU B 1 70 ? 11.625 -18.688 -3.25 1 98.94 70 LEU B O 1
ATOM 2536 N N . LYS B 1 71 ? 13.289 -20 -2.477 1 98.81 71 LYS B N 1
ATOM 2537 C CA . LYS B 1 71 ? 12.367 -20.797 -1.665 1 98.81 71 LYS B CA 1
ATOM 2538 C C . LYS B 1 71 ? 11.891 -20.016 -0.447 1 98.81 71 LYS B C 1
ATOM 2540 O O . LYS B 1 71 ? 12.703 -19.594 0.38 1 98.81 71 LYS B O 1
ATOM 2545 N N . ASP B 1 72 ? 10.633 -19.828 -0.419 1 97.94 72 ASP B N 1
ATOM 2546 C CA . ASP B 1 72 ? 10.055 -19.047 0.673 1 97.94 72 ASP B CA 1
ATOM 2547 C C . ASP B 1 72 ? 10.078 -19.828 1.981 1 97.94 72 ASP B C 1
ATOM 2549 O O . ASP B 1 72 ? 10.039 -21.062 1.972 1 97.94 72 ASP B O 1
ATOM 2553 N N . LEU B 1 73 ? 10.078 -19.078 3.072 1 94.94 73 LEU B N 1
ATOM 2554 C CA . LEU B 1 73 ? 10.023 -19.703 4.391 1 94.94 73 LEU B CA 1
ATOM 2555 C C . LEU B 1 73 ? 8.633 -20.266 4.672 1 94.94 73 LEU B C 1
ATOM 2557 O O . LEU B 1 73 ? 8.492 -21.234 5.426 1 94.94 73 LEU B O 1
ATOM 2561 N N . VAL B 1 74 ? 7.652 -19.609 4.023 1 95.19 74 VAL B N 1
ATOM 2562 C CA . VAL B 1 74 ? 6.262 -19.984 4.254 1 95.19 74 VAL B CA 1
ATOM 2563 C C . VAL B 1 74 ? 5.914 -21.219 3.422 1 95.19 74 VAL B C 1
ATOM 2565 O O . VAL B 1 74 ? 6.07 -21.203 2.197 1 95.19 74 VAL B O 1
ATOM 2568 N N . GLY B 1 75 ? 5.441 -22.281 4.062 1 97 75 GLY B N 1
ATOM 2569 C CA . GLY B 1 75 ? 4.98 -23.484 3.387 1 97 75 GLY B CA 1
ATOM 2570 C C . GLY B 1 75 ? 6.117 -24.375 2.926 1 97 75 GLY B C 1
ATOM 2571 O O . GLY B 1 75 ? 7.254 -23.922 2.793 1 97 75 GLY B O 1
ATOM 2572 N N . PRO B 1 76 ? 5.812 -25.609 2.617 1 98.19 76 PRO B N 1
ATOM 2573 C CA . PRO B 1 76 ? 6.844 -26.562 2.217 1 98.19 76 PRO B CA 1
ATOM 2574 C C . PRO B 1 76 ? 7.34 -26.344 0.791 1 98.19 76 PRO B C 1
ATOM 2576 O O . PRO B 1 76 ? 8.469 -26.703 0.461 1 98.19 76 PRO B O 1
ATOM 2579 N N . ALA B 1 77 ? 6.527 -25.625 -0.055 1 98.69 77 ALA B N 1
ATOM 2580 C CA . ALA B 1 77 ? 6.887 -25.703 -1.468 1 98.69 77 ALA B CA 1
ATOM 2581 C C . ALA B 1 77 ? 6.75 -24.359 -2.154 1 98.69 77 ALA B C 1
ATOM 2583 O O . ALA B 1 77 ? 6.906 -24.25 -3.373 1 98.69 77 ALA B O 1
ATOM 2584 N N . GLN B 1 78 ? 6.453 -23.297 -1.432 1 98.81 78 GLN B N 1
ATOM 2585 C CA . GLN B 1 78 ? 6.277 -21.984 -2.035 1 98.81 78 GLN B CA 1
ATOM 2586 C C . GLN B 1 78 ? 7.609 -21.406 -2.506 1 98.81 78 GLN B C 1
ATOM 2588 O O . GLN B 1 78 ? 8.609 -21.469 -1.787 1 98.81 78 GLN B O 1
ATOM 2593 N N . TYR B 1 79 ? 7.652 -20.844 -3.639 1 98.94 79 TYR B N 1
ATOM 2594 C CA . TYR B 1 79 ? 8.789 -20.109 -4.176 1 98.94 79 TYR B CA 1
ATOM 2595 C C . TYR B 1 79 ? 8.391 -18.688 -4.539 1 98.94 79 TYR B C 1
ATOM 2597 O O . TYR B 1 79 ? 7.207 -18.406 -4.758 1 98.94 79 TYR B O 1
ATOM 2605 N N . LEU B 1 80 ? 9.375 -17.797 -4.574 1 98.94 80 LEU B N 1
ATOM 2606 C CA . LEU B 1 80 ? 9.203 -16.406 -4.977 1 98.94 80 LEU B CA 1
ATOM 2607 C C . LEU B 1 80 ? 10.039 -16.094 -6.215 1 98.94 80 LEU B C 1
ATOM 2609 O O . LEU B 1 80 ? 11.211 -16.469 -6.285 1 98.94 80 LEU B O 1
ATOM 2613 N N . LEU B 1 81 ? 9.422 -15.477 -7.176 1 99 81 LEU B N 1
ATOM 2614 C CA . LEU B 1 81 ? 10.195 -14.805 -8.211 1 99 81 LEU B CA 1
ATOM 2615 C C . LEU B 1 81 ? 10.344 -13.32 -7.902 1 99 81 LEU B C 1
ATOM 2617 O O . LEU B 1 81 ? 9.359 -12.648 -7.59 1 99 81 LEU B O 1
ATOM 2621 N N . MET B 1 82 ? 11.578 -12.805 -7.98 1 98.94 82 MET B N 1
ATOM 2622 C CA . MET B 1 82 ? 11.867 -11.398 -7.73 1 98.94 82 MET B CA 1
ATOM 2623 C C . MET B 1 82 ? 12.789 -10.836 -8.812 1 98.94 82 MET B C 1
ATOM 2625 O O . MET B 1 82 ? 13.719 -11.508 -9.258 1 98.94 82 MET B O 1
ATOM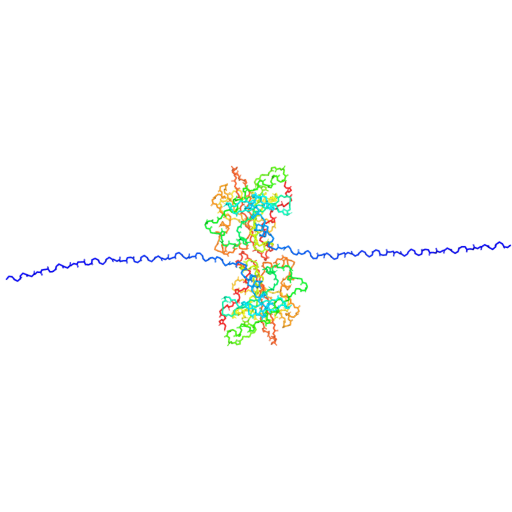 2629 N N . PRO B 1 83 ? 12.516 -9.609 -9.211 1 98.94 83 PRO B N 1
ATOM 2630 C CA . PRO B 1 83 ? 13.422 -8.984 -10.172 1 98.94 83 PRO B CA 1
ATOM 2631 C C . PRO B 1 83 ? 14.805 -8.703 -9.586 1 98.94 83 PRO B C 1
ATOM 2633 O O . PRO B 1 83 ? 14.922 -8.438 -8.383 1 98.94 83 PRO B O 1
ATOM 2636 N N . THR B 1 84 ? 15.828 -8.68 -10.43 1 98.88 84 THR B N 1
ATOM 2637 C CA . THR B 1 84 ? 17.172 -8.305 -10 1 98.88 84 THR B CA 1
ATOM 2638 C C . THR B 1 84 ? 17.297 -6.789 -9.891 1 98.88 84 THR B C 1
ATOM 2640 O O . THR B 1 84 ? 18.234 -6.285 -9.25 1 98.88 84 THR B O 1
ATOM 2643 N N . ARG B 1 85 ? 16.484 -6.086 -10.594 1 97.75 85 ARG B N 1
ATOM 2644 C CA . ARG B 1 85 ? 16.406 -4.641 -10.398 1 97.75 85 ARG B CA 1
ATOM 2645 C C . ARG B 1 85 ? 15.414 -4.289 -9.297 1 97.75 85 ARG B C 1
ATOM 2647 O O . ARG B 1 85 ? 14.477 -5.043 -9.031 1 97.75 85 ARG B O 1
ATOM 2654 N N . ARG B 1 86 ? 15.656 -3.195 -8.727 1 97 86 ARG B N 1
ATOM 2655 C CA . ARG B 1 86 ? 14.812 -2.809 -7.602 1 97 86 ARG B CA 1
ATOM 2656 C C . ARG B 1 86 ? 13.469 -2.268 -8.086 1 97 86 ARG B C 1
ATOM 2658 O O . ARG B 1 86 ? 13.414 -1.196 -8.695 1 97 86 ARG B O 1
ATOM 2665 N N . LEU B 1 87 ? 12.43 -2.975 -7.867 1 98 87 LEU B N 1
ATOM 2666 C CA . LEU B 1 87 ? 11.039 -2.6 -8.078 1 98 87 LEU B CA 1
ATOM 2667 C C . LEU B 1 87 ? 10.234 -2.754 -6.789 1 98 87 LEU B C 1
ATOM 2669 O O . LEU B 1 87 ? 10.297 -3.795 -6.133 1 98 87 LEU B O 1
ATOM 2673 N N . THR B 1 88 ? 9.516 -1.79 -6.461 1 97.38 88 THR B N 1
ATOM 2674 C CA . THR B 1 88 ? 8.828 -1.798 -5.176 1 97.38 88 THR B CA 1
ATOM 2675 C C . THR B 1 88 ? 7.754 -2.879 -5.141 1 97.38 88 THR B C 1
ATOM 2677 O O . THR B 1 88 ? 7.648 -3.631 -4.172 1 97.38 88 THR B O 1
ATOM 2680 N N . GLY B 1 89 ? 6.906 -2.934 -6.09 1 98.44 89 GLY B N 1
ATOM 2681 C CA . GLY B 1 89 ? 5.754 -3.818 -6.168 1 98.44 89 GLY B CA 1
ATOM 2682 C C . GLY B 1 89 ? 4.918 -3.602 -7.414 1 98.44 89 GLY B C 1
ATOM 2683 O O . GLY B 1 89 ? 5.398 -3.039 -8.398 1 98.44 89 GLY B O 1
ATOM 2684 N N . ILE B 1 90 ? 3.678 -4.062 -7.355 1 98.81 90 ILE B N 1
ATOM 2685 C CA . ILE B 1 90 ? 2.748 -4.047 -8.477 1 98.81 90 ILE B CA 1
ATOM 2686 C C . ILE B 1 90 ? 2.535 -2.609 -8.953 1 98.81 90 ILE B C 1
ATOM 2688 O O . ILE B 1 90 ? 2.135 -2.379 -10.094 1 98.81 90 ILE B O 1
ATOM 2692 N N . GLU B 1 91 ? 2.85 -1.643 -8.125 1 98.12 91 GLU B N 1
ATOM 2693 C CA . GLU B 1 91 ? 2.641 -0.231 -8.438 1 98.12 91 GLU B CA 1
ATOM 2694 C C . GLU B 1 91 ? 3.795 0.328 -9.266 1 98.12 91 GLU B C 1
ATOM 2696 O O . GLU B 1 91 ? 3.73 1.464 -9.742 1 98.12 91 GLU B O 1
ATOM 2701 N N . SER B 1 92 ? 4.891 -0.397 -9.43 1 98.19 92 SER B N 1
ATOM 2702 C CA . SER B 1 92 ? 6.023 0.127 -10.188 1 98.19 92 SER B CA 1
ATOM 2703 C C . SER B 1 92 ? 5.625 0.467 -11.617 1 98.19 92 SER B C 1
ATOM 2705 O O . SER B 1 92 ? 5.219 -0.413 -12.383 1 98.19 92 SER B O 1
ATOM 2707 N N . PRO B 1 93 ? 5.801 1.75 -12.016 1 97.12 93 PRO B N 1
ATOM 2708 C CA . PRO B 1 93 ? 5.34 2.125 -13.352 1 97.12 93 PRO B CA 1
ATOM 2709 C C . PRO B 1 93 ? 6.105 1.41 -14.461 1 97.12 93 PRO B C 1
ATOM 2711 O O . PRO B 1 93 ? 5.578 1.221 -15.562 1 97.12 93 PRO B O 1
ATOM 2714 N N . GLU B 1 94 ? 7.301 0.941 -14.156 1 97.56 94 GLU B N 1
ATOM 2715 C CA . GLU B 1 94 ? 8.148 0.235 -15.109 1 97.56 94 GLU B CA 1
ATOM 2716 C C . GLU B 1 94 ? 7.461 -1.017 -15.641 1 97.56 94 GLU B C 1
ATOM 2718 O O . GLU B 1 94 ? 7.727 -1.448 -16.766 1 97.56 94 GLU B O 1
ATOM 2723 N N . LEU B 1 95 ? 6.562 -1.551 -14.875 1 98.62 95 LEU B N 1
ATOM 2724 C CA . LEU B 1 95 ? 5.926 -2.818 -15.211 1 98.62 95 LEU B CA 1
ATOM 2725 C C . LEU B 1 95 ? 4.977 -2.648 -16.391 1 98.62 95 LEU B C 1
ATOM 2727 O O . LEU B 1 95 ? 4.652 -3.619 -17.078 1 98.62 95 LEU B O 1
ATOM 2731 N N . LEU B 1 96 ? 4.523 -1.431 -16.625 1 98.38 96 LEU B N 1
ATOM 2732 C CA . LEU B 1 96 ? 3.541 -1.194 -17.672 1 98.38 96 LEU B CA 1
ATOM 2733 C C . LEU B 1 96 ? 4.215 -0.705 -18.953 1 98.38 96 LEU B C 1
ATOM 2735 O O . LEU B 1 96 ? 3.551 -0.502 -19.969 1 98.38 96 LEU B O 1
ATOM 2739 N N . GLU B 1 97 ? 5.516 -0.56 -18.906 1 97.56 97 GLU B N 1
ATOM 2740 C CA . GLU B 1 97 ? 6.258 -0.16 -20.094 1 97.56 97 GLU B CA 1
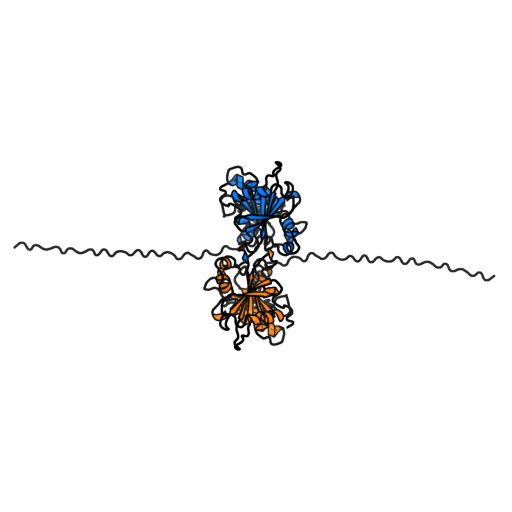ATOM 2741 C C . GLU B 1 97 ? 6.27 -1.275 -21.141 1 97.56 97 GLU B C 1
ATOM 2743 O O . GLU B 1 97 ? 6.234 -2.457 -20.797 1 97.56 97 GLU B O 1
ATOM 2748 N N . PRO B 1 98 ? 6.348 -0.942 -22.406 1 95.88 98 PRO B N 1
ATOM 2749 C CA . PRO B 1 98 ? 6.289 -1.938 -23.484 1 95.88 98 PRO B CA 1
ATOM 2750 C C . PRO B 1 98 ? 7.398 -2.982 -23.375 1 95.88 98 PRO B C 1
ATOM 2752 O O . PRO B 1 98 ? 7.172 -4.16 -23.672 1 95.88 98 PRO B O 1
ATOM 2755 N N . GLN B 1 99 ? 8.602 -2.586 -22.859 1 95.06 99 GLN B N 1
ATOM 2756 C CA . GLN B 1 99 ? 9.742 -3.498 -22.875 1 95.06 99 GLN B CA 1
ATOM 2757 C C . GLN B 1 99 ? 9.914 -4.176 -21.516 1 95.06 99 GLN B C 1
ATOM 2759 O O . GLN B 1 99 ? 10.938 -4.805 -21.25 1 95.06 99 GLN B O 1
ATOM 2764 N N . ALA B 1 100 ? 8.945 -3.975 -20.672 1 97.12 100 ALA B N 1
ATOM 2765 C CA . ALA B 1 100 ? 9.039 -4.613 -19.375 1 97.12 100 ALA B CA 1
ATOM 2766 C C . ALA B 1 100 ? 9.094 -6.133 -19.5 1 97.12 100 ALA B C 1
ATOM 2768 O O . ALA B 1 100 ? 8.367 -6.715 -20.312 1 97.12 100 ALA B O 1
ATOM 2769 N N . PRO B 1 101 ? 10.008 -6.777 -18.703 1 97.62 101 PRO B N 1
ATOM 2770 C CA . PRO B 1 101 ? 9.984 -8.242 -18.688 1 97.62 101 PRO B CA 1
ATOM 2771 C C . PRO B 1 101 ? 8.633 -8.805 -18.25 1 97.62 101 PRO B C 1
ATOM 2773 O O . PRO B 1 101 ? 8 -8.25 -17.344 1 97.62 101 PRO B O 1
ATOM 2776 N N . ASN B 1 102 ? 8.227 -9.922 -18.906 1 98.31 102 ASN B N 1
ATOM 2777 C CA . ASN B 1 102 ? 7.023 -10.617 -18.453 1 98.31 102 ASN B CA 1
ATOM 2778 C C . ASN B 1 102 ? 7.328 -11.555 -17.297 1 98.31 102 ASN B C 1
ATOM 2780 O O . ASN B 1 102 ? 7.41 -12.773 -17.469 1 98.31 102 ASN B O 1
ATOM 2784 N N . TYR B 1 103 ? 7.41 -11.039 -16.109 1 98.88 103 TYR B N 1
ATOM 2785 C CA . TYR B 1 103 ? 7.777 -11.797 -14.906 1 98.88 103 TYR B CA 1
ATOM 2786 C C . TYR B 1 103 ? 6.77 -12.906 -14.641 1 98.88 103 TYR B C 1
ATOM 2788 O O . TYR B 1 103 ? 7.109 -13.922 -14.023 1 98.88 103 TYR B O 1
ATOM 2796 N N . TRP B 1 104 ? 5.539 -12.742 -15.109 1 98.88 104 TRP B N 1
ATOM 2797 C CA . TRP B 1 104 ? 4.523 -13.773 -14.938 1 98.88 104 TRP B CA 1
ATOM 2798 C C . TRP B 1 104 ? 4.875 -15.023 -15.742 1 98.88 104 TRP B C 1
ATOM 2800 O O . TRP B 1 104 ? 4.738 -16.141 -15.258 1 98.88 104 TRP B O 1
ATOM 2810 N N . ALA B 1 105 ? 5.223 -14.758 -16.969 1 98.81 105 ALA B N 1
ATOM 2811 C CA . ALA B 1 105 ? 5.652 -15.875 -17.797 1 98.81 105 ALA B CA 1
ATOM 2812 C C . ALA B 1 105 ? 6.852 -16.594 -17.188 1 98.81 105 ALA B C 1
ATOM 2814 O O . ALA B 1 105 ? 6.891 -17.828 -17.141 1 98.81 105 ALA B O 1
ATOM 2815 N N . TYR B 1 106 ? 7.824 -15.805 -16.703 1 98.88 106 TYR B N 1
ATOM 2816 C CA . TYR B 1 106 ? 9 -16.391 -16.062 1 98.88 106 TYR B CA 1
ATOM 2817 C C . TYR B 1 106 ? 8.602 -17.188 -14.828 1 98.88 106 TYR B C 1
ATOM 2819 O O . TYR B 1 106 ? 9.109 -18.281 -14.602 1 98.88 106 TYR B O 1
ATOM 2827 N N . ALA B 1 107 ? 7.711 -16.641 -14.023 1 98.94 107 ALA B N 1
ATOM 2828 C CA . ALA B 1 107 ? 7.266 -17.328 -12.812 1 98.94 107 ALA B CA 1
ATOM 2829 C C . ALA B 1 107 ? 6.555 -18.641 -13.156 1 98.94 107 ALA B C 1
ATOM 2831 O O . ALA B 1 107 ? 6.805 -19.672 -12.531 1 98.94 107 ALA B O 1
ATOM 2832 N N . TRP B 1 108 ? 5.684 -18.547 -14.117 1 98.81 108 TRP B N 1
ATOM 2833 C CA . TRP B 1 108 ? 4.941 -19.75 -14.508 1 98.81 108 TRP B CA 1
ATOM 2834 C C . TRP B 1 108 ? 5.891 -20.844 -14.977 1 98.81 108 TRP B C 1
ATOM 2836 O O . TRP B 1 108 ? 5.648 -22.031 -14.727 1 98.81 108 TRP B O 1
ATOM 2846 N N . GLN B 1 109 ? 6.922 -20.484 -15.617 1 98.44 109 GLN B N 1
ATOM 2847 C CA . GLN B 1 109 ? 7.914 -21.438 -16.094 1 98.44 109 GLN B CA 1
ATOM 2848 C C . GLN B 1 109 ? 8.625 -22.125 -14.938 1 98.44 109 GLN B C 1
ATOM 2850 O O . GLN B 1 109 ? 9.258 -23.172 -15.117 1 98.44 109 GLN B O 1
ATOM 2855 N N . GLN B 1 110 ? 8.531 -21.531 -13.758 1 98.75 110 GLN B N 1
ATOM 2856 C CA . GLN B 1 110 ? 9.227 -22.078 -12.594 1 98.75 110 GLN B CA 1
ATOM 2857 C C . GLN B 1 110 ? 8.281 -22.922 -11.742 1 98.75 110 GLN B C 1
ATOM 2859 O O . GLN B 1 110 ? 8.68 -23.453 -10.703 1 98.75 110 GLN B O 1
ATOM 2864 N N . ARG B 1 111 ? 7.066 -23.125 -12.188 1 98.5 111 ARG B N 1
ATOM 2865 C CA . ARG B 1 111 ? 6.035 -23.766 -11.367 1 98.5 111 ARG B CA 1
ATOM 2866 C C . ARG B 1 111 ? 6.395 -25.219 -11.062 1 98.5 111 ARG B C 1
ATOM 2868 O O . ARG B 1 111 ? 5.996 -25.75 -10.023 1 98.5 111 ARG B O 1
ATOM 2875 N N . ALA B 1 112 ? 7.227 -25.844 -11.867 1 98.25 112 ALA B N 1
ATOM 2876 C CA . ALA B 1 112 ? 7.609 -27.234 -11.672 1 98.25 112 ALA B CA 1
ATOM 2877 C C . ALA B 1 112 ? 8.367 -27.422 -10.359 1 98.25 112 ALA B C 1
ATOM 2879 O O . ALA B 1 112 ? 8.406 -28.531 -9.805 1 98.25 112 ALA B O 1
ATOM 2880 N N . ARG B 1 113 ? 9 -26.375 -9.836 1 98.69 113 ARG B N 1
ATOM 2881 C CA . ARG B 1 113 ? 9.742 -26.422 -8.578 1 98.69 113 ARG B CA 1
ATOM 2882 C C . ARG B 1 113 ? 8.836 -26.844 -7.43 1 98.69 113 ARG B C 1
ATOM 2884 O O . ARG B 1 113 ? 9.281 -27.531 -6.508 1 98.69 113 ARG B O 1
ATOM 2891 N N . VAL B 1 114 ? 7.602 -26.422 -7.508 1 98.88 114 VAL B N 1
ATOM 2892 C CA . VAL B 1 114 ? 6.648 -26.766 -6.457 1 98.88 114 VAL B CA 1
ATOM 2893 C C . VAL B 1 114 ? 6.434 -28.281 -6.43 1 98.88 114 VAL B C 1
ATOM 2895 O O . VAL B 1 114 ? 6.598 -28.922 -5.387 1 98.88 114 VAL B O 1
ATOM 2898 N N . ALA B 1 115 ? 6.145 -28.891 -7.605 1 98.38 115 ALA B N 1
ATOM 2899 C CA . ALA B 1 115 ? 5.922 -30.328 -7.711 1 98.38 115 ALA B CA 1
ATOM 2900 C C . ALA B 1 115 ? 7.168 -31.094 -7.301 1 98.38 115 ALA B C 1
ATOM 2902 O O . ALA B 1 115 ? 7.078 -32.094 -6.594 1 98.38 115 ALA B O 1
ATOM 2903 N N . GLN B 1 116 ? 8.289 -30.625 -7.742 1 98.5 116 GLN B N 1
ATOM 2904 C CA . GLN B 1 116 ? 9.555 -31.281 -7.426 1 98.5 116 GLN B CA 1
ATOM 2905 C C . GLN B 1 116 ? 9.805 -31.297 -5.922 1 98.5 116 GLN B C 1
ATOM 2907 O O . GLN B 1 116 ? 10.219 -32.312 -5.363 1 98.5 116 GLN B O 1
ATOM 2912 N N . THR B 1 117 ? 9.547 -30.203 -5.289 1 98.44 117 THR B N 1
ATOM 2913 C CA . THR B 1 117 ? 9.758 -30.094 -3.852 1 98.44 117 THR B CA 1
ATOM 2914 C C . THR B 1 117 ? 8.797 -31 -3.088 1 98.44 117 THR B C 1
ATOM 2916 O O . THR B 1 117 ? 9.172 -31.578 -2.07 1 98.44 117 THR B O 1
ATOM 2919 N N . LEU B 1 118 ? 7.598 -31.172 -3.617 1 98.31 118 LEU B N 1
ATOM 2920 C CA . LEU B 1 118 ? 6.582 -31.984 -2.959 1 98.31 118 LEU B CA 1
ATOM 2921 C C . LEU B 1 118 ? 6.781 -33.469 -3.273 1 98.31 118 LEU B C 1
ATOM 2923 O O . LEU B 1 118 ? 6.223 -34.312 -2.592 1 98.31 118 LEU B O 1
ATOM 2927 N N . GLY B 1 119 ? 7.508 -33.75 -4.375 1 97.81 119 GLY B N 1
ATOM 2928 C CA . GLY B 1 119 ? 7.746 -35.125 -4.77 1 97.81 119 GLY B CA 1
ATOM 2929 C C . GLY B 1 119 ? 6.547 -35.75 -5.441 1 97.81 119 GLY B C 1
ATOM 2930 O O . GLY B 1 119 ? 6.348 -36.969 -5.34 1 97.81 119 GLY B O 1
ATOM 2931 N N . ARG B 1 120 ? 5.66 -34.969 -6.004 1 96.88 120 ARG B N 1
ATOM 2932 C CA . ARG B 1 120 ? 4.512 -35.5 -6.734 1 96.88 120 ARG B CA 1
ATOM 2933 C C . ARG B 1 120 ? 4.125 -34.594 -7.887 1 96.88 120 ARG B C 1
ATOM 2935 O O . ARG B 1 120 ? 4.395 -33.375 -7.844 1 96.88 120 ARG B O 1
ATOM 2942 N N . ALA B 1 121 ? 3.49 -35.188 -8.805 1 96.94 121 ALA B N 1
ATOM 2943 C CA . ALA B 1 121 ? 3.039 -34.406 -9.969 1 96.94 121 ALA B CA 1
ATOM 2944 C C . ALA B 1 121 ? 1.854 -33.531 -9.617 1 96.94 121 ALA B C 1
ATOM 2946 O O . ALA B 1 121 ? 0.987 -33.906 -8.836 1 96.94 121 ALA B O 1
ATOM 2947 N N . LEU B 1 122 ? 1.833 -32.344 -10.125 1 98 122 LEU B N 1
ATOM 2948 C CA . LEU B 1 122 ? 0.723 -31.422 -10.016 1 98 122 LEU B CA 1
ATOM 2949 C C . LEU B 1 122 ? 0.25 -30.969 -11.398 1 98 122 LEU B C 1
ATOM 2951 O O . LEU B 1 122 ? 1.066 -30.703 -12.281 1 98 122 LEU B O 1
ATOM 2955 N N . SER B 1 123 ? -1.076 -31.016 -11.578 1 96.94 123 SER B N 1
ATOM 2956 C CA . SER B 1 123 ? -1.615 -30.422 -12.789 1 96.94 123 SER B CA 1
ATOM 2957 C C . SER B 1 123 ? -1.604 -28.891 -12.711 1 96.94 123 SER B C 1
ATOM 2959 O O . SER B 1 123 ? -1.459 -28.328 -11.625 1 96.94 123 SER B O 1
ATOM 2961 N N . ASP B 1 124 ? -1.752 -28.25 -13.805 1 97.5 124 ASP B N 1
ATOM 2962 C CA . ASP B 1 124 ? -1.637 -26.797 -13.883 1 97.5 124 ASP B CA 1
ATOM 2963 C C . ASP B 1 124 ? -2.723 -26.109 -13.047 1 97.5 124 ASP B C 1
ATOM 2965 O O . ASP B 1 124 ? -2.5 -25.047 -12.484 1 97.5 124 ASP B O 1
ATOM 2969 N N . GLU B 1 125 ? -3.93 -26.75 -12.922 1 97.06 125 GLU B N 1
ATOM 2970 C CA . GLU B 1 125 ? -5.02 -26.172 -12.141 1 97.06 125 GLU B CA 1
ATOM 2971 C C . GLU B 1 125 ? -4.703 -26.172 -10.648 1 97.06 125 GLU B C 1
ATOM 2973 O O . GLU B 1 125 ? -5.352 -25.484 -9.867 1 97.06 125 GLU B O 1
ATOM 2978 N N . GLN B 1 126 ? -3.68 -26.922 -10.297 1 98.5 126 GLN B N 1
ATOM 2979 C CA . GLN B 1 126 ? -3.295 -27.047 -8.891 1 98.5 126 GLN B CA 1
ATOM 2980 C C . GLN B 1 126 ? -2.213 -26.031 -8.523 1 98.5 126 GLN B C 1
ATOM 2982 O O . GLN B 1 126 ? -1.795 -25.953 -7.367 1 98.5 126 GLN B O 1
ATOM 2987 N N . LEU B 1 127 ? -1.735 -25.266 -9.453 1 98.81 127 LEU B N 1
ATOM 2988 C CA . LEU B 1 127 ? -0.643 -24.312 -9.258 1 98.81 127 LEU B CA 1
ATOM 2989 C C . LEU B 1 127 ? -1.098 -22.891 -9.562 1 98.81 127 LEU B C 1
ATOM 2991 O O . LEU B 1 127 ? -1.996 -22.688 -10.375 1 98.81 127 LEU B O 1
ATOM 2995 N N . GLY B 1 128 ? -0.523 -21.938 -8.867 1 98.88 128 GLY B N 1
ATOM 2996 C CA . GLY B 1 128 ? -0.818 -20.531 -9.109 1 98.88 128 GLY B CA 1
ATOM 2997 C C . GLY B 1 128 ? 0.382 -19.625 -8.914 1 98.88 128 GLY B C 1
ATOM 2998 O O . GLY B 1 128 ? 1.354 -20.016 -8.258 1 98.88 128 GLY B O 1
ATOM 2999 N N . VAL B 1 129 ? 0.383 -18.469 -9.516 1 98.94 129 VAL B N 1
ATOM 3000 C CA . VAL B 1 129 ? 1.292 -17.344 -9.328 1 98.94 129 VAL B CA 1
ATOM 3001 C C . VAL B 1 129 ? 0.514 -16.125 -8.836 1 98.94 129 VAL B C 1
ATOM 3003 O O . VAL B 1 129 ? -0.546 -15.797 -9.375 1 98.94 129 VAL B O 1
ATOM 3006 N N . GLU B 1 130 ? 1.007 -15.492 -7.797 1 98.94 130 GLU B N 1
ATOM 3007 C CA . GLU B 1 130 ? 0.206 -14.453 -7.16 1 98.94 130 GLU B CA 1
ATOM 3008 C C . GLU B 1 130 ? 1.069 -13.258 -6.758 1 98.94 130 GLU B C 1
ATOM 3010 O O . GLU B 1 130 ? 2.227 -13.422 -6.367 1 98.94 130 GLU B O 1
ATOM 3015 N N . VAL B 1 131 ? 0.571 -12.055 -6.871 1 98.94 131 VAL B N 1
ATOM 3016 C CA . VAL B 1 131 ? 1.179 -10.828 -6.359 1 98.94 131 VAL B CA 1
ATOM 3017 C C . VAL B 1 131 ? 0.154 -10.047 -5.539 1 98.94 131 VAL B C 1
ATOM 3019 O O . VAL B 1 131 ? -1.021 -9.977 -5.906 1 98.94 131 VAL B O 1
ATOM 3022 N N . ASN B 1 132 ? 0.545 -9.453 -4.391 1 98.81 132 ASN B N 1
ATOM 3023 C CA . ASN B 1 132 ? -0.344 -8.711 -3.506 1 98.81 132 ASN B CA 1
ATOM 3024 C C . ASN B 1 132 ? -0.323 -7.215 -3.814 1 98.81 132 ASN B C 1
ATOM 3026 O O . ASN B 1 132 ? 0.62 -6.719 -4.434 1 98.81 132 ASN B O 1
ATOM 3030 N N . SER B 1 133 ? -1.366 -6.516 -3.363 1 98.88 133 SER B N 1
ATOM 3031 C CA . SER B 1 133 ? -1.434 -5.059 -3.402 1 98.88 133 SER B CA 1
ATOM 3032 C C . SER B 1 133 ? -0.4 -4.434 -2.475 1 98.88 133 SER B C 1
ATOM 3034 O O . SER B 1 133 ? 0.239 -5.133 -1.686 1 98.88 133 SER B O 1
ATOM 3036 N N . ALA B 1 134 ? -0.23 -3.123 -2.637 1 98.62 134 ALA B N 1
ATOM 3037 C CA . ALA B 1 134 ? 0.667 -2.406 -1.734 1 98.62 134 ALA B CA 1
ATOM 3038 C C . ALA B 1 134 ? 0.208 -2.539 -0.285 1 98.62 134 ALA B C 1
ATOM 3040 O O . ALA B 1 134 ? 1.031 -2.615 0.629 1 98.62 134 ALA B O 1
ATOM 3041 N N . ALA B 1 135 ? -1.065 -2.609 -0.079 1 97.81 135 ALA B N 1
ATOM 3042 C CA . ALA B 1 135 ? -1.613 -2.691 1.272 1 97.81 135 ALA B CA 1
ATOM 3043 C C . ALA B 1 135 ? -1.589 -4.129 1.788 1 97.81 135 ALA B C 1
ATOM 3045 O O . ALA B 1 135 ? -1.648 -4.359 2.998 1 97.81 135 ALA B O 1
ATOM 3046 N N . GLY B 1 136 ? -1.488 -5.074 0.87 1 97.38 136 GLY B N 1
ATOM 3047 C CA . GLY B 1 136 ? -1.625 -6.473 1.24 1 97.38 136 GLY B CA 1
ATOM 3048 C C . GLY B 1 136 ? -0.296 -7.195 1.342 1 97.38 136 GLY B C 1
ATOM 3049 O O . GLY B 1 136 ? -0.245 -8.422 1.261 1 97.38 136 GLY B O 1
ATOM 3050 N N . ARG B 1 137 ? 0.813 -6.359 1.498 1 96.81 137 ARG B N 1
ATOM 3051 C CA . ARG B 1 137 ? 2.117 -7.016 1.521 1 96.81 137 ARG B CA 1
ATOM 3052 C C . ARG B 1 137 ? 2.965 -6.508 2.682 1 96.81 137 ARG B C 1
ATOM 3054 O O . ARG B 1 137 ? 2.715 -5.422 3.213 1 96.81 137 ARG B O 1
ATOM 3061 N N . SER B 1 138 ? 4.078 -7.344 2.943 1 94.81 138 SER B N 1
ATOM 3062 C CA . SER B 1 138 ? 4.941 -6.98 4.062 1 94.81 138 SER B CA 1
ATOM 3063 C C . SER B 1 138 ? 6.34 -6.605 3.582 1 94.81 138 SER B C 1
ATOM 3065 O O . SER B 1 138 ? 7.145 -6.074 4.352 1 94.81 138 SER B O 1
ATOM 3067 N N . GLN B 1 139 ? 6.621 -6.941 2.328 1 97.12 139 GLN B N 1
ATOM 3068 C CA . GLN B 1 139 ? 7.953 -6.691 1.779 1 97.12 139 GLN B CA 1
ATOM 3069 C C . GLN B 1 139 ? 7.91 -5.621 0.695 1 97.12 139 GLN B C 1
ATOM 3071 O O . GLN B 1 139 ? 6.934 -5.523 -0.054 1 97.12 139 GLN B O 1
ATOM 3076 N N . LEU B 1 140 ? 8.961 -4.82 0.616 1 97.5 140 LEU B N 1
ATOM 3077 C CA . LEU B 1 140 ? 9.031 -3.688 -0.3 1 97.5 140 LEU B CA 1
ATOM 3078 C C . LEU B 1 140 ? 9.938 -4 -1.482 1 97.5 140 LEU B C 1
ATOM 3080 O O . LEU B 1 140 ? 10.828 -3.207 -1.815 1 97.5 140 LEU B O 1
ATOM 3084 N N . HIS B 1 141 ? 9.742 -5.125 -2.023 1 98.5 141 HIS B N 1
ATOM 3085 C CA . HIS B 1 141 ? 10.336 -5.594 -3.271 1 98.5 141 HIS B CA 1
ATOM 3086 C C . HIS B 1 141 ? 9.383 -6.52 -4.02 1 98.5 141 HIS B C 1
ATOM 3088 O O . HIS B 1 141 ? 8.812 -7.438 -3.432 1 98.5 141 HIS B O 1
ATOM 3094 N N . LEU B 1 142 ? 9.172 -6.168 -5.289 1 98.88 142 LEU B N 1
ATOM 3095 C CA . LEU B 1 142 ? 8.234 -6.977 -6.066 1 98.88 142 LEU B CA 1
ATOM 3096 C C . LEU B 1 142 ? 8.555 -8.461 -5.926 1 98.88 142 LEU B C 1
ATOM 3098 O O . LEU B 1 142 ? 9.703 -8.867 -6.086 1 98.88 142 LEU B O 1
ATOM 3102 N N . HIS B 1 143 ? 7.555 -9.258 -5.582 1 98.88 143 HIS B N 1
ATOM 3103 C CA . HIS B 1 143 ? 7.715 -10.703 -5.461 1 98.88 143 HIS B CA 1
ATOM 3104 C C . HIS B 1 143 ? 6.43 -11.43 -5.828 1 98.88 143 HIS B C 1
ATOM 3106 O O . HIS B 1 143 ? 5.359 -11.125 -5.297 1 98.88 143 HIS B O 1
ATOM 3112 N N . LEU B 1 144 ? 6.559 -12.32 -6.75 1 98.94 144 LEU B N 1
ATOM 3113 C CA . LEU B 1 144 ? 5.457 -13.188 -7.148 1 98.94 144 LEU B CA 1
ATOM 3114 C C . LEU B 1 144 ? 5.523 -14.523 -6.414 1 98.94 144 LEU B C 1
ATOM 3116 O O . LEU B 1 144 ? 6.57 -15.172 -6.398 1 98.94 144 LEU B O 1
ATOM 3120 N N . HIS B 1 145 ? 4.434 -14.914 -5.801 1 98.94 145 HIS B N 1
ATOM 3121 C CA . HIS B 1 145 ? 4.324 -16.203 -5.125 1 98.94 145 HIS B CA 1
ATOM 3122 C C . HIS B 1 145 ? 3.984 -17.312 -6.113 1 98.94 145 HIS B C 1
ATOM 3124 O O . HIS B 1 145 ? 3.039 -17.188 -6.895 1 98.94 145 HIS B O 1
ATOM 3130 N N . ILE B 1 146 ? 4.742 -18.344 -6.105 1 98.94 146 ILE B N 1
ATOM 3131 C CA . ILE B 1 146 ? 4.488 -19.547 -6.875 1 98.94 146 ILE B CA 1
ATOM 3132 C C . ILE B 1 146 ? 4.172 -20.703 -5.93 1 98.94 146 ILE B C 1
ATOM 3134 O O . ILE B 1 146 ? 5.039 -21.156 -5.172 1 98.94 146 ILE B O 1
ATOM 3138 N N . ASP B 1 147 ? 2.922 -21.203 -5.957 1 98.94 147 ASP B N 1
ATOM 3139 C CA . ASP B 1 147 ? 2.549 -22.203 -4.961 1 98.94 147 ASP B CA 1
ATOM 3140 C C . ASP B 1 147 ? 1.267 -22.922 -5.363 1 98.94 147 ASP B C 1
ATOM 3142 O O . ASP B 1 147 ? 0.785 -22.766 -6.488 1 98.94 147 ASP B O 1
ATOM 3146 N N . CYS B 1 148 ? 0.733 -23.797 -4.445 1 98.94 148 CYS B N 1
ATOM 3147 C CA . CYS B 1 148 ? -0.46 -24.609 -4.68 1 98.94 148 CYS B CA 1
ATOM 3148 C C . CYS B 1 148 ? -1.721 -23.75 -4.566 1 98.94 148 CYS B C 1
ATOM 3150 O O . CYS B 1 148 ? -1.775 -22.828 -3.76 1 98.94 148 CYS B O 1
ATOM 3152 N N . MET B 1 149 ? -2.701 -24.203 -5.383 1 98.81 149 MET B N 1
ATOM 3153 C CA . MET B 1 149 ? -4.039 -23.641 -5.289 1 98.81 149 MET B CA 1
ATOM 3154 C C . MET B 1 149 ? -4.895 -24.406 -4.289 1 98.81 149 MET B C 1
ATOM 3156 O O . MET B 1 149 ? -4.684 -25.594 -4.074 1 98.81 149 MET B O 1
ATOM 3160 N N . ARG B 1 150 ? -5.805 -23.641 -3.713 1 98.81 150 ARG B N 1
ATOM 3161 C CA . ARG B 1 150 ? -6.863 -24.344 -3.002 1 98.81 150 ARG B CA 1
ATOM 3162 C C . ARG B 1 150 ? -7.73 -25.156 -3.967 1 98.81 150 ARG B C 1
ATOM 3164 O O . ARG B 1 150 ? -8.102 -24.656 -5.035 1 98.81 150 ARG B O 1
ATOM 3171 N N . ARG B 1 151 ? -8.117 -26.312 -3.52 1 98.06 151 ARG B N 1
ATOM 3172 C CA . ARG B 1 151 ? -8.93 -27.203 -4.355 1 98.06 151 ARG B CA 1
ATOM 3173 C C . ARG B 1 151 ? -10.289 -26.578 -4.641 1 98.06 151 ARG B C 1
ATOM 3175 O O . ARG B 1 151 ? -10.781 -26.656 -5.77 1 98.06 151 ARG B O 1
ATOM 3182 N N . ASP B 1 152 ? -10.898 -26.031 -3.609 1 98.56 152 ASP B N 1
ATOM 3183 C CA . ASP B 1 152 ? -12.234 -25.469 -3.77 1 98.56 152 ASP B CA 1
ATOM 3184 C C . ASP B 1 152 ? -12.219 -24.234 -4.664 1 98.56 152 ASP B C 1
ATOM 3186 O O . ASP B 1 152 ? -13.203 -23.938 -5.344 1 98.56 152 ASP B O 1
ATOM 3190 N N . VAL B 1 153 ? -11.133 -23.531 -4.684 1 98.69 153 VAL B N 1
ATOM 3191 C CA . VAL B 1 153 ? -10.992 -22.375 -5.566 1 98.69 153 VAL B CA 1
ATOM 3192 C C . VAL B 1 153 ? -10.93 -22.844 -7.02 1 98.69 153 VAL B C 1
ATOM 3194 O O . VAL B 1 153 ? -11.641 -22.312 -7.879 1 98.69 153 VAL B O 1
ATOM 3197 N N . ALA B 1 154 ? -10.102 -23.844 -7.293 1 98 154 ALA B N 1
ATOM 3198 C CA . ALA B 1 154 ? -10.008 -24.391 -8.648 1 98 154 ALA B CA 1
ATOM 3199 C C . ALA B 1 154 ? -11.359 -24.891 -9.133 1 98 154 ALA B C 1
ATOM 3201 O O . ALA B 1 154 ? -11.742 -24.641 -10.289 1 98 154 ALA B O 1
ATOM 3202 N N . ALA B 1 155 ? -12.055 -25.562 -8.25 1 97.25 155 ALA B N 1
ATOM 3203 C CA . ALA B 1 155 ? -13.383 -26.062 -8.594 1 97.25 155 ALA B CA 1
ATOM 3204 C C . ALA B 1 155 ? -14.336 -24.922 -8.914 1 97.25 155 ALA B C 1
ATOM 3206 O O . ALA B 1 155 ? -15.109 -25 -9.875 1 97.25 155 ALA B O 1
ATOM 3207 N N . SER B 1 156 ? -14.32 -23.891 -8.102 1 98.56 156 SER B N 1
ATOM 3208 C CA . SER B 1 156 ? -15.203 -22.75 -8.305 1 98.56 156 SER B CA 1
ATOM 3209 C C . SER B 1 156 ? -14.883 -22.016 -9.609 1 98.56 156 SER B C 1
ATOM 3211 O O . SER B 1 156 ? -15.781 -21.609 -10.336 1 98.56 156 SER B O 1
ATOM 3213 N N . LEU B 1 157 ? -13.609 -21.906 -9.922 1 98.44 157 LEU B N 1
ATOM 3214 C CA . LEU B 1 157 ? -13.172 -21.219 -11.133 1 98.44 157 LEU B CA 1
ATOM 3215 C C . LEU B 1 157 ? -13.594 -21.984 -12.383 1 98.44 157 LEU B C 1
ATOM 3217 O O . LEU B 1 157 ? -13.75 -21.406 -13.453 1 98.44 157 LEU B O 1
ATOM 3221 N N . ALA B 1 158 ? -13.766 -23.266 -12.242 1 95.69 158 ALA B N 1
ATOM 3222 C CA . ALA B 1 158 ? -14.141 -24.109 -13.367 1 95.69 158 ALA B CA 1
ATOM 3223 C C . ALA B 1 158 ? -15.469 -23.672 -13.969 1 95.69 158 ALA B C 1
ATOM 3225 O O . ALA B 1 158 ? -15.75 -23.922 -15.141 1 95.69 158 ALA B O 1
ATOM 3226 N N . ALA B 1 159 ? -16.266 -22.969 -13.195 1 96.5 159 ALA B N 1
ATOM 3227 C CA . ALA B 1 159 ? -17.547 -22.453 -13.688 1 96.5 159 ALA B CA 1
ATOM 3228 C C . ALA B 1 159 ? -17.328 -21.406 -14.773 1 96.5 159 ALA B C 1
ATOM 3230 O O . ALA B 1 159 ? -18.266 -21.062 -15.508 1 96.5 159 ALA B O 1
ATOM 3231 N N . HIS B 1 160 ? -16.125 -20.922 -14.938 1 97.62 160 HIS B N 1
ATOM 3232 C CA . HIS B 1 160 ? -15.828 -19.875 -15.898 1 97.62 160 HIS B CA 1
ATOM 3233 C C . HIS B 1 160 ? -15.133 -20.422 -17.141 1 97.62 160 HIS B C 1
ATOM 3235 O O . HIS B 1 160 ? -14.594 -19.672 -17.938 1 97.62 160 HIS B O 1
ATOM 3241 N N . ARG B 1 161 ? -15.164 -21.719 -17.344 1 96.25 161 ARG B N 1
ATOM 3242 C CA . ARG B 1 161 ? -14.398 -22.391 -18.391 1 96.25 161 ARG B CA 1
ATOM 3243 C C . ARG B 1 161 ? -14.977 -22.078 -19.766 1 96.25 161 ARG B C 1
ATOM 3245 O O . ARG B 1 161 ? -14.328 -22.328 -20.797 1 96.25 161 ARG B O 1
ATOM 3252 N N . ASP B 1 162 ? -16.234 -21.531 -19.812 1 95.31 162 ASP B N 1
ATOM 3253 C CA . ASP B 1 162 ? -16.859 -21.25 -21.094 1 95.31 162 ASP B CA 1
ATOM 3254 C C . ASP B 1 162 ? -17.031 -19.734 -21.297 1 95.31 162 ASP B C 1
ATOM 3256 O O . ASP B 1 162 ? -17.688 -19.297 -22.25 1 95.31 162 ASP B O 1
ATOM 3260 N N . ASP B 1 163 ? -16.469 -18.969 -20.391 1 96.75 163 ASP B N 1
ATOM 3261 C CA . ASP B 1 163 ? -16.562 -17.516 -20.531 1 96.75 163 ASP B CA 1
ATOM 3262 C C . ASP B 1 163 ? -15.828 -17.047 -21.781 1 96.75 163 ASP B C 1
ATOM 3264 O O . ASP B 1 163 ? -14.945 -17.734 -22.297 1 96.75 163 ASP B O 1
ATOM 3268 N N . PRO B 1 164 ? -16.297 -15.844 -22.281 1 96.69 164 PRO B N 1
ATOM 3269 C CA . PRO B 1 164 ? -15.508 -15.281 -23.391 1 96.69 164 PRO B CA 1
ATOM 3270 C C . PRO B 1 164 ? -14.062 -14.992 -22.984 1 96.69 164 PRO B C 1
ATOM 3272 O O . PRO B 1 164 ? -13.797 -14.578 -21.859 1 96.69 164 PRO B O 1
ATOM 3275 N N . LEU B 1 165 ? -13.172 -15.258 -23.938 1 96.19 165 LEU B N 1
ATOM 3276 C CA . LEU B 1 165 ? -11.75 -15.039 -23.688 1 96.19 165 LEU B CA 1
ATOM 3277 C C . LEU B 1 165 ? -11.445 -13.555 -23.516 1 96.19 165 LEU B C 1
ATOM 3279 O O . LEU B 1 165 ? -12.062 -12.711 -24.172 1 96.19 165 LEU B O 1
ATOM 3283 N N . GLN B 1 166 ? -10.539 -13.219 -22.562 1 97.19 166 GLN B N 1
ATOM 3284 C CA . GLN B 1 166 ? -9.891 -11.922 -22.406 1 97.19 166 GLN B CA 1
ATOM 3285 C C . GLN B 1 166 ? -10.898 -10.844 -22.016 1 97.19 166 GLN B C 1
ATOM 3287 O O . GLN B 1 166 ? -10.805 -9.703 -22.469 1 97.19 166 GLN B O 1
ATOM 3292 N N . GLN B 1 167 ? -11.945 -11.281 -21.312 1 98.12 167 GLN B N 1
ATOM 3293 C CA . GLN B 1 167 ? -12.93 -10.367 -20.75 1 98.12 167 GLN B CA 1
ATOM 3294 C C . GLN B 1 167 ? -13.062 -10.57 -19.234 1 98.12 167 GLN B C 1
ATOM 3296 O O . GLN B 1 167 ? -13.188 -11.695 -18.766 1 98.12 167 GLN B O 1
ATOM 3301 N N . TRP B 1 168 ? -13.008 -9.461 -18.578 1 98.44 168 TRP B N 1
ATOM 3302 C CA . TRP B 1 168 ? -13.203 -9.539 -17.141 1 98.44 168 TRP B CA 1
ATOM 3303 C C . TRP B 1 168 ? -14.656 -9.852 -16.797 1 98.44 168 TRP B C 1
ATOM 3305 O O . TRP B 1 168 ? -15.57 -9.227 -17.344 1 98.44 168 TRP B O 1
ATOM 3315 N N . ARG B 1 169 ? -14.852 -10.812 -15.922 1 98.12 169 ARG B N 1
ATOM 3316 C CA . ARG B 1 169 ? -16.156 -11.18 -15.391 1 98.12 169 ARG B CA 1
ATOM 3317 C C . ARG B 1 169 ? -16.156 -11.211 -13.867 1 98.12 169 ARG B C 1
ATOM 3319 O O . ARG B 1 169 ? -15.148 -11.586 -13.258 1 98.12 169 ARG B O 1
ATOM 3326 N N . PRO B 1 170 ? -17.281 -10.82 -13.266 1 97.44 170 PRO B N 1
ATOM 3327 C CA . PRO B 1 170 ? -17.312 -10.953 -11.812 1 97.44 170 PRO B CA 1
ATOM 3328 C C . PRO B 1 170 ? -17.281 -12.414 -11.352 1 97.44 170 PRO B C 1
ATOM 3330 O O . PRO B 1 170 ? -17.875 -13.281 -11.992 1 97.44 170 PRO B O 1
ATOM 3333 N N . TRP B 1 171 ? -16.609 -12.703 -10.344 1 98.19 171 TRP B N 1
ATOM 3334 C CA . TRP B 1 171 ? -16.531 -14 -9.68 1 98.19 171 TRP B CA 1
ATOM 3335 C C . TRP B 1 171 ? -16.672 -13.844 -8.172 1 98.19 171 TRP B C 1
ATOM 3337 O O . TRP B 1 171 ? -15.938 -13.086 -7.543 1 98.19 171 TRP B O 1
ATOM 3347 N N . HIS B 1 172 ? -17.719 -14.547 -7.582 1 97.25 172 HIS B N 1
ATOM 3348 C CA . HIS B 1 172 ? -17.953 -14.484 -6.145 1 97.25 172 HIS B CA 1
ATOM 3349 C C . HIS B 1 172 ? -17.469 -15.758 -5.453 1 97.25 172 HIS B C 1
ATOM 3351 O O . HIS B 1 172 ? -17.812 -16.859 -5.875 1 97.25 172 HIS B O 1
ATOM 3357 N N . PHE B 1 173 ? -16.688 -15.594 -4.465 1 98 173 PHE B N 1
ATOM 3358 C CA . PHE B 1 173 ? -16.141 -16.719 -3.707 1 98 173 PHE B CA 1
ATOM 3359 C C . PHE B 1 173 ? -15.992 -16.344 -2.234 1 98 173 PHE B C 1
ATOM 3361 O O . PHE B 1 173 ? -15.383 -15.328 -1.898 1 98 173 PHE B O 1
ATOM 3368 N N . GLU B 1 174 ? -16.562 -17.078 -1.329 1 96.81 174 GLU B N 1
ATOM 3369 C CA . GLU B 1 174 ? -16.531 -16.938 0.123 1 96.81 174 GLU B CA 1
ATOM 3370 C C . GLU B 1 174 ? -16.906 -15.523 0.548 1 96.81 174 GLU B C 1
ATOM 3372 O O . GLU B 1 174 ? -16.219 -14.906 1.363 1 96.81 174 GLU B O 1
ATOM 3377 N N . GLY B 1 175 ? -17.875 -14.961 -0.141 1 96.12 175 GLY B N 1
ATOM 3378 C CA . GLY B 1 175 ? -18.5 -13.719 0.274 1 96.12 175 GLY B CA 1
ATOM 3379 C C . GLY B 1 175 ? -17.797 -12.492 -0.293 1 96.12 175 GLY B C 1
ATOM 3380 O O . GLY B 1 175 ? -18.203 -11.359 -0.008 1 96.12 175 GLY B O 1
ATOM 3381 N N . HIS B 1 176 ? -16.781 -12.711 -1.135 1 96.62 176 HIS B N 1
ATOM 3382 C CA . HIS B 1 176 ? -16.062 -11.594 -1.735 1 96.62 176 HIS B CA 1
ATOM 3383 C C . HIS B 1 176 ? -16.219 -11.594 -3.252 1 96.62 176 HIS B C 1
ATOM 3385 O O . HIS B 1 176 ? -16.422 -12.641 -3.863 1 96.62 176 HIS B O 1
ATOM 3391 N N . ARG B 1 177 ? -16.219 -10.422 -3.766 1 94.25 177 ARG B N 1
ATOM 3392 C CA . ARG B 1 177 ? -16.25 -10.297 -5.219 1 94.25 177 ARG B CA 1
ATOM 3393 C C . ARG B 1 177 ? -14.828 -10.18 -5.785 1 94.25 177 ARG B C 1
ATOM 3395 O O . ARG B 1 177 ? -14.039 -9.359 -5.324 1 94.25 177 ARG B O 1
ATOM 3402 N N . TYR B 1 178 ? -14.531 -10.984 -6.668 1 98 178 TYR B N 1
ATOM 3403 C CA . TYR B 1 178 ? -13.336 -10.977 -7.504 1 98 178 TYR B CA 1
ATOM 3404 C C . TYR B 1 178 ? -13.688 -10.688 -8.961 1 98 178 TYR B C 1
ATOM 3406 O O . TYR B 1 178 ? -14.867 -10.578 -9.305 1 98 178 TYR B O 1
ATOM 3414 N N . TRP B 1 179 ? -12.688 -10.484 -9.711 1 98.38 179 TRP B N 1
ATOM 3415 C CA . TRP B 1 179 ? -12.82 -10.469 -11.164 1 98.38 179 TRP B CA 1
ATOM 3416 C C . TRP B 1 179 ? -11.953 -11.539 -11.805 1 98.38 179 TRP B C 1
ATOM 3418 O O . TRP B 1 179 ? -10.812 -11.75 -11.398 1 98.38 179 TRP B O 1
ATOM 3428 N N . VAL B 1 180 ? -12.508 -12.25 -12.789 1 98.81 180 VAL B N 1
ATOM 3429 C CA . VAL B 1 180 ? -11.781 -13.344 -13.422 1 98.81 180 VAL B CA 1
ATOM 3430 C C . VAL B 1 180 ? -11.781 -13.156 -14.938 1 98.81 180 VAL B C 1
ATOM 3432 O O . VAL B 1 180 ? -12.758 -12.672 -15.508 1 98.81 180 VAL B O 1
ATOM 3435 N N . MET B 1 181 ? -10.68 -13.461 -15.531 1 98.75 181 MET B N 1
ATOM 3436 C CA . MET B 1 181 ? -10.508 -13.461 -16.984 1 98.75 181 MET B CA 1
ATOM 3437 C C . MET B 1 181 ? -9.992 -14.812 -17.469 1 98.75 181 MET B C 1
ATOM 3439 O O . MET B 1 181 ? -9 -15.32 -16.953 1 98.75 181 MET B O 1
ATOM 3443 N N . ARG B 1 182 ? -10.719 -15.398 -18.422 1 98.44 182 ARG B N 1
ATOM 3444 C CA . ARG B 1 182 ? -10.242 -16.594 -19.109 1 98.44 182 ARG B CA 1
ATOM 3445 C C . ARG B 1 182 ? -9.227 -16.25 -20.188 1 98.44 182 ARG B C 1
ATOM 3447 O O . ARG B 1 182 ? -9.469 -15.359 -21 1 98.44 182 ARG B O 1
ATOM 3454 N N . LEU B 1 183 ? -8.102 -16.922 -20.172 1 98.5 183 LEU B N 1
ATOM 3455 C CA . LEU B 1 183 ? -7.023 -16.688 -21.141 1 98.5 183 LEU B CA 1
ATOM 3456 C C . LEU B 1 183 ? -6.645 -17.984 -21.859 1 98.5 183 LEU B C 1
ATOM 3458 O O . LEU B 1 183 ? -6.664 -19.062 -21.25 1 98.5 183 LEU B O 1
ATOM 3462 N N . PRO B 1 184 ? -6.297 -17.891 -23.125 1 96.94 184 PRO B N 1
ATOM 3463 C CA . PRO B 1 184 ? -5.875 -19.094 -23.844 1 96.94 184 PRO B CA 1
ATOM 3464 C C . PRO B 1 184 ? -4.488 -19.578 -23.422 1 96.94 184 PRO B C 1
ATOM 3466 O O . PRO B 1 184 ? -3.787 -18.891 -22.688 1 96.94 184 PRO B O 1
ATOM 3469 N N . ALA B 1 185 ? -4.078 -20.656 -23.938 1 94.31 185 ALA B N 1
ATOM 3470 C CA . ALA B 1 185 ? -2.846 -21.344 -23.547 1 94.31 185 ALA B CA 1
ATOM 3471 C C . ALA B 1 185 ? -1.623 -20.5 -23.891 1 94.31 185 ALA B C 1
ATOM 3473 O O . ALA B 1 185 ? -0.623 -20.516 -23.172 1 94.31 185 ALA B O 1
ATOM 3474 N N . GLU B 1 186 ? -1.719 -19.688 -24.938 1 95.06 186 GLU B N 1
ATOM 3475 C CA . GLU B 1 186 ? -0.57 -18.938 -25.438 1 95.06 186 GLU B CA 1
ATOM 3476 C C . GLU B 1 186 ? -0.548 -17.516 -24.859 1 95.06 186 GLU B C 1
ATOM 3478 O O . GLU B 1 186 ? 0.293 -16.703 -25.234 1 95.06 186 GLU B O 1
ATOM 3483 N N . ALA B 1 187 ? -1.43 -17.312 -23.906 1 94.75 187 ALA B N 1
ATOM 3484 C CA . ALA B 1 187 ? -1.646 -15.953 -23.438 1 94.75 187 ALA B CA 1
ATOM 3485 C C . ALA B 1 187 ? -0.367 -15.367 -22.844 1 94.75 187 ALA B C 1
ATOM 3487 O O . ALA B 1 187 ? -0.044 -14.195 -23.078 1 94.75 187 ALA B O 1
ATOM 3488 N N . LEU B 1 188 ? 0.387 -16.125 -22.094 1 95.88 188 LEU B N 1
ATOM 3489 C CA . LEU B 1 188 ? 1.544 -15.586 -21.391 1 95.88 188 LEU B CA 1
ATOM 3490 C C . LEU B 1 188 ? 2.672 -15.266 -22.359 1 95.88 188 LEU B C 1
ATOM 3492 O O . LEU B 1 188 ? 3.613 -14.547 -22.016 1 95.88 188 LEU B O 1
ATOM 3496 N N . ALA B 1 189 ? 2.6 -15.758 -23.516 1 93.88 189 ALA B N 1
ATOM 3497 C CA . ALA B 1 189 ? 3.564 -15.391 -24.562 1 93.88 189 ALA B CA 1
ATOM 3498 C C . ALA B 1 189 ? 3.248 -14.023 -25.141 1 93.88 189 ALA B C 1
ATOM 3500 O O . ALA B 1 189 ? 4.141 -13.328 -25.641 1 93.88 189 ALA B O 1
ATOM 3501 N N . GLN B 1 190 ? 2.041 -13.648 -25.016 1 92.25 190 GLN B N 1
ATOM 3502 C CA . GLN B 1 190 ? 1.585 -12.469 -25.75 1 92.25 190 GLN B CA 1
ATOM 3503 C C . GLN B 1 190 ? 1.141 -11.367 -24.797 1 92.25 190 GLN B C 1
ATOM 3505 O O . GLN B 1 190 ? 1.097 -10.195 -25.172 1 92.25 190 GLN B O 1
ATOM 3510 N N . HIS B 1 191 ? 0.779 -11.812 -23.625 1 96 191 HIS B N 1
ATOM 3511 C CA . HIS B 1 191 ? 0.174 -10.867 -22.703 1 96 191 HIS B CA 1
ATOM 3512 C C . HIS B 1 191 ? 0.884 -10.875 -21.344 1 96 191 HIS B C 1
ATOM 3514 O O . HIS B 1 191 ? 1.398 -11.914 -20.922 1 96 191 HIS B O 1
ATOM 3520 N N . ASP B 1 192 ? 0.913 -9.703 -20.766 1 98.44 192 ASP B N 1
ATOM 3521 C CA . ASP B 1 192 ? 1.424 -9.5 -19.406 1 98.44 192 ASP B CA 1
ATOM 3522 C C . ASP B 1 192 ? 0.286 -9.227 -18.422 1 98.44 192 ASP B C 1
ATOM 3524 O O . ASP B 1 192 ? -0.41 -8.219 -18.547 1 98.44 192 ASP B O 1
ATOM 3528 N N . PRO B 1 193 ? 0.069 -10.086 -17.438 1 98.88 193 PRO B N 1
ATOM 3529 C CA . PRO B 1 193 ? -1.064 -9.93 -16.531 1 98.88 193 PRO B CA 1
ATOM 3530 C C . PRO B 1 193 ? -1.102 -8.555 -15.859 1 98.88 193 PRO B C 1
ATOM 3532 O O . PRO B 1 193 ? -2.182 -8.031 -15.578 1 98.88 193 PRO B O 1
ATOM 3535 N N . PHE B 1 194 ? 0.061 -7.891 -15.578 1 98.94 194 PHE B N 1
ATOM 3536 C CA . PHE B 1 194 ? 0.034 -6.523 -15.07 1 98.94 194 PHE B CA 1
ATOM 3537 C C . PHE B 1 194 ? -0.662 -5.594 -16.062 1 98.94 194 PHE B C 1
ATOM 3539 O O . PHE B 1 194 ? -1.486 -4.766 -15.656 1 98.94 194 PHE B O 1
ATOM 3546 N N . LYS B 1 195 ? -0.323 -5.75 -17.297 1 98.81 195 LYS B N 1
ATOM 3547 C CA . LYS B 1 195 ? -0.875 -4.883 -18.328 1 98.81 195 LYS B CA 1
ATOM 3548 C C . LYS B 1 195 ? -2.346 -5.199 -18.594 1 98.81 195 LYS B C 1
ATOM 3550 O O . LYS B 1 195 ? -3.137 -4.305 -18.891 1 98.81 195 LYS B O 1
ATOM 3555 N N . LEU B 1 196 ? -2.715 -6.48 -18.484 1 98.75 196 LEU B N 1
ATOM 3556 C CA . LEU B 1 196 ? -4.121 -6.844 -18.609 1 98.75 196 LEU B CA 1
ATOM 3557 C C . LEU B 1 196 ? -4.949 -6.203 -17.5 1 98.75 196 LEU B C 1
ATOM 3559 O O . LEU B 1 196 ? -6.055 -5.715 -17.75 1 98.75 196 LEU B O 1
ATOM 3563 N N . ALA B 1 197 ? -4.441 -6.188 -16.281 1 98.88 197 ALA B N 1
ATOM 3564 C CA . ALA B 1 197 ? -5.137 -5.551 -15.172 1 98.88 197 ALA B CA 1
ATOM 3565 C C . ALA B 1 197 ? -5.254 -4.043 -15.391 1 98.88 197 ALA B C 1
ATOM 3567 O O . ALA B 1 197 ? -6.312 -3.457 -15.156 1 98.88 197 ALA B O 1
ATOM 3568 N N . ALA B 1 198 ? -4.176 -3.426 -15.82 1 98.81 198 ALA B N 1
ATOM 3569 C CA . ALA B 1 198 ? -4.16 -1.987 -16.062 1 98.81 198 ALA B CA 1
ATOM 3570 C C . ALA B 1 198 ? -5.168 -1.608 -17.156 1 98.81 198 ALA B C 1
ATOM 3572 O O . ALA B 1 198 ? -5.797 -0.552 -17.078 1 98.81 198 ALA B O 1
ATOM 3573 N N . ALA B 1 199 ? -5.367 -2.467 -18.109 1 98.44 199 ALA B N 1
ATOM 3574 C CA . ALA B 1 199 ? -6.172 -2.168 -19.297 1 98.44 199 ALA B CA 1
ATOM 3575 C C . ALA B 1 199 ? -7.66 -2.17 -18.953 1 98.44 199 ALA B C 1
ATOM 3577 O O . ALA B 1 199 ? -8.484 -1.769 -19.781 1 98.44 199 ALA B O 1
ATOM 3578 N N . ARG B 1 200 ? -8.016 -2.604 -17.812 1 97.75 200 ARG B N 1
ATOM 3579 C CA . ARG B 1 200 ? -9.43 -2.711 -17.453 1 97.75 200 ARG B CA 1
ATOM 3580 C C . ARG B 1 200 ? -10.109 -1.347 -17.484 1 97.75 200 ARG B C 1
ATOM 3582 O O . ARG B 1 200 ? -11.281 -1.243 -17.859 1 97.75 200 ARG B O 1
ATOM 3589 N N . SER B 1 201 ? -9.445 -0.308 -17.062 1 97.69 201 SER B N 1
ATOM 3590 C CA . SER B 1 201 ? -9.945 1.063 -17.047 1 97.69 201 SER B CA 1
ATOM 3591 C C . SER B 1 201 ? -8.812 2.061 -16.812 1 97.69 201 SER B C 1
ATOM 3593 O O . SER B 1 201 ? -7.711 1.675 -16.422 1 97.69 201 SER B O 1
ATOM 3595 N N . ALA B 1 202 ? -9.117 3.311 -17.047 1 98.12 202 ALA B N 1
ATOM 3596 C CA . ALA B 1 202 ? -8.148 4.359 -16.75 1 98.12 202 ALA B CA 1
ATOM 3597 C C . ALA B 1 202 ? -7.809 4.379 -15.258 1 98.12 202 ALA B C 1
ATOM 3599 O O . ALA B 1 202 ? -6.648 4.574 -14.883 1 98.12 202 ALA B O 1
ATOM 3600 N N . TYR B 1 203 ? -8.789 4.125 -14.406 1 98 203 TYR B N 1
ATOM 3601 C CA . TYR B 1 203 ? -8.562 4.109 -12.961 1 98 203 TYR B CA 1
ATOM 3602 C C . TYR B 1 203 ? -7.676 2.936 -12.562 1 98 203 TYR B C 1
ATOM 3604 O O . TYR B 1 203 ? -6.773 3.084 -11.742 1 98 203 TYR B O 1
ATOM 3612 N N . ALA B 1 204 ? -7.961 1.811 -13.141 1 98.56 204 ALA B N 1
ATOM 3613 C CA . ALA B 1 204 ? -7.148 0.632 -12.844 1 98.56 204 ALA B CA 1
ATOM 3614 C C . ALA B 1 204 ? -5.684 0.871 -13.203 1 98.56 204 ALA B C 1
ATOM 3616 O O . ALA B 1 204 ? -4.789 0.539 -12.422 1 98.56 204 ALA B O 1
ATOM 3617 N N . ALA B 1 205 ? -5.484 1.496 -14.312 1 98.5 205 ALA B N 1
ATOM 3618 C CA . ALA B 1 205 ? -4.125 1.762 -14.781 1 98.5 205 ALA B CA 1
ATOM 3619 C C . ALA B 1 205 ? -3.393 2.705 -13.828 1 98.5 205 ALA B C 1
ATOM 3621 O O . ALA B 1 205 ? -2.199 2.533 -13.57 1 98.5 205 ALA B O 1
ATOM 3622 N N . ALA B 1 206 ? -4.098 3.623 -13.297 1 97.88 206 ALA B N 1
ATOM 3623 C CA . ALA B 1 206 ? -3.496 4.656 -12.453 1 97.88 206 ALA B CA 1
ATOM 3624 C C . ALA B 1 206 ? -3.367 4.176 -11.016 1 97.88 206 ALA B C 1
ATOM 3626 O O . ALA B 1 206 ? -2.717 4.828 -10.188 1 97.88 206 ALA B O 1
ATOM 3627 N N . ASN B 1 207 ? -4.008 3.01 -10.703 1 98.25 207 ASN B N 1
ATOM 3628 C CA . ASN B 1 207 ? -4.062 2.551 -9.312 1 98.25 207 ASN B CA 1
ATOM 3629 C C . ASN B 1 207 ? -3.703 1.071 -9.203 1 98.25 207 ASN B C 1
ATOM 3631 O O . ASN B 1 207 ? -4.426 0.299 -8.57 1 98.25 207 ASN B O 1
ATOM 3635 N N . MET B 1 208 ? -2.576 0.739 -9.812 1 98.81 208 MET B N 1
ATOM 3636 C CA . MET B 1 208 ? -2.1 -0.639 -9.742 1 98.81 208 MET B CA 1
ATOM 3637 C C . MET B 1 208 ? -1.838 -1.056 -8.305 1 98.81 208 MET B C 1
ATOM 3639 O O . MET B 1 208 ? -2.053 -2.213 -7.934 1 98.81 208 MET B O 1
ATOM 3643 N N . ALA B 1 209 ? -1.459 -0.11 -7.441 1 98.81 209 ALA B N 1
ATOM 3644 C CA . ALA B 1 209 ? -1.055 -0.355 -6.062 1 98.81 209 ALA B CA 1
ATOM 3645 C C . ALA B 1 209 ? -2.193 -0.976 -5.258 1 98.81 209 ALA B C 1
ATOM 3647 O O . ALA B 1 209 ? -1.958 -1.649 -4.25 1 98.81 209 ALA B O 1
ATOM 3648 N N . SER B 1 210 ? -3.424 -0.821 -5.691 1 98.81 210 SER B N 1
ATOM 3649 C CA . SER B 1 210 ? -4.594 -1.26 -4.938 1 98.81 210 SER B CA 1
ATOM 3650 C C . SER B 1 210 ? -5.125 -2.588 -5.465 1 98.81 210 SER B C 1
ATOM 3652 O O . SER B 1 210 ? -6.234 -2.998 -5.121 1 98.81 210 SER B O 1
ATOM 3654 N N . GLN B 1 211 ? -4.363 -3.178 -6.34 1 98.88 211 GLN B N 1
ATOM 3655 C CA . GLN B 1 211 ? -4.797 -4.426 -6.957 1 98.88 211 GLN B CA 1
ATOM 3656 C C . GLN B 1 211 ? -3.898 -5.59 -6.547 1 98.88 211 GLN B C 1
ATOM 3658 O O . GLN B 1 211 ? -2.725 -5.391 -6.227 1 98.88 211 GLN B O 1
ATOM 3663 N N . SER B 1 212 ? -4.426 -6.738 -6.473 1 98.94 212 SER B N 1
ATOM 3664 C CA . SER B 1 212 ? -3.723 -8.016 -6.379 1 98.94 212 SER B CA 1
ATOM 3665 C C . SER B 1 212 ? -4.145 -8.961 -7.496 1 98.94 212 SER B C 1
ATOM 3667 O O . SER B 1 212 ? -5.273 -8.891 -7.98 1 98.94 212 SER B O 1
ATOM 3669 N N . LEU B 1 213 ? -3.213 -9.781 -7.945 1 98.94 213 LEU B N 1
ATOM 3670 C CA . LEU B 1 213 ? -3.475 -10.648 -9.086 1 98.94 213 LEU B CA 1
ATOM 3671 C C . LEU B 1 213 ? -3.047 -12.086 -8.797 1 98.94 213 LEU B C 1
ATOM 3673 O O . LEU B 1 213 ? -2.066 -12.312 -8.078 1 98.94 213 LEU B O 1
ATOM 3677 N N . LEU B 1 214 ? -3.814 -13 -9.312 1 98.94 214 LEU B N 1
ATOM 3678 C CA . LEU B 1 214 ? -3.496 -14.422 -9.273 1 98.94 214 LEU B CA 1
ATOM 3679 C C . LEU B 1 214 ? -3.727 -15.062 -10.641 1 98.94 214 LEU B C 1
ATOM 3681 O O . LEU B 1 214 ? -4.777 -14.867 -11.258 1 98.94 214 LEU B O 1
ATOM 3685 N N . LEU B 1 215 ? -2.758 -15.727 -11.148 1 98.94 215 LEU B N 1
ATOM 3686 C CA . LEU B 1 215 ? -2.836 -16.516 -12.367 1 98.94 215 LEU B CA 1
ATOM 3687 C C . LEU B 1 215 ? -2.766 -18 -12.062 1 98.94 215 LEU B C 1
ATOM 3689 O O . LEU B 1 215 ? -1.886 -18.453 -11.312 1 98.94 215 LEU B O 1
ATOM 3693 N N . THR B 1 216 ? -3.688 -18.812 -12.578 1 98.88 216 THR B N 1
ATOM 3694 C CA . THR B 1 216 ? -3.666 -20.25 -12.398 1 98.88 216 THR B CA 1
ATOM 3695 C C . THR B 1 216 ? -4.004 -20.969 -13.711 1 98.88 216 THR B C 1
ATOM 3697 O O . THR B 1 216 ? -4.59 -20.359 -14.617 1 98.88 216 THR B O 1
ATOM 3700 N N . GLY B 1 217 ? -3.543 -22.172 -13.82 1 98.31 217 GLY B N 1
ATOM 3701 C CA . GLY B 1 217 ? -3.912 -22.969 -14.977 1 98.31 217 GLY B CA 1
ATOM 3702 C C . GLY B 1 217 ? -5.387 -23.328 -15.016 1 98.31 217 GLY B C 1
ATOM 3703 O O . GLY B 1 217 ? -6.043 -23.391 -13.969 1 98.31 217 GLY B O 1
ATOM 3704 N N . ALA B 1 218 ? -5.828 -23.547 -16.25 1 97.19 218 ALA B N 1
ATOM 3705 C CA . ALA B 1 218 ? -7.234 -23.891 -16.453 1 97.19 218 ALA B CA 1
ATOM 3706 C C . ALA B 1 218 ? -7.391 -25 -17.5 1 97.19 218 ALA B C 1
ATOM 3708 O O . ALA B 1 218 ? -6.633 -25.062 -18.469 1 97.19 218 ALA B O 1
ATOM 3709 N N . ARG B 1 219 ? -8.328 -25.812 -17.203 1 93.88 219 ARG B N 1
ATOM 3710 C CA . ARG B 1 219 ? -8.836 -26.75 -18.219 1 93.88 219 ARG B CA 1
ATOM 3711 C C . ARG B 1 219 ? -10.227 -26.328 -18.688 1 93.88 219 ARG B C 1
ATOM 3713 O O . ARG B 1 219 ? -11.117 -26.078 -17.875 1 93.88 219 ARG B O 1
ATOM 3720 N N . PHE B 1 220 ? -10.32 -26.312 -20.047 1 92.62 220 PHE B N 1
ATOM 3721 C CA . PHE B 1 220 ? -11.57 -25.797 -20.594 1 92.62 220 PHE B CA 1
ATOM 3722 C C . PHE B 1 220 ? -12.492 -26.938 -21.016 1 92.62 220 PHE B C 1
ATOM 3724 O O . PHE B 1 220 ? -12.094 -28.109 -20.984 1 92.62 220 PHE B O 1
ATOM 3731 N N . ALA B 1 221 ? -13.703 -26.578 -21.266 1 86 221 ALA B N 1
ATOM 3732 C CA . ALA B 1 221 ? -14.742 -27.562 -21.578 1 86 221 ALA B CA 1
ATOM 3733 C C . ALA B 1 221 ? -14.438 -28.297 -22.875 1 86 221 ALA B C 1
ATOM 3735 O O . ALA B 1 221 ? -14.766 -29.469 -23.016 1 86 221 ALA B O 1
ATOM 3736 N N . ASP B 1 222 ? -13.781 -27.656 -23.75 1 88.06 222 ASP B N 1
ATOM 3737 C CA . ASP B 1 222 ? -13.484 -28.25 -25.062 1 88.06 222 ASP B CA 1
ATOM 3738 C C . ASP B 1 222 ? -12.227 -29.109 -24.984 1 88.06 222 ASP B C 1
ATOM 3740 O O . ASP B 1 222 ? -11.742 -29.594 -26.016 1 88.06 222 ASP B O 1
ATOM 3744 N N . GLY B 1 223 ? -11.68 -29.25 -23.828 1 88.31 223 GLY B N 1
ATOM 3745 C CA . GLY B 1 223 ? -10.484 -30.062 -23.656 1 88.31 223 GLY B CA 1
ATOM 3746 C C . GLY B 1 223 ? -9.203 -29.25 -23.719 1 88.31 223 GLY B C 1
ATOM 3747 O O . GLY B 1 223 ? -8.133 -29.734 -23.359 1 88.31 223 GLY B O 1
ATOM 3748 N N . GLY B 1 224 ? -9.367 -28.062 -24.141 1 92.75 224 GLY B N 1
ATOM 3749 C CA . GLY B 1 224 ? -8.211 -27.188 -24.203 1 92.75 224 GLY B CA 1
ATOM 3750 C C . GLY B 1 224 ? -7.746 -26.719 -22.828 1 92.75 224 GLY B C 1
ATOM 3751 O O . GLY B 1 224 ? -8.367 -27.031 -21.812 1 92.75 224 GLY B O 1
ATOM 3752 N N . SER B 1 225 ? -6.551 -26.141 -22.844 1 95.69 225 SER B N 1
ATOM 3753 C CA . SER B 1 225 ? -5.988 -25.594 -21.609 1 95.69 225 SER B CA 1
ATOM 3754 C C . SER B 1 225 ? -5.73 -24.094 -21.734 1 95.69 225 SER B C 1
ATOM 3756 O O . SER B 1 225 ? -5.754 -23.547 -22.828 1 95.69 225 SER B O 1
ATOM 3758 N N . GLY B 1 226 ? -5.629 -23.422 -20.672 1 97.88 226 GLY B N 1
ATOM 3759 C CA . GLY B 1 226 ? -5.316 -22 -20.594 1 97.88 226 GLY B CA 1
ATOM 3760 C C . GLY B 1 226 ? -5.109 -21.516 -19.172 1 97.88 226 GLY B C 1
ATOM 3761 O O . GLY B 1 226 ? -4.488 -22.203 -18.359 1 97.88 226 GLY B O 1
ATOM 3762 N N . PHE B 1 227 ? -5.582 -20.266 -18.953 1 98.75 227 PHE B N 1
ATOM 3763 C CA . PHE B 1 227 ? -5.379 -19.672 -17.641 1 98.75 227 PHE B CA 1
ATOM 3764 C C . PHE B 1 227 ? -6.641 -18.953 -17.172 1 98.75 227 PHE B C 1
ATOM 3766 O O . PHE B 1 227 ? -7.465 -18.531 -17.984 1 98.75 227 PHE B O 1
ATOM 3773 N N . PHE B 1 228 ? -6.805 -18.906 -15.898 1 98.88 228 PHE B N 1
ATOM 3774 C CA . PHE B 1 228 ? -7.617 -17.875 -15.266 1 98.88 228 PHE B CA 1
ATOM 3775 C C . PHE B 1 228 ? -6.738 -16.812 -14.617 1 98.88 228 PHE B C 1
ATOM 3777 O O . PHE B 1 228 ? -5.797 -17.141 -13.891 1 98.88 228 PHE B O 1
ATOM 3784 N N . LEU B 1 229 ? -6.98 -15.562 -14.953 1 98.94 229 LEU B N 1
ATOM 3785 C CA . LEU B 1 229 ? -6.41 -14.422 -14.25 1 98.94 229 LEU B CA 1
ATOM 3786 C C . LEU B 1 229 ? -7.441 -13.797 -13.312 1 98.94 229 LEU B C 1
ATOM 3788 O O . LEU B 1 229 ? -8.523 -13.398 -13.758 1 98.94 229 LEU B O 1
ATOM 3792 N N . VAL B 1 230 ? -7.086 -13.742 -12.047 1 98.94 230 VAL B N 1
ATOM 3793 C CA . VAL B 1 230 ? -8 -13.234 -11.031 1 98.94 230 VAL B CA 1
ATOM 3794 C C . VAL B 1 230 ? -7.469 -11.914 -10.469 1 98.94 230 VAL B C 1
ATOM 3796 O O . VAL B 1 230 ? -6.266 -11.773 -10.242 1 98.94 230 VAL B O 1
ATOM 3799 N N . ASN B 1 231 ? -8.312 -10.961 -10.328 1 98.81 231 ASN B N 1
ATOM 3800 C CA . ASN B 1 231 ? -8.023 -9.688 -9.672 1 98.81 231 ASN B CA 1
ATOM 3801 C C . ASN B 1 231 ? -8.859 -9.508 -8.406 1 98.81 231 ASN B C 1
ATOM 3803 O O . ASN B 1 231 ? -10.078 -9.695 -8.43 1 98.81 231 ASN B O 1
ATOM 3807 N N . MET B 1 232 ? -8.18 -9.258 -7.305 1 97.75 232 MET B N 1
ATOM 3808 C CA . MET B 1 232 ? -8.812 -8.852 -6.051 1 97.75 232 MET B CA 1
ATOM 3809 C C . MET B 1 232 ? -8.297 -7.496 -5.594 1 97.75 232 MET B C 1
ATOM 3811 O O . MET B 1 232 ? -7.254 -7.41 -4.941 1 97.75 232 MET B O 1
ATOM 3815 N N . PRO B 1 233 ? -9.023 -6.465 -5.836 1 98.12 233 PRO B N 1
ATOM 3816 C CA . PRO B 1 233 ? -8.57 -5.145 -5.391 1 98.12 233 PRO B CA 1
ATOM 3817 C C . PRO B 1 233 ? -8.828 -4.902 -3.904 1 98.12 233 PRO B C 1
ATOM 3819 O O . PRO B 1 233 ? -9.523 -5.688 -3.26 1 98.12 233 PRO B O 1
ATOM 3822 N N . VAL B 1 234 ? -8.219 -3.867 -3.35 1 98.75 234 VAL B N 1
ATOM 3823 C CA . VAL B 1 234 ? -8.484 -3.418 -1.987 1 98.75 234 VAL B CA 1
ATOM 3824 C C . VAL B 1 234 ? -9.852 -2.734 -1.924 1 98.75 234 VAL B C 1
ATOM 3826 O O . VAL B 1 234 ? -10.125 -1.82 -2.703 1 98.75 234 VAL B O 1
ATOM 3829 N N . ASN B 1 235 ? -10.734 -3.205 -1.138 1 98.38 235 ASN B N 1
ATOM 3830 C CA . ASN B 1 235 ? -11.977 -2.551 -0.721 1 98.38 235 ASN B CA 1
ATOM 3831 C C . ASN B 1 235 ? -12.164 -2.617 0.792 1 98.38 235 ASN B C 1
ATOM 3833 O O . ASN B 1 235 ? -12.703 -3.596 1.313 1 98.38 235 ASN B O 1
ATOM 3837 N N . PHE B 1 236 ? -11.703 -1.603 1.459 1 98.38 236 PHE B N 1
ATOM 3838 C CA . PHE B 1 236 ? -11.641 -1.572 2.916 1 98.38 236 PHE B CA 1
ATOM 3839 C C . PHE B 1 236 ? -13.023 -1.789 3.523 1 98.38 236 PHE B C 1
ATOM 3841 O O . PHE B 1 236 ? -13.172 -2.574 4.461 1 98.38 236 PHE B O 1
ATOM 3848 N N . ASP B 1 237 ? -14.055 -1.114 2.973 1 96.56 237 ASP B N 1
ATOM 3849 C CA . ASP B 1 237 ? -15.398 -1.163 3.533 1 96.56 237 ASP B CA 1
ATOM 3850 C C . ASP B 1 237 ? -16 -2.557 3.383 1 96.56 237 ASP B C 1
ATOM 3852 O O . ASP B 1 237 ? -16.969 -2.898 4.074 1 96.56 237 ASP B O 1
ATOM 3856 N N . LEU B 1 238 ? -15.445 -3.324 2.441 1 96.69 238 LEU B N 1
ATOM 3857 C CA . LEU B 1 238 ? -15.898 -4.695 2.242 1 96.69 238 LEU B CA 1
ATOM 3858 C C . LEU B 1 238 ? -14.945 -5.688 2.9 1 96.69 238 LEU B C 1
ATOM 3860 O O . LEU B 1 238 ? -15.07 -6.898 2.713 1 96.69 238 LEU B O 1
ATOM 3864 N N . GLN B 1 239 ? -13.938 -5.234 3.596 1 96.81 239 GLN B N 1
ATOM 3865 C CA . GLN B 1 239 ? -12.898 -6.008 4.273 1 96.81 239 GLN B CA 1
ATOM 3866 C C . GLN B 1 239 ? -12.133 -6.883 3.283 1 96.81 239 GLN B C 1
ATOM 3868 O O . GLN B 1 239 ? -11.883 -8.062 3.549 1 96.81 239 GLN B O 1
ATOM 3873 N N . GLU B 1 240 ? -11.891 -6.309 2.113 1 97.12 240 GLU B N 1
ATOM 3874 C CA . GLU B 1 240 ? -11.031 -6.895 1.088 1 97.12 240 GLU B CA 1
ATOM 3875 C C . GLU B 1 240 ? -9.641 -6.277 1.118 1 97.12 240 GLU B C 1
ATOM 3877 O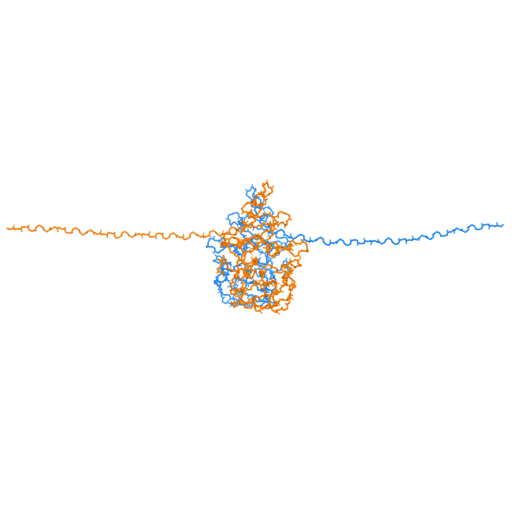 O . GLU B 1 240 ? -9.461 -5.105 0.768 1 97.12 240 GLU B O 1
ATOM 3882 N N . GLN B 1 241 ? -8.617 -7.031 1.397 1 96.31 241 GLN B N 1
ATOM 3883 C CA . GLN B 1 241 ? -7.293 -6.523 1.739 1 96.31 241 GLN B CA 1
ATOM 3884 C C . GLN B 1 241 ? -6.438 -6.328 0.49 1 96.31 241 GLN B C 1
ATOM 3886 O O . GLN B 1 241 ? -5.375 -5.703 0.548 1 96.31 241 GLN B O 1
ATOM 3891 N N . GLY B 1 242 ? -6.934 -6.828 -0.653 1 98.06 242 GLY B N 1
ATOM 3892 C CA . GLY B 1 242 ? -6.086 -6.805 -1.834 1 98.06 242 GLY B CA 1
ATOM 3893 C C . GLY B 1 242 ? -4.984 -7.848 -1.803 1 98.06 242 GLY B C 1
ATOM 3894 O O . GLY B 1 242 ? -3.832 -7.547 -2.119 1 98.06 242 GLY B O 1
ATOM 3895 N N . SER B 1 243 ? -5.297 -9.016 -1.332 1 97.94 243 SER B N 1
ATOM 3896 C CA . SER B 1 243 ? -4.402 -10.164 -1.316 1 97.94 243 SER B CA 1
ATOM 3897 C C . SER B 1 243 ? -5.07 -11.398 -1.924 1 97.94 243 SER B C 1
ATOM 3899 O O . SER B 1 243 ? -5.785 -12.125 -1.233 1 97.94 243 SER B O 1
ATOM 3901 N N . ALA B 1 244 ? -4.762 -11.703 -3.148 1 98.19 244 ALA B N 1
ATOM 3902 C CA . ALA B 1 244 ? -5.285 -12.898 -3.797 1 98.19 244 ALA B CA 1
ATOM 3903 C C . ALA B 1 244 ? -4.59 -14.156 -3.275 1 98.19 244 ALA B C 1
ATOM 3905 O O . ALA B 1 244 ? -4.996 -15.273 -3.594 1 98.19 244 ALA B O 1
ATOM 3906 N N . GLU B 1 245 ? -3.637 -13.992 -2.398 1 98.06 245 GLU B N 1
ATOM 3907 C CA . GLU B 1 245 ? -2.912 -15.102 -1.785 1 98.06 245 GLU B CA 1
ATOM 3908 C C . GLU B 1 245 ? -3.854 -16.016 -1.002 1 98.06 245 GLU B C 1
ATOM 3910 O O . GLU B 1 245 ? -3.588 -17.203 -0.849 1 98.06 245 GLU B O 1
ATOM 3915 N N . VAL B 1 246 ? -4.984 -15.461 -0.524 1 97.81 246 VAL B N 1
ATOM 3916 C CA . VAL B 1 246 ? -5.953 -16.203 0.27 1 97.81 246 VAL B CA 1
ATOM 3917 C C . VAL B 1 246 ? -6.531 -17.344 -0.561 1 97.81 246 VAL B C 1
ATOM 3919 O O . VAL B 1 246 ? -7.117 -18.281 -0.014 1 97.81 246 VAL B O 1
ATOM 3922 N N . LEU B 1 247 ? -6.371 -17.297 -1.889 1 98.75 247 LEU B N 1
ATOM 3923 C CA . LEU B 1 247 ? -6.902 -18.312 -2.793 1 98.75 247 LEU B CA 1
ATOM 3924 C C . LEU B 1 247 ? -5.926 -19.469 -2.939 1 98.75 247 LEU B C 1
ATOM 3926 O O . LEU B 1 247 ? -6.25 -20.484 -3.562 1 98.75 247 LEU B O 1
ATOM 3930 N N . MET B 1 248 ? -4.746 -19.359 -2.396 1 98.75 248 MET B N 1
ATOM 3931 C CA . MET B 1 248 ? -3.711 -20.391 -2.445 1 98.75 248 MET B CA 1
ATOM 3932 C C . MET B 1 248 ? -3.732 -21.25 -1.181 1 98.75 248 MET B C 1
ATOM 3934 O O . MET B 1 248 ? -4.293 -20.844 -0.162 1 98.75 248 MET B O 1
ATOM 3938 N N . ASP B 1 249 ? -3.225 -22.422 -1.299 1 98.75 249 ASP B N 1
ATOM 3939 C CA . ASP B 1 249 ? -3.008 -23.328 -0.179 1 98.75 249 ASP B CA 1
ATOM 3940 C C . ASP B 1 249 ? -1.518 -23.562 0.062 1 98.75 249 ASP B C 1
ATOM 3942 O O . ASP B 1 249 ? -0.91 -24.438 -0.57 1 98.75 249 ASP B O 1
ATOM 3946 N N . HIS B 1 250 ? -0.969 -22.922 1.073 1 98.19 250 HIS B N 1
ATOM 3947 C CA . HIS B 1 250 ? 0.474 -22.953 1.281 1 98.19 250 HIS B CA 1
ATOM 3948 C C . HIS B 1 250 ? 0.906 -24.266 1.932 1 98.19 250 HIS B C 1
ATOM 3950 O O . HIS B 1 250 ? 2.1 -24.578 1.981 1 98.19 250 HIS B O 1
ATOM 3956 N N . ASP B 1 251 ? -0.046 -25.094 2.299 1 98 251 ASP B N 1
ATOM 3957 C CA . ASP B 1 251 ? 0.275 -26.406 2.826 1 98 251 ASP B CA 1
ATOM 3958 C C . ASP B 1 251 ? 0.245 -27.469 1.724 1 98 251 ASP B C 1
ATOM 3960 O O . ASP B 1 251 ? 0.695 -28.594 1.926 1 98 251 ASP B O 1
ATOM 3964 N N . CYS B 1 252 ? -0.348 -27.125 0.617 1 98.25 252 CYS B N 1
ATOM 3965 C CA . CYS B 1 252 ? -0.443 -27.984 -0.565 1 98.25 252 CYS B CA 1
ATOM 3966 C C . CYS B 1 252 ? -1.115 -29.312 -0.232 1 98.25 252 CYS B C 1
ATOM 3968 O O . CYS B 1 252 ? -0.581 -30.375 -0.54 1 98.25 252 CYS B O 1
ATOM 3970 N N . ARG B 1 253 ? -2.309 -29.203 0.269 1 94.56 253 ARG B N 1
ATOM 3971 C CA . ARG B 1 253 ? -2.986 -30.391 0.782 1 94.56 253 ARG B CA 1
ATOM 3972 C C . ARG B 1 253 ? -3.902 -31 -0.275 1 94.56 253 ARG B C 1
ATOM 3974 O O . ARG B 1 253 ? -4.574 -32 -0.02 1 94.56 253 ARG B O 1
ATOM 3981 N N . TRP B 1 254 ? -3.865 -30.422 -1.438 1 90.25 254 TRP B N 1
ATOM 3982 C CA . TRP B 1 254 ? -4.703 -30.969 -2.5 1 90.25 254 TRP B CA 1
ATOM 3983 C C . TRP B 1 254 ? -4.348 -32.438 -2.775 1 90.25 254 TRP B C 1
ATOM 3985 O O . TRP B 1 254 ? -3.168 -32.781 -2.865 1 90.25 254 TRP B O 1
#

Foldseek 3Di:
DPPPPPDPDPPPPPPPPPPPPPPPDPDPPPQDDQAVVVCCLAVPQVVCCVVPVHRPPFPDDDVVLFWTKHDDPFFQQKIKIFGSDFDFELQGLLCQDPPHRQVVVVLLVCLVSRCVSVVHDDDQLQWKWKGFALQQDRHRTYIIIIATFDPVLSVQCLVCLPPDALDWDWGDDPQDIKIKGWHAACQSVPDRLSNSQLVPDVVSVNRSRFKMKMKTKDAHPVRGITIMIMIQGDDVVSPGRRTPCVRGDSHSPD/DPPPPPPPPPPPPPPPPPPPPPPPDPDPPPQDDQAVVVCCLAVPQVVCCVVPVHRPPFPDDDVVLFWTKHDDPFFQQKIKIFGSDFDFELQGLLCQDPPHRQSVVVLLVVLVSRCVSVVHDDDQLQWKWKGFALQQDRHRTYIIMIATFDPVLSVQCLVCLPPDALDWDWGDDPQDIKIKGWHAACQSVPDRLSNSQLVPDVVSVNRSRQKMKMKTKDAHPVRGITIMIMIFGDDVVSPGRRTPCVRGDSHSPD

InterPro domains:
  IPR003763 CDP-diacylglycerol pyrophosphatase [PF02611] (35-253)
  IPR003763 CDP-diacylglycerol pyrophosphatase [PIRSF001273] (25-253)
  IPR036265 HIT-like superfamily [G3DSA:3.30.428.30] (29-254)
  IPR036265 HIT-like superfamily [SSF54197] (36-253)

Organism: Herbaspirillum seropedicae (strain SmR1) (NCBI:txid757424)

Nearest PDB structures (foldseek):
  2pof-assembly2_B  TM=9.459E-01  e=1.145E-26  Escherichia coli O157:H7
  3jb9-assembly1_c  TM=3.955E-01  e=2.448E-03  Schizosaccharomyces pombe 972h-
  6td9-assembly1_A  TM=2.774E-01  e=5.434E-01  Pseudomonas aeruginosa PAO1
  1obu-assembly1_B  TM=2.550E-01  e=2.097E+00  Homarus gammarus
  2pof-assembly2_B  TM=9.460E-01  e=6.804E-27  Escherichia coli O157:H7